Protein AF-0000000077640244 (afdb_homodimer)

Nearest PDB structures (foldseek):
  1uru-assembly1_A-2  TM=8.467E-01  e=2.565E-04  Drosophila melanogaster
  8abq-assembly1_A  TM=7.820E-01  e=6.659E-04  Homo sapiens
  8afz-assembly1_A  TM=7.944E-01  e=1.902E-03  Homo sapiens
  1i49-assembly1_B  TM=5.307E-01  e=1.670E-04  Homo sapiens
  8a1g-assembly2_B  TM=7.265E-01  e=3.535E-03  Homo sapiens

Radius of gyration: 39.39 Å; Cα contacts (8 Å, |Δi|>4): 454; chains: 2; bounding box: 60×135×85 Å

Sequence (500 aa):
MSRIFKLSTPKRNTTLRNEERLFEKEAKKIEELEETCRKLYKDAKKCSDSAAALCKCERRITQDLLASSLCQSEEQLLRHVEEWDSSIVKLDLHLQEMNSNIQKTMIEPVKKFNMIFPSLHTAKKKREQSLEEYEKWEAKVKKYQERDRTGNNIVKLHQSRKSLQPAKEEFYEQHYILMEDMPKLYDCRIDYFQPCLEALIKSQVTYNSEAYKIYSELAGQLIQENLTAENYAGLIQQKLQDIKGLSIVDMSRIFKLSTPKRNTTLRNEERLFEKEAKKIEELEETCRKLYKDAKKCSDSAAALCKCERRITQDLLASSLCQSEEQLLRHVEEWDSSIVKLDLHLQEMNSNIQKTMIEPVKKFNMIFPSLHTAKKKREQSLEEYEKWEAKVKKYQERDRTGNNIVKLHQSRKSLQPAKEEFYEQHYILMEDMPKLYDCRIDYFQPCLEALIKSQVTYNSEAYKIYSELAGQLIQENLTAENYAGLIQQKLQDIKGLSIVD

Secondary structure (DSSP, 8-state):
---------------HHHHHHHHHHHHHHHHHHHHHHHHHHHHHHHHHHHHHHHHHHHHHHHHHHHHSHHHHT-HHHHHHHHHHHHHHHHHHHHHHHHHHHHIIIIIHHHHHHHTTHHHHHHHHHHHHHHHHHHHHHHHHHHHHHHS---HHHHHHHHHHHHHHHHHHHHHHHHHHHHHHHHHHHHHHHHHHHHHHHHHHHHHHHHHHHHHHHHHHHHHHHH--S---HHHHHHHHHHHHHHHHTSTT--/---------------HHHHHHHHHHHHHHHHHHHHHHHHHHHHHHHHHHHHHHHHHHHHHHHHHHHTSHHHHT-HHHHHHHHHHHHHHHHHHHHHHHHHHHHIIIIIHHHHHHHTTHHHHHHHHHHHHHHHHHHHHHHHHHHHHHHS---HHHHHHHHHHHHHHHHHHHHHHHHHHHHHHHHHHHHHHHHHHHHHHHHHHHHHHHHHHHHHHHHHHHHHHHH--S---HHHHHHHHHHHHHHHHTSTT--

pLDDT: mean 88.7, std 13.23, range [25.5, 97.75]

Solvent-accessible surface area (backbone atoms only — not comparable to full-atom values): 25814 Å² total; per-residue (Å²): 136,84,78,74,78,75,72,76,70,77,80,70,83,62,50,72,65,55,52,49,53,53,48,50,53,53,50,48,53,50,52,51,44,51,52,49,46,52,50,48,39,54,42,53,52,50,33,53,52,34,53,53,50,33,53,52,38,52,49,49,48,34,52,51,43,65,72,27,69,77,18,66,77,31,68,70,57,33,50,51,41,50,52,51,42,51,44,48,54,54,44,48,53,44,50,51,49,36,48,52,48,37,39,58,36,37,47,48,49,41,50,58,57,57,64,40,51,62,33,40,50,53,52,52,51,52,30,51,52,29,44,51,50,22,51,50,27,48,49,46,31,53,53,35,67,74,43,72,91,41,74,68,38,49,52,49,29,53,51,27,51,64,51,25,56,59,29,44,52,51,20,50,51,45,47,49,51,48,67,54,41,50,60,49,54,59,60,46,46,54,73,40,45,50,50,23,52,46,45,45,44,47,39,50,26,55,40,28,45,52,48,23,52,48,34,44,54,50,36,65,74,67,46,85,67,93,66,50,68,68,51,40,33,50,52,39,52,52,45,47,53,57,54,54,65,34,84,55,34,114,135,82,79,75,78,74,73,74,72,75,82,68,84,62,50,73,65,53,52,50,52,53,47,50,52,54,51,46,54,50,52,52,43,50,51,49,45,54,49,48,40,53,41,53,51,50,33,53,51,35,52,54,50,33,55,50,38,51,48,49,48,35,51,52,43,64,72,27,69,77,19,66,76,31,68,67,56,33,51,49,41,50,51,49,42,52,45,49,54,54,46,48,54,44,48,50,49,34,48,51,47,37,40,58,35,36,46,48,49,41,50,58,57,56,64,40,51,61,34,39,52,51,53,50,50,53,30,51,51,29,44,51,50,24,51,50,28,50,50,48,30,53,54,35,67,72,44,72,90,42,76,67,39,49,51,51,28,55,53,27,51,65,50,26,55,58,29,44,52,52,20,50,52,46,47,49,52,49,66,54,39,50,60,50,54,59,59,44,46,54,73,40,46,50,50,23,52,46,45,47,43,48,37,49,26,53,39,29,46,51,47,23,52,48,35,44,53,50,36,66,74,66,45,87,68,94,68,52,68,67,51,39,35,50,54,40,51,52,44,47,52,56,54,53,66,34,79,54,34,108

Foldseek 3Di:
DPPPPPPPPPPPVPPPVNLVVLLVVLVVLVVVVLVVLVVQLVVLVVVLVVLLVVLVVQLVVLVVCLPDPVQVVPPLSNVLSVLVNVLSVVLNVLSVVLSVLLCVQPNVLSVVLSVVVVVVVVLVVQLVVLVVQLVVLVVQLVVLVPDDPDPVSVVSNVVSVVSNVVSVVSNVVSSVVCSVVSVVSSVCVCVRCVRSVVSNVVSVVVSVVSSVVSVVVSCVVNPPDDDDPVRVVVVVVVVVVVVCPDPVND/DPPPPPPPPPPPVPPPVNLVVLLVVLVVLVVVVLVVLVVQLVVLVVVLVVLLVVLVVQLVVLVVCLPDPVQVVPPLSNVLSVLVNVLSVVLNVLSVVLSVLLCVQPNVLSVVLSVVVVVVVVLVVQLVVLVVQLVVLVVQLVVLVPDDPDPVSVVSNVVSVVSNVVSVVSNVVSSVVCSVVSVVSSVCVCVRCVRSVVSNVVSVVVSVVSSVVSVVVSCVVNPDDDDDPVRVVVVVVVVVVVVCPDPVND

Structure (mmCIF, N/CA/C/O backbone):
data_AF-0000000077640244-model_v1
#
loop_
_entity.id
_entity.type
_entity.pdbx_description
1 polymer BIN3
#
loop_
_atom_site.group_PDB
_atom_site.id
_atom_site.type_symbol
_atom_site.label_atom_id
_atom_site.label_alt_id
_atom_site.label_comp_id
_atom_site.label_asym_id
_atom_site.label_entity_id
_atom_site.label_seq_id
_atom_site.pdbx_PDB_ins_code
_atom_site.Cartn_x
_atom_site.Cartn_y
_atom_site.Cartn_z
_atom_site.occupancy
_atom_site.B_iso_or_equiv
_atom_site.auth_seq_id
_atom_site.auth_comp_id
_atom_site.auth_asym_id
_atom_site.auth_atom_id
_atom_site.pdbx_PDB_model_num
ATOM 1 N N . MET A 1 1 ? 7.621 40.344 42.781 1 25.55 1 MET A N 1
ATOM 2 C CA . MET A 1 1 ? 7.254 41.688 42.406 1 25.55 1 MET A CA 1
ATOM 3 C C . MET A 1 1 ? 6.949 41.781 40.906 1 25.55 1 MET A C 1
ATOM 5 O O . MET A 1 1 ? 7.863 41.844 40.062 1 25.55 1 MET A O 1
ATOM 9 N N . SER A 1 2 ? 5.953 40.938 40.438 1 27.83 2 SER A N 1
ATOM 10 C CA . SER A 1 2 ? 5.422 40.406 39.156 1 27.83 2 SER A CA 1
ATOM 11 C C . SER A 1 2 ? 4.926 41.531 38.281 1 27.83 2 SER A C 1
ATOM 13 O O . SER A 1 2 ? 3.926 42.188 38.562 1 27.83 2 SER A O 1
ATOM 15 N N . ARG A 1 3 ? 5.941 42.406 37.75 1 32.84 3 ARG A N 1
ATOM 16 C CA . ARG A 1 3 ? 5.754 43.594 36.906 1 32.84 3 ARG A CA 1
ATOM 17 C C . ARG A 1 3 ? 4.758 43.312 35.781 1 32.84 3 ARG A C 1
ATOM 19 O O . ARG A 1 3 ? 4.988 42.438 34.969 1 32.84 3 ARG A O 1
ATOM 26 N N . ILE A 1 4 ? 3.453 43.469 35.938 1 33.25 4 ILE A N 1
ATOM 27 C CA . ILE A 1 4 ? 2.271 43.531 35.062 1 33.25 4 ILE A CA 1
ATOM 28 C C . ILE A 1 4 ? 2.553 44.406 33.844 1 33.25 4 ILE A C 1
ATOM 30 O O . ILE A 1 4 ? 2.83 45.594 34 1 33.25 4 ILE A O 1
ATOM 34 N N . PHE A 1 5 ? 3.199 43.875 32.812 1 34.84 5 PHE A N 1
ATOM 35 C CA . PHE A 1 5 ? 3.51 44.469 31.516 1 34.84 5 PHE A CA 1
ATOM 36 C C . PHE A 1 5 ? 2.342 45.312 31.016 1 34.84 5 PHE A C 1
ATOM 38 O O . PHE A 1 5 ? 1.251 44.781 30.781 1 34.84 5 PHE A O 1
ATOM 45 N N . LYS A 1 6 ? 2.189 46.5 31.578 1 39.22 6 LYS A N 1
ATOM 46 C CA . LYS A 1 6 ? 1.337 47.562 31.062 1 39.22 6 LYS A CA 1
ATOM 47 C C . LYS A 1 6 ? 1.472 47.688 29.547 1 39.22 6 LYS A C 1
ATOM 49 O O . LYS A 1 6 ? 2.486 48.188 29.047 1 39.22 6 LYS A O 1
ATOM 54 N N . LEU A 1 7 ? 1.023 46.688 28.688 1 38.5 7 LEU A N 1
ATOM 55 C CA . LEU A 1 7 ? 0.94 46.812 27.234 1 38.5 7 LEU A CA 1
ATOM 56 C C . LEU A 1 7 ? 0.387 48.156 26.844 1 38.5 7 LEU A C 1
ATOM 58 O O . LEU A 1 7 ? -0.719 48.531 27.25 1 38.5 7 LEU A O 1
ATOM 62 N N . SER A 1 8 ? 1.219 49.125 26.828 1 35.62 8 SER A N 1
ATOM 63 C CA . SER A 1 8 ? 0.886 50.406 26.188 1 35.62 8 SER A CA 1
ATOM 64 C C . SER A 1 8 ? 0.101 50.188 24.906 1 35.62 8 SER A C 1
ATOM 66 O O . SER A 1 8 ? 0.579 49.5 23.984 1 35.62 8 SER A O 1
ATOM 68 N N . THR A 1 9 ? -1.184 49.938 24.906 1 38.62 9 THR A N 1
ATOM 69 C CA . THR A 1 9 ? -2.119 49.812 23.797 1 38.62 9 THR A CA 1
ATOM 70 C C . THR A 1 9 ? -1.865 50.906 22.766 1 38.62 9 THR A C 1
ATOM 72 O O . THR A 1 9 ? -2.014 52.094 23.062 1 38.62 9 THR A O 1
ATOM 75 N N . PRO A 1 10 ? -0.823 50.906 21.922 1 40.84 10 PRO A N 1
ATOM 76 C CA . PRO A 1 10 ? -0.778 51.969 20.922 1 40.84 10 PRO A CA 1
ATOM 77 C C . PRO A 1 10 ? -2.158 52.312 20.375 1 40.84 10 PRO A C 1
ATOM 79 O O . PRO A 1 10 ? -2.973 51.406 20.125 1 40.84 10 PRO A O 1
ATOM 82 N N . LYS A 1 11 ? -2.73 53.406 20.656 1 44.88 11 LYS A N 1
ATOM 83 C CA . LYS A 1 11 ? -3.963 54.062 20.234 1 44.88 11 LYS A CA 1
ATOM 84 C C . LYS A 1 11 ? -4.098 54.062 18.703 1 44.88 11 LYS A C 1
ATOM 86 O O . LYS A 1 11 ? -3.605 54.938 18.031 1 44.88 11 LYS A O 1
ATOM 91 N N . ARG A 1 12 ? -3.742 53.031 17.875 1 44.59 12 ARG A N 1
ATOM 92 C CA . ARG A 1 12 ? -4.055 53.188 16.453 1 44.59 12 ARG A CA 1
ATOM 93 C C . ARG A 1 12 ? -5.543 53.469 16.25 1 44.59 12 ARG A C 1
ATOM 95 O O . ARG A 1 12 ? -6.391 52.75 16.766 1 44.59 12 ARG A O 1
ATOM 102 N N . ASN A 1 13 ? -5.914 54.531 16.031 1 45.75 13 ASN A N 1
ATOM 103 C CA . ASN A 1 13 ? -7.238 54.969 15.617 1 45.75 13 ASN A CA 1
ATOM 104 C C . ASN A 1 13 ? -7.781 54.125 14.469 1 45.75 13 ASN A C 1
ATOM 106 O O . ASN A 1 13 ? -7.859 54.594 13.328 1 45.75 13 ASN A O 1
ATOM 110 N N . THR A 1 14 ? -7.438 52.844 14.336 1 62.34 14 THR A N 1
ATOM 111 C CA . THR A 1 14 ? -8.031 52.094 13.25 1 62.34 14 THR A CA 1
ATOM 112 C C . THR A 1 14 ? -9.531 51.906 13.484 1 62.34 14 THR A C 1
ATOM 114 O O . THR A 1 14 ? -9.961 51.625 14.609 1 62.34 14 THR A O 1
ATOM 117 N N . THR A 1 15 ? -10.344 52.375 12.57 1 80.62 15 THR A N 1
ATOM 118 C CA . THR A 1 15 ? -11.789 52.188 12.594 1 80.62 15 THR A CA 1
ATOM 119 C C . THR A 1 15 ? -12.133 50.719 12.836 1 80.62 15 THR A C 1
ATOM 121 O O . THR A 1 15 ? -11.289 49.844 12.648 1 80.62 15 THR A O 1
ATOM 124 N N . LEU A 1 16 ? -13.164 50.531 13.703 1 88.44 16 LEU A N 1
ATOM 125 C CA . LEU A 1 16 ? -13.703 49.188 13.945 1 88.44 16 LEU A CA 1
ATOM 126 C C . LEU A 1 16 ? -13.742 48.375 12.648 1 88.44 16 LEU A C 1
ATOM 128 O O . LEU A 1 16 ? -13.469 47.188 12.656 1 88.44 16 LEU A O 1
ATOM 132 N N . ARG A 1 17 ? -13.875 49.094 11.57 1 88.88 17 ARG A N 1
ATOM 133 C CA . ARG A 1 17 ? -13.961 48.438 10.273 1 88.88 17 ARG A CA 1
ATOM 134 C C . ARG A 1 17 ? -12.609 47.844 9.875 1 88.88 17 ARG A C 1
ATOM 136 O O . ARG A 1 17 ? -12.539 46.719 9.383 1 88.88 17 ARG A O 1
ATOM 143 N N . ASN A 1 18 ? -11.594 48.594 10.016 1 91.06 18 ASN A N 1
ATOM 144 C CA . ASN A 1 18 ? -10.25 48.125 9.703 1 91.06 18 ASN A CA 1
ATOM 145 C C . ASN A 1 18 ? -9.828 46.969 10.617 1 91.06 18 ASN A C 1
ATOM 147 O O . ASN A 1 18 ? -9.195 46 10.172 1 91.06 18 ASN A O 1
ATOM 151 N N . GLU A 1 19 ? -10.18 47.094 11.875 1 92.31 19 GLU A N 1
ATOM 152 C CA . GLU A 1 19 ? -9.883 46.031 12.828 1 92.31 19 GLU A CA 1
ATOM 153 C C . GLU A 1 19 ? -10.562 44.719 12.43 1 92.31 19 GLU A C 1
ATOM 155 O O . GLU A 1 19 ? -9.961 43.656 12.523 1 92.31 19 GLU A O 1
ATOM 160 N N . GLU A 1 20 ? -11.758 44.875 11.984 1 94.38 20 GLU A N 1
ATOM 161 C CA . GLU A 1 20 ? -12.516 43.688 11.578 1 94.38 20 GLU A CA 1
ATOM 162 C C . GLU A 1 20 ? -11.922 43.062 10.328 1 94.38 20 GLU A C 1
ATOM 164 O O . GLU A 1 20 ? -11.875 41.812 10.219 1 94.38 20 GLU A O 1
ATOM 169 N N . ARG A 1 21 ? -11.453 43.844 9.438 1 94.75 21 ARG A N 1
ATOM 170 C CA . ARG A 1 21 ? -10.828 43.344 8.219 1 94.75 21 ARG A CA 1
ATOM 171 C C . ARG A 1 21 ? -9.562 42.562 8.547 1 94.75 21 ARG A C 1
ATOM 173 O O . ARG A 1 21 ? -9.352 41.469 8.016 1 94.75 21 ARG A O 1
ATOM 180 N N . LEU A 1 22 ? -8.734 43.125 9.414 1 95.38 22 LEU A N 1
ATOM 181 C CA . LEU A 1 22 ? -7.496 42.469 9.82 1 95.38 22 LEU A CA 1
ATOM 182 C C . LEU A 1 22 ? -7.785 41.156 10.562 1 95.38 22 LEU A C 1
ATOM 184 O O . LEU A 1 22 ? -7.105 40.156 10.352 1 95.38 22 LEU A O 1
ATOM 188 N N . PHE A 1 23 ? -8.781 41.25 11.414 1 96.69 23 PHE A N 1
ATOM 189 C CA . PHE A 1 23 ? -9.18 40.062 12.156 1 96.69 23 PHE A CA 1
ATOM 190 C C . PHE A 1 23 ? -9.609 38.938 11.211 1 96.69 23 PHE A C 1
ATOM 192 O O . PHE A 1 23 ? -9.203 37.781 11.375 1 96.69 23 PHE A O 1
ATOM 199 N N . GLU A 1 24 ? -10.398 39.281 10.258 1 95.88 24 GLU A N 1
ATOM 200 C CA . GLU A 1 24 ? -10.906 38.312 9.305 1 95.88 24 GLU A CA 1
ATOM 201 C C . GLU A 1 24 ? -9.766 37.688 8.516 1 95.88 24 GLU A C 1
ATOM 203 O O . GLU A 1 24 ? -9.805 36.469 8.211 1 95.88 24 GLU A O 1
ATOM 208 N N . LYS A 1 25 ? -8.82 38.469 8.172 1 95.31 25 LYS A N 1
ATOM 209 C CA . LYS A 1 25 ? -7.656 37.938 7.449 1 95.31 25 LYS A CA 1
ATOM 210 C C . LYS A 1 25 ? -6.906 36.906 8.281 1 95.31 25 LYS A C 1
ATOM 212 O O . LYS A 1 25 ? -6.57 35.844 7.789 1 95.31 25 LYS A O 1
ATOM 217 N N . GLU A 1 26 ? -6.652 37.25 9.562 1 94.94 26 GLU A N 1
ATOM 218 C CA . GLU A 1 26 ? -5.957 36.312 10.453 1 94.94 26 GLU A CA 1
ATOM 219 C C . GLU A 1 26 ? -6.785 35.062 10.703 1 94.94 26 GLU A C 1
ATOM 221 O O . GLU A 1 26 ? -6.246 33.969 10.727 1 94.94 26 GLU A O 1
ATOM 226 N N . ALA A 1 27 ? -8.039 35.312 10.852 1 94.62 27 ALA A N 1
ATOM 227 C CA . ALA A 1 27 ? -8.938 34.188 11.086 1 94.62 27 ALA A CA 1
ATOM 228 C C . ALA A 1 27 ? -8.953 33.219 9.891 1 94.62 27 ALA A C 1
ATOM 230 O O . ALA A 1 27 ? -9 32 10.062 1 94.62 27 ALA A O 1
ATOM 231 N N . LYS A 1 28 ? -8.898 33.812 8.734 1 93.88 28 LYS A N 1
ATOM 232 C CA . LYS A 1 28 ? -8.906 33 7.523 1 93.88 28 LYS A CA 1
ATOM 233 C C . LYS A 1 28 ? -7.637 32.156 7.418 1 93.88 28 LYS A C 1
ATOM 235 O O . LYS A 1 28 ? -7.691 30.984 7.02 1 93.88 28 LYS A O 1
ATOM 240 N N . LYS A 1 29 ? -6.5 32.719 7.746 1 92.25 29 LYS A N 1
ATOM 241 C CA . LYS A 1 29 ? -5.242 31.969 7.762 1 92.25 29 LYS A CA 1
ATOM 242 C C . LYS A 1 29 ? -5.336 30.734 8.672 1 92.25 29 LYS A C 1
ATOM 244 O O . LYS A 1 29 ? -4.898 29.656 8.305 1 92.25 29 LYS A O 1
ATOM 249 N N . ILE A 1 30 ? -5.922 31 9.797 1 93.12 30 ILE A N 1
ATOM 250 C CA . ILE A 1 30 ? -6.043 29.938 10.789 1 93.12 30 ILE A CA 1
ATOM 251 C C . ILE A 1 30 ? -6.988 28.859 10.281 1 93.12 30 ILE A C 1
ATOM 253 O O . ILE A 1 30 ? -6.742 27.672 10.477 1 93.12 30 ILE A O 1
ATOM 257 N N . GLU A 1 31 ? -8.039 29.297 9.688 1 93.88 31 GLU A N 1
ATOM 258 C CA . GLU A 1 31 ? -8.984 28.328 9.125 1 93.88 31 GLU A CA 1
ATOM 259 C C . GLU A 1 31 ? -8.328 27.469 8.055 1 93.88 31 GLU A C 1
ATOM 261 O O . GLU A 1 31 ? -8.555 26.25 8.008 1 93.88 31 GLU A O 1
ATOM 266 N N . GLU A 1 32 ? -7.555 28.047 7.215 1 92.31 32 GLU A N 1
ATOM 267 C CA . GLU A 1 32 ? -6.832 27.297 6.18 1 92.31 32 GLU A CA 1
ATOM 268 C C . GLU A 1 32 ? -5.828 26.328 6.797 1 92.31 32 GLU A C 1
ATOM 270 O O . GLU A 1 32 ? -5.664 25.219 6.316 1 92.31 32 GLU A O 1
ATOM 275 N N . LEU A 1 33 ? -5.141 26.828 7.789 1 91.75 33 LEU A N 1
ATOM 276 C CA . LEU A 1 33 ? -4.199 25.969 8.508 1 91.75 33 LEU A CA 1
ATOM 277 C C . LEU A 1 33 ? -4.906 24.766 9.102 1 91.75 33 LEU A C 1
ATOM 279 O O . LEU A 1 33 ? -4.414 23.641 8.992 1 91.75 33 LEU A O 1
ATOM 283 N N . GLU A 1 34 ? -6.023 25.031 9.711 1 93.25 34 GLU A N 1
ATOM 284 C CA . GLU A 1 34 ? -6.801 23.938 10.305 1 93.25 34 GLU A CA 1
ATOM 285 C C . GLU A 1 34 ? -7.199 22.906 9.258 1 93.25 34 GLU A C 1
ATOM 287 O O . GLU A 1 34 ? -7.07 21.703 9.492 1 93.25 34 GLU A O 1
ATOM 292 N N . GLU A 1 35 ? -7.648 23.359 8.133 1 93 35 GLU A N 1
ATOM 293 C CA . GLU A 1 35 ? -8.055 22.453 7.059 1 93 35 GLU A CA 1
ATOM 294 C C . GLU A 1 35 ? -6.871 21.641 6.559 1 93 35 GLU A C 1
ATOM 296 O O . GLU A 1 35 ? -7 20.438 6.328 1 93 35 GLU A O 1
ATOM 301 N N . THR A 1 36 ? -5.793 22.281 6.398 1 91.25 36 THR A N 1
ATOM 302 C CA . THR A 1 36 ? -4.586 21.609 5.93 1 91.25 36 THR A CA 1
ATOM 303 C C . THR A 1 36 ? -4.148 20.531 6.926 1 91.25 36 THR A C 1
ATOM 305 O O . THR A 1 36 ? -3.783 19.438 6.531 1 91.25 36 THR A O 1
ATOM 308 N N . CYS A 1 37 ? -4.168 20.922 8.203 1 92.38 37 CYS A N 1
ATOM 309 C CA . CYS A 1 37 ? -3.764 19.984 9.242 1 92.38 37 CYS A CA 1
ATOM 310 C C . CYS A 1 37 ? -4.703 18.781 9.289 1 92.38 37 CYS A C 1
ATOM 312 O O . CYS A 1 37 ? -4.266 17.656 9.492 1 92.38 37 CYS A O 1
ATOM 314 N N . ARG A 1 38 ? -5.973 19.047 9.055 1 93.12 38 ARG A N 1
ATOM 315 C CA . ARG A 1 38 ? -6.945 17.953 9.031 1 93.12 38 ARG A CA 1
ATOM 316 C C . ARG A 1 38 ? -6.664 17 7.883 1 93.12 38 ARG A C 1
ATOM 318 O O . ARG A 1 38 ? -6.695 15.781 8.062 1 93.12 38 ARG A O 1
ATOM 325 N N . LYS A 1 39 ? -6.379 17.516 6.75 1 92.06 39 LYS A N 1
ATOM 326 C CA . LYS A 1 39 ? -6.074 16.719 5.574 1 92.06 39 LYS A CA 1
ATOM 327 C C . LYS A 1 39 ? -4.773 15.938 5.766 1 92.06 39 LYS A C 1
ATOM 329 O O . LYS A 1 39 ? -4.688 14.758 5.398 1 92.06 39 LYS A O 1
ATOM 334 N N . LEU A 1 40 ? -3.812 16.625 6.281 1 91.88 40 LEU A N 1
ATOM 335 C CA . LEU A 1 40 ? -2.521 15.992 6.527 1 91.88 40 LEU A CA 1
ATOM 336 C C . LEU A 1 40 ? -2.674 14.797 7.461 1 91.88 40 LEU A C 1
ATOM 338 O O . LEU A 1 40 ? -2.086 13.734 7.223 1 91.88 40 LEU A O 1
ATOM 342 N N . TYR A 1 41 ? -3.455 15 8.492 1 93.88 41 TYR A N 1
ATOM 343 C CA . TYR A 1 41 ? -3.707 13.914 9.438 1 93.88 41 TYR A CA 1
ATOM 344 C C . TYR A 1 41 ? -4.34 12.719 8.742 1 93.88 41 TYR A C 1
ATOM 346 O O . TYR A 1 41 ? -3.859 11.594 8.875 1 93.88 41 TYR A O 1
ATOM 354 N N . LYS A 1 42 ? -5.324 12.977 7.973 1 93 42 LYS A N 1
ATOM 355 C CA . LYS A 1 42 ? -6.051 11.922 7.266 1 93 42 LYS A CA 1
ATOM 356 C C . LYS A 1 42 ? -5.141 11.188 6.285 1 93 42 LYS A C 1
ATOM 358 O O . LYS A 1 42 ? -5.121 9.961 6.246 1 93 42 LYS A O 1
ATOM 363 N N . ASP A 1 43 ? -4.43 11.867 5.531 1 91 43 ASP A N 1
ATOM 364 C CA . ASP A 1 43 ? -3.576 11.289 4.5 1 91 43 ASP A CA 1
ATOM 365 C C . ASP A 1 43 ? -2.412 10.516 5.121 1 91 43 ASP A C 1
ATOM 367 O O . ASP A 1 43 ? -2.016 9.469 4.613 1 91 43 ASP A O 1
ATOM 371 N N . ALA A 1 44 ? -1.815 11.102 6.156 1 90.75 44 ALA A N 1
ATOM 372 C CA . ALA A 1 44 ? -0.72 10.414 6.836 1 90.75 44 ALA A CA 1
ATOM 373 C C . ALA A 1 44 ? -1.173 9.062 7.379 1 90.75 44 ALA A C 1
ATOM 375 O O . ALA A 1 44 ? -0.462 8.062 7.246 1 90.75 44 ALA A O 1
ATOM 376 N N . LYS A 1 45 ? -2.283 9.016 7.961 1 91.94 45 LYS A N 1
ATOM 377 C CA . LYS A 1 45 ? -2.846 7.77 8.469 1 91.94 45 LYS A CA 1
ATOM 378 C C . LYS A 1 45 ? -3.088 6.777 7.332 1 91.94 45 LYS A C 1
ATOM 380 O O . LYS A 1 45 ? -2.752 5.598 7.449 1 91.94 45 LYS A O 1
ATOM 385 N N . LYS A 1 46 ? -3.656 7.262 6.344 1 91.81 46 LYS A N 1
ATOM 386 C CA . LYS A 1 46 ? -3.928 6.414 5.188 1 91.81 46 LYS A CA 1
ATOM 387 C C . LYS A 1 46 ? -2.639 5.82 4.629 1 91.81 46 LYS A C 1
ATOM 389 O O . LYS A 1 46 ? -2.605 4.648 4.246 1 91.81 46 LYS A O 1
ATOM 394 N N . CYS A 1 47 ? -1.608 6.59 4.559 1 89.12 47 CYS A N 1
ATOM 395 C CA . CYS A 1 47 ? -0.33 6.117 4.039 1 89.12 47 CYS A CA 1
ATOM 396 C C . CYS A 1 47 ? 0.255 5.031 4.934 1 89.12 47 CYS A C 1
ATOM 398 O O . CYS A 1 47 ? 0.768 4.023 4.438 1 89.12 47 CYS A O 1
ATOM 400 N N . SER A 1 48 ? 0.185 5.262 6.203 1 89 48 SER A N 1
ATOM 401 C CA . SER A 1 48 ? 0.663 4.258 7.145 1 89 48 SER A CA 1
ATOM 402 C C . SER A 1 48 ? -0.102 2.945 6.988 1 89 48 SER A C 1
ATOM 404 O O . SER A 1 48 ? 0.497 1.869 6.984 1 89 48 SER A O 1
ATOM 406 N N . ASP A 1 49 ? -1.394 3.01 6.773 1 89.62 49 ASP A N 1
ATOM 407 C CA . ASP A 1 49 ? -2.234 1.83 6.59 1 89.62 49 ASP A CA 1
ATOM 408 C C . ASP A 1 49 ? -1.907 1.122 5.277 1 89.62 49 ASP A C 1
ATOM 410 O O . ASP A 1 49 ? -1.902 -0.109 5.211 1 89.62 49 ASP A O 1
ATOM 414 N N . SER A 1 50 ? -1.687 1.868 4.297 1 88.81 50 SER A N 1
ATOM 415 C CA . SER A 1 50 ? -1.379 1.308 2.986 1 88.81 50 SER A CA 1
ATOM 416 C C . SER A 1 50 ? -0.056 0.549 3.006 1 88.81 50 SER A C 1
ATOM 418 O O . SER A 1 50 ? 0.071 -0.506 2.381 1 88.81 50 SER A O 1
ATOM 420 N N . ALA A 1 51 ? 0.95 1.084 3.658 1 89.12 51 ALA A N 1
ATOM 421 C CA . ALA A 1 51 ? 2.244 0.419 3.785 1 89.12 51 ALA A CA 1
ATOM 422 C C . ALA A 1 51 ? 2.1 -0.935 4.477 1 89.12 51 ALA A C 1
ATOM 424 O O . ALA A 1 51 ? 2.678 -1.93 4.031 1 89.12 51 ALA A O 1
ATOM 425 N N . ALA A 1 52 ? 1.301 -0.979 5.527 1 88.88 52 ALA A N 1
ATOM 426 C CA . ALA A 1 52 ? 1.063 -2.223 6.254 1 88.88 52 ALA A CA 1
ATOM 427 C C . ALA A 1 52 ? 0.338 -3.24 5.379 1 88.88 52 ALA A C 1
ATOM 429 O O . ALA A 1 52 ? 0.644 -4.434 5.418 1 88.88 52 ALA A O 1
ATOM 430 N N . ALA A 1 53 ? -0.571 -2.758 4.629 1 88.81 53 ALA A N 1
ATOM 431 C CA . ALA A 1 53 ? -1.345 -3.637 3.756 1 88.81 53 ALA A CA 1
ATOM 432 C C . ALA A 1 53 ? -0.456 -4.277 2.695 1 88.81 53 ALA A C 1
ATOM 434 O O . ALA A 1 53 ? -0.634 -5.445 2.35 1 88.81 53 ALA A O 1
ATOM 435 N N . LEU A 1 54 ? 0.492 -3.523 2.135 1 87.44 54 LEU A N 1
ATOM 436 C CA . LEU A 1 54 ? 1.407 -4.043 1.124 1 87.44 54 LEU A CA 1
ATOM 437 C C . LEU A 1 54 ? 2.264 -5.172 1.693 1 87.44 54 LEU A C 1
ATOM 439 O O . LEU A 1 54 ? 2.422 -6.215 1.06 1 87.44 54 LEU A O 1
ATOM 443 N N . CYS A 1 55 ? 2.779 -5 2.85 1 89.75 55 CYS A N 1
ATOM 444 C CA . CYS A 1 55 ? 3.594 -6.02 3.498 1 89.75 55 CYS A CA 1
ATOM 445 C C . CYS A 1 55 ? 2.781 -7.285 3.75 1 89.75 55 CYS A C 1
ATOM 447 O O . CYS A 1 55 ? 3.264 -8.398 3.518 1 89.75 55 CYS A O 1
ATOM 449 N N . LYS A 1 56 ? 1.568 -7.141 4.172 1 90.44 56 LYS A N 1
ATOM 450 C CA . LYS A 1 56 ? 0.688 -8.273 4.426 1 90.44 56 LYS A CA 1
ATOM 451 C C . LYS A 1 56 ? 0.4 -9.047 3.143 1 90.44 56 LYS A C 1
ATOM 453 O O . LYS A 1 56 ? 0.339 -10.281 3.152 1 90.44 56 LYS A O 1
ATOM 458 N N . CYS A 1 57 ? 0.213 -8.32 2.133 1 90.5 57 CYS A N 1
ATOM 459 C CA . CYS A 1 57 ? -0.062 -8.938 0.842 1 90.5 57 CYS A CA 1
ATOM 460 C C . CYS A 1 57 ? 1.114 -9.797 0.387 1 90.5 57 CYS A C 1
ATOM 462 O O . CYS A 1 57 ? 0.926 -10.922 -0.073 1 90.5 57 CYS A O 1
ATOM 464 N N . GLU A 1 58 ? 2.291 -9.328 0.515 1 90.94 58 GLU A N 1
ATOM 465 C CA . GLU A 1 58 ? 3.482 -10.078 0.131 1 90.94 58 GLU A CA 1
ATOM 466 C C . GLU A 1 58 ? 3.658 -11.32 0.999 1 90.94 58 GLU A C 1
ATOM 468 O O . GLU A 1 58 ? 4.016 -12.383 0.499 1 90.94 58 GLU A O 1
ATOM 473 N N . ARG A 1 59 ? 3.41 -11.188 2.227 1 92.69 59 ARG A N 1
ATOM 474 C CA . ARG A 1 59 ? 3.539 -12.328 3.133 1 92.69 59 ARG A CA 1
ATOM 475 C C . ARG A 1 59 ? 2.523 -13.414 2.797 1 92.69 59 ARG A C 1
ATOM 477 O O . ARG A 1 59 ? 2.822 -14.602 2.906 1 92.69 59 ARG A O 1
ATOM 484 N N . ARG A 1 60 ? 1.366 -13 2.387 1 92.62 60 ARG A N 1
ATOM 485 C CA . ARG A 1 60 ? 0.348 -13.969 1.987 1 92.62 60 ARG A CA 1
ATOM 486 C C . ARG A 1 60 ? 0.827 -14.812 0.812 1 92.62 60 ARG A C 1
ATOM 488 O O . ARG A 1 60 ? 0.582 -16.016 0.769 1 92.62 60 ARG A O 1
ATOM 495 N N . ILE A 1 61 ? 1.505 -14.203 -0.086 1 92.31 61 ILE A N 1
ATOM 496 C CA . ILE A 1 61 ? 2.031 -14.914 -1.245 1 92.31 61 ILE A CA 1
ATOM 497 C C . ILE A 1 61 ? 3.023 -15.977 -0.788 1 92.31 61 ILE A C 1
ATOM 499 O O . ILE A 1 61 ? 2.91 -17.141 -1.173 1 92.31 61 ILE A O 1
ATOM 503 N N . THR A 1 62 ? 3.953 -15.594 0.053 1 94.06 62 THR A N 1
ATOM 504 C CA . THR A 1 62 ? 4.977 -16.547 0.485 1 94.06 62 THR A CA 1
ATOM 505 C C . THR A 1 62 ? 4.363 -17.656 1.325 1 94.06 62 THR A C 1
ATOM 507 O O . THR A 1 62 ? 4.719 -18.828 1.168 1 94.06 62 THR A O 1
ATOM 510 N N . GLN A 1 63 ? 3.418 -17.281 2.178 1 94 63 GLN A N 1
ATOM 511 C CA . GLN A 1 63 ? 2.775 -18.281 3.025 1 94 63 GLN A CA 1
ATOM 512 C C . GLN A 1 63 ? 1.954 -19.266 2.191 1 94 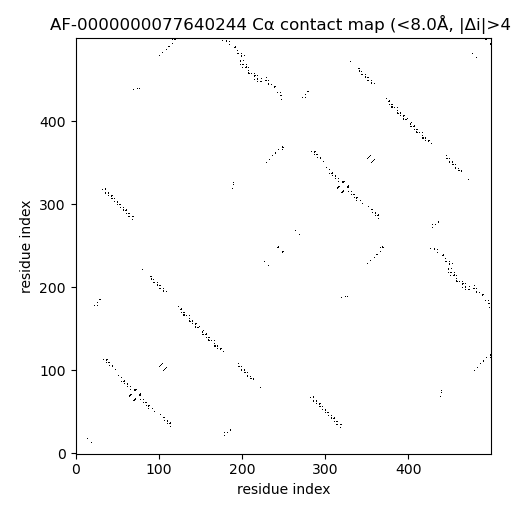63 GLN A C 1
ATOM 514 O O . GLN A 1 63 ? 1.972 -20.469 2.447 1 94 63 GLN A O 1
ATOM 519 N N . ASP A 1 64 ? 1.271 -18.75 1.234 1 89.94 64 ASP A N 1
ATOM 520 C CA . ASP A 1 64 ? 0.492 -19.609 0.349 1 89.94 64 ASP A CA 1
ATOM 521 C C . ASP A 1 64 ? 1.4 -20.547 -0.444 1 89.94 64 ASP A C 1
ATOM 523 O O . ASP A 1 64 ? 1.075 -21.719 -0.635 1 89.94 64 ASP A O 1
ATOM 527 N N . LEU A 1 65 ? 2.498 -20.047 -0.907 1 90.62 65 LEU A N 1
ATOM 528 C CA . LEU A 1 65 ? 3.451 -20.875 -1.64 1 90.62 65 LEU A CA 1
ATOM 529 C C . LEU A 1 65 ? 4.047 -21.953 -0.736 1 90.62 65 LEU A C 1
ATOM 531 O O . LEU A 1 65 ? 4.168 -23.109 -1.14 1 90.62 65 LEU A O 1
ATOM 535 N N . LEU A 1 66 ? 4.367 -21.594 0.484 1 92.31 66 LEU A N 1
ATOM 536 C CA . LEU A 1 66 ? 4.961 -22.531 1.431 1 92.31 66 LEU A CA 1
ATOM 537 C C . LEU A 1 66 ? 3.982 -23.656 1.767 1 92.31 66 LEU A C 1
ATOM 539 O O . LEU A 1 66 ? 4.398 -24.781 2.033 1 92.31 66 LEU A O 1
ATOM 543 N N . ALA A 1 67 ? 2.736 -23.328 1.705 1 88.19 67 ALA A N 1
ATOM 544 C CA . ALA A 1 67 ? 1.706 -24.297 2.061 1 88.19 67 ALA A CA 1
ATOM 545 C C . ALA A 1 67 ? 1.298 -25.141 0.848 1 88.19 67 ALA A C 1
ATOM 547 O O . ALA A 1 67 ? 0.554 -26.109 0.979 1 88.19 67 ALA A O 1
ATOM 548 N N . SER A 1 68 ? 1.809 -24.75 -0.234 1 85.56 68 SER A N 1
ATOM 549 C CA . SER A 1 68 ? 1.334 -25.375 -1.465 1 85.56 68 SER A CA 1
ATOM 550 C C . SER A 1 68 ? 2.238 -26.531 -1.886 1 85.56 68 SER A C 1
ATOM 552 O O . SER A 1 68 ? 3.424 -26.547 -1.546 1 85.56 68 SER A O 1
ATOM 554 N N . SER A 1 69 ? 1.696 -27.484 -2.633 1 79.19 69 SER A N 1
ATOM 555 C CA . SER A 1 69 ? 2.455 -28.609 -3.178 1 79.19 69 SER A CA 1
ATOM 556 C C . SER A 1 69 ? 3.438 -28.141 -4.246 1 79.19 69 SER A C 1
ATOM 558 O O . SER A 1 69 ? 4.398 -28.844 -4.566 1 79.19 69 SER A O 1
ATOM 560 N N . LEU A 1 70 ? 3.172 -26.922 -4.746 1 77.12 70 LEU A N 1
ATOM 561 C CA . LEU A 1 70 ? 4.094 -26.328 -5.711 1 77.12 70 LEU A CA 1
ATOM 562 C C . LEU A 1 70 ? 5.512 -26.297 -5.152 1 77.12 70 LEU A C 1
ATOM 564 O O . LEU A 1 70 ? 6.465 -26.656 -5.84 1 77.12 70 LEU A O 1
ATOM 568 N N . CYS A 1 71 ? 5.625 -25.953 -3.891 1 81.56 71 CYS A N 1
ATOM 569 C CA . CYS A 1 71 ? 6.934 -25.734 -3.283 1 81.56 71 CYS A CA 1
ATOM 570 C C . CYS A 1 71 ? 7.332 -26.938 -2.42 1 81.56 71 CYS A C 1
ATOM 572 O O . CYS A 1 71 ? 8.5 -27.328 -2.4 1 81.56 71 CYS A O 1
ATOM 574 N N . GLN A 1 72 ? 6.383 -27.531 -1.772 1 82.06 72 GLN A N 1
ATOM 575 C CA . GLN A 1 72 ? 6.684 -28.562 -0.785 1 82.06 72 GLN A CA 1
ATOM 576 C C . GLN A 1 72 ? 7.316 -29.797 -1.44 1 82.06 72 GLN A C 1
ATOM 578 O O . GLN A 1 72 ? 8.094 -30.516 -0.808 1 82.06 72 GLN A O 1
ATOM 583 N N . SER A 1 73 ? 7.07 -29.969 -2.674 1 82.56 73 SER A N 1
ATOM 584 C CA . SER A 1 73 ? 7.578 -31.156 -3.34 1 82.56 73 SER A CA 1
ATOM 585 C C . SER A 1 73 ? 8.938 -30.906 -3.979 1 82.56 73 SER A C 1
ATOM 587 O O . SER A 1 73 ? 9.539 -31.812 -4.555 1 82.56 73 SER A O 1
ATOM 589 N N . GLU A 1 74 ? 9.383 -29.656 -3.9 1 84.88 74 GLU A N 1
ATOM 590 C CA . GLU A 1 74 ? 10.664 -29.25 -4.465 1 84.88 74 GLU A CA 1
ATOM 591 C C . GLU A 1 74 ? 11.523 -28.531 -3.432 1 84.88 74 GLU A C 1
ATOM 593 O O . GLU A 1 74 ? 11.281 -27.359 -3.127 1 84.88 74 GLU A O 1
ATOM 598 N N . GLU A 1 75 ? 12.531 -29.141 -3.037 1 86.19 75 GLU A N 1
ATOM 599 C CA . GLU A 1 75 ? 13.336 -28.672 -1.906 1 86.19 75 GLU A CA 1
ATOM 600 C C . GLU A 1 75 ? 13.969 -27.312 -2.193 1 86.19 75 GLU A C 1
ATOM 602 O O . GLU A 1 75 ? 13.992 -26.438 -1.327 1 86.19 75 GLU A O 1
ATOM 607 N N . GLN A 1 76 ? 14.484 -27.172 -3.369 1 84.12 76 GLN A N 1
ATOM 608 C CA . GLN A 1 76 ? 15.156 -25.922 -3.699 1 84.12 76 GLN A CA 1
ATOM 609 C C . GLN A 1 76 ? 14.172 -24.766 -3.715 1 84.12 76 GLN A C 1
ATOM 611 O O . GLN A 1 76 ? 14.461 -23.688 -3.166 1 84.12 76 GLN A O 1
ATOM 616 N N . LEU A 1 77 ? 13.062 -24.969 -4.363 1 85.19 77 LEU A N 1
ATOM 617 C CA . LEU A 1 77 ? 12.031 -23.938 -4.414 1 85.19 77 LEU A CA 1
ATOM 618 C C . LEU A 1 77 ? 11.508 -23.625 -3.016 1 85.19 77 LEU A C 1
ATOM 620 O O . LEU A 1 77 ? 11.281 -22.453 -2.678 1 85.19 77 LEU A O 1
ATOM 624 N N . LEU A 1 78 ? 11.359 -24.656 -2.25 1 90 78 LEU A N 1
ATOM 625 C CA . LEU A 1 78 ? 10.906 -24.484 -0.874 1 90 78 LEU A CA 1
ATOM 626 C C . LEU A 1 78 ? 11.883 -23.625 -0.084 1 90 78 LEU A C 1
ATOM 628 O O . LEU A 1 78 ? 11.469 -22.688 0.614 1 90 78 LEU A O 1
ATOM 632 N N . ARG A 1 79 ? 13.133 -23.875 -0.253 1 89.69 79 ARG A N 1
ATOM 633 C CA . ARG A 1 79 ?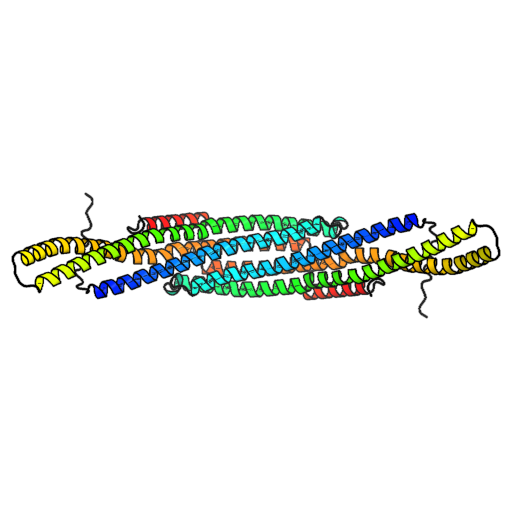 14.164 -23.109 0.44 1 89.69 79 ARG A CA 1
ATOM 634 C C . ARG A 1 79 ? 14.148 -21.641 0.008 1 89.69 79 ARG A C 1
ATOM 636 O O . ARG A 1 79 ? 14.281 -20.75 0.84 1 89.69 79 ARG A O 1
ATOM 643 N N . HIS A 1 80 ? 13.938 -21.422 -1.281 1 87.69 80 HIS A N 1
ATOM 644 C CA . HIS A 1 80 ? 13.883 -20.062 -1.809 1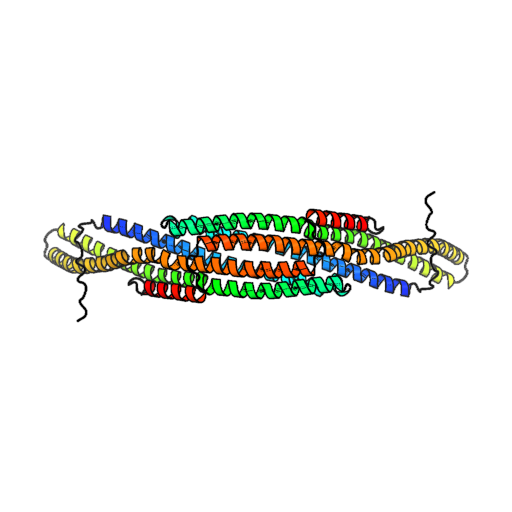 87.69 80 HIS A CA 1
ATOM 645 C C . HIS A 1 80 ? 12.711 -19.281 -1.224 1 87.69 80 HIS A C 1
ATOM 647 O O . HIS A 1 80 ? 12.859 -18.125 -0.807 1 87.69 80 HIS A O 1
ATOM 653 N N . VAL A 1 81 ? 11.602 -19.953 -1.127 1 92.25 81 VAL A N 1
ATOM 654 C CA . VAL A 1 81 ? 10.398 -19.297 -0.637 1 92.25 81 VAL A CA 1
ATOM 655 C C . VAL A 1 81 ? 10.508 -19.078 0.872 1 92.25 81 VAL A C 1
ATOM 657 O O . VAL A 1 81 ? 10.047 -18.062 1.395 1 92.25 81 VAL A O 1
ATOM 660 N N . GLU A 1 82 ? 11.117 -20.016 1.548 1 94.31 82 GLU A N 1
ATOM 661 C CA . GLU A 1 82 ? 11.344 -19.859 2.98 1 94.31 82 GLU A CA 1
ATOM 662 C C . GLU A 1 82 ? 12.234 -18.656 3.27 1 94.31 82 GLU A C 1
ATOM 664 O O . GLU A 1 82 ? 11.969 -17.875 4.195 1 94.31 82 GLU A O 1
ATOM 669 N N . GLU A 1 83 ? 13.273 -18.562 2.49 1 94 83 GLU A N 1
ATOM 670 C CA . GLU A 1 83 ? 14.164 -17.406 2.639 1 94 83 GLU A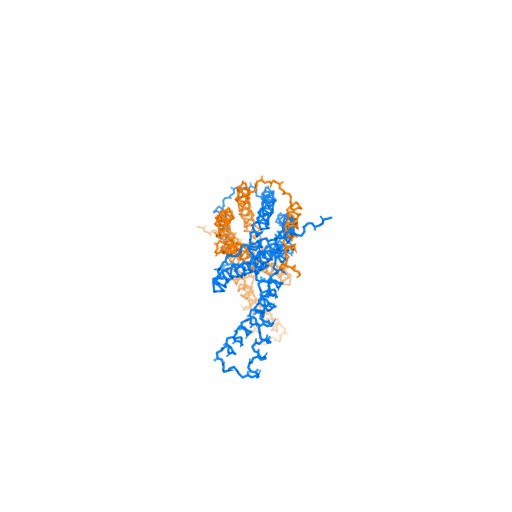 CA 1
ATOM 671 C C . GLU A 1 83 ? 13.438 -16.109 2.334 1 94 83 GLU A C 1
ATOM 673 O O . GLU A 1 83 ? 13.633 -15.102 3.023 1 94 83 GLU A O 1
ATOM 678 N N . TRP A 1 84 ? 12.703 -16.141 1.289 1 93.88 84 TRP A N 1
ATOM 679 C CA . TRP A 1 84 ? 11.891 -14.992 0.941 1 93.88 84 TRP A CA 1
ATOM 680 C C . TRP A 1 84 ? 10.945 -14.625 2.086 1 93.88 84 TRP A C 1
ATOM 682 O O . TRP A 1 84 ? 10.867 -13.461 2.48 1 93.88 84 TRP A O 1
ATOM 692 N N . ASP A 1 85 ? 10.242 -15.586 2.627 1 95.69 85 ASP A N 1
ATOM 693 C CA . ASP A 1 85 ? 9.32 -15.367 3.74 1 95.69 85 ASP A CA 1
ATOM 694 C C . ASP A 1 85 ? 10.047 -14.766 4.941 1 95.69 85 ASP A C 1
ATOM 696 O O . ASP A 1 85 ? 9.562 -13.82 5.566 1 95.69 85 ASP A O 1
ATOM 700 N N . SER A 1 86 ? 11.188 -15.305 5.234 1 96.31 86 SER A N 1
ATOM 701 C CA . SER A 1 86 ? 11.992 -14.797 6.34 1 96.31 86 SER A CA 1
ATOM 702 C C . SER A 1 86 ? 12.391 -13.344 6.113 1 96.31 86 SER A C 1
ATOM 704 O O . SER A 1 86 ? 12.398 -12.539 7.051 1 96.31 86 SER A O 1
ATOM 706 N N . SER A 1 87 ? 12.75 -13.07 4.93 1 95.5 87 SER A N 1
ATOM 707 C CA . SER A 1 87 ? 13.102 -11.695 4.57 1 95.5 87 SER A CA 1
ATOM 708 C C . SER A 1 87 ? 11.922 -10.758 4.762 1 95.5 87 SER A C 1
ATOM 710 O O . SER A 1 87 ? 12.086 -9.641 5.254 1 95.5 87 SER A O 1
ATOM 712 N N . ILE A 1 88 ? 10.758 -11.211 4.387 1 94.5 88 ILE A N 1
ATOM 713 C CA . ILE A 1 88 ? 9.562 -10.391 4.527 1 94.5 88 ILE A CA 1
ATOM 714 C C . ILE A 1 88 ? 9.266 -10.156 6.004 1 94.5 88 ILE A C 1
ATOM 716 O O . ILE A 1 88 ? 8.836 -9.062 6.391 1 94.5 88 ILE A O 1
ATOM 720 N N . VAL A 1 89 ? 9.469 -11.164 6.844 1 96.25 89 VAL A N 1
ATOM 721 C CA . VAL A 1 89 ? 9.266 -11.023 8.281 1 96.25 89 VAL A CA 1
ATOM 722 C C . VAL A 1 89 ? 10.203 -9.945 8.828 1 96.25 89 VAL A C 1
ATOM 724 O O . VAL A 1 89 ? 9.781 -9.094 9.617 1 96.25 89 VAL A O 1
ATOM 727 N N . LYS A 1 90 ? 11.445 -9.93 8.422 1 96.56 90 LYS A N 1
ATOM 728 C CA . LYS A 1 90 ? 12.406 -8.906 8.812 1 96.56 90 LYS A CA 1
ATOM 729 C C . LYS A 1 90 ? 11.961 -7.527 8.328 1 96.56 90 LYS A C 1
ATOM 731 O O . LYS A 1 90 ? 12.039 -6.543 9.07 1 96.56 90 LYS A O 1
ATOM 736 N N . LEU A 1 91 ? 11.555 -7.516 7.082 1 94.44 91 LEU A N 1
ATOM 737 C CA . LEU A 1 91 ? 11.078 -6.266 6.496 1 94.44 91 LEU A CA 1
ATOM 738 C C . LEU A 1 91 ? 9.898 -5.711 7.289 1 94.44 91 LEU A C 1
ATOM 740 O O . LEU A 1 91 ? 9.82 -4.504 7.531 1 94.44 91 LEU A O 1
ATOM 744 N N . ASP A 1 92 ? 9.047 -6.602 7.695 1 95.12 92 ASP A N 1
ATOM 745 C CA . ASP A 1 92 ? 7.859 -6.195 8.445 1 95.12 92 ASP A CA 1
ATOM 746 C C . ASP A 1 92 ? 8.242 -5.57 9.781 1 95.12 92 ASP A C 1
ATOM 748 O O . ASP A 1 92 ? 7.605 -4.613 10.234 1 95.12 92 ASP A O 1
ATOM 752 N N . LEU A 1 93 ? 9.203 -6.074 10.406 1 96.44 93 LEU A N 1
ATOM 753 C CA . LEU A 1 93 ? 9.672 -5.527 11.672 1 96.44 93 LEU A CA 1
ATOM 754 C C . LEU A 1 93 ? 10.156 -4.09 11.5 1 96.44 93 LEU A C 1
ATOM 756 O O . LEU A 1 93 ? 9.828 -3.217 12.305 1 96.44 93 LEU A O 1
ATOM 760 N N . HIS A 1 94 ? 10.898 -3.852 10.469 1 95.12 94 HIS A N 1
ATOM 761 C CA . HIS A 1 94 ? 11.383 -2.506 10.188 1 95.12 94 HIS A CA 1
ATOM 762 C C . HIS A 1 94 ? 10.242 -1.582 9.781 1 95.12 94 HIS A C 1
ATOM 764 O O . HIS A 1 94 ? 10.258 -0.393 10.109 1 95.12 94 HIS A O 1
ATOM 770 N N . LEU A 1 95 ? 9.312 -2.152 9.039 1 94.38 95 LEU A N 1
ATOM 771 C CA . LEU A 1 95 ? 8.148 -1.37 8.656 1 94.38 95 LEU A CA 1
ATOM 772 C C . LEU A 1 95 ? 7.355 -0.939 9.891 1 94.38 95 LEU A C 1
ATOM 774 O O . LEU A 1 95 ? 6.891 0.202 9.969 1 94.38 95 LEU A O 1
ATOM 778 N N . GLN A 1 96 ? 7.211 -1.817 10.852 1 94.69 96 GLN A N 1
ATOM 779 C CA . GLN A 1 96 ? 6.512 -1.505 12.094 1 94.69 96 GLN A CA 1
ATOM 780 C C . GLN A 1 96 ? 7.238 -0.414 12.875 1 94.69 96 GLN A C 1
ATOM 782 O O . GLN A 1 96 ? 6.605 0.469 13.453 1 94.69 96 GLN A O 1
ATOM 787 N N . GLU A 1 97 ? 8.477 -0.531 12.852 1 94.31 97 GLU A N 1
ATOM 788 C CA . GLU A 1 97 ? 9.273 0.507 13.5 1 94.31 97 GLU A CA 1
ATOM 789 C C . GLU A 1 97 ? 9.086 1.856 12.812 1 94.31 97 GLU A C 1
ATOM 791 O O . GLU A 1 97 ? 8.93 2.883 13.477 1 94.31 97 GLU A O 1
ATOM 796 N N . MET A 1 98 ? 9.172 1.886 11.547 1 93.06 98 MET A N 1
ATOM 797 C CA . MET A 1 98 ? 8.953 3.107 10.781 1 93.06 98 MET A CA 1
ATOM 798 C C . MET A 1 98 ? 7.574 3.691 11.07 1 93.06 98 MET A C 1
ATOM 800 O O . MET A 1 98 ? 7.445 4.891 11.32 1 93.06 98 MET A O 1
ATOM 804 N N . ASN A 1 99 ? 6.594 2.852 11.078 1 92 99 ASN A N 1
ATOM 805 C CA . ASN A 1 99 ? 5.23 3.305 11.328 1 92 99 ASN A CA 1
ATOM 806 C C . ASN A 1 99 ? 5.078 3.85 12.75 1 92 99 ASN A C 1
ATOM 808 O O . ASN A 1 99 ? 4.352 4.82 12.969 1 92 99 ASN A O 1
ATOM 812 N N . SER A 1 100 ? 5.715 3.162 13.633 1 93.69 100 SER A N 1
ATOM 813 C CA . SER A 1 100 ? 5.695 3.641 15.016 1 93.69 100 SER A CA 1
ATOM 814 C C . SER A 1 100 ? 6.32 5.027 15.125 1 93.69 100 SER A C 1
ATOM 816 O O . SER A 1 100 ? 5.809 5.891 15.844 1 93.69 100 SER A O 1
ATOM 818 N N . ASN A 1 101 ? 7.387 5.25 14.438 1 91.69 101 ASN A N 1
ATOM 819 C CA . ASN A 1 101 ? 8.031 6.555 14.406 1 91.69 101 ASN A CA 1
ATOM 820 C C . ASN A 1 101 ? 7.133 7.613 13.773 1 91.69 101 ASN A C 1
ATOM 822 O O . ASN A 1 101 ? 7.035 8.734 14.273 1 91.69 101 ASN A O 1
ATOM 826 N N . ILE A 1 102 ? 6.52 7.273 12.703 1 90.81 102 ILE A N 1
ATOM 827 C CA . ILE A 1 102 ? 5.621 8.188 12.008 1 90.81 102 ILE A CA 1
ATOM 828 C C . ILE A 1 102 ? 4.441 8.547 12.914 1 90.81 102 ILE A C 1
ATOM 830 O O . ILE A 1 102 ? 4.008 9.695 12.953 1 90.81 102 ILE A O 1
ATOM 834 N N . GLN A 1 103 ? 3.998 7.574 13.656 1 93.31 103 GLN A N 1
ATOM 835 C CA . GLN A 1 103 ? 2.916 7.801 14.609 1 93.31 103 GLN A CA 1
ATOM 836 C C . GLN A 1 103 ? 3.324 8.82 15.672 1 93.31 103 GLN A C 1
ATOM 838 O O . GLN A 1 103 ? 2.582 9.758 15.961 1 93.31 103 GLN A O 1
ATOM 843 N N . LYS A 1 104 ? 4.453 8.719 16.156 1 92.62 104 LYS A N 1
ATOM 844 C CA . LYS A 1 104 ? 4.914 9.523 17.281 1 92.62 104 LYS A CA 1
ATOM 845 C C . LYS A 1 104 ? 5.355 10.906 16.812 1 92.62 104 LYS A C 1
ATOM 847 O O . LYS A 1 104 ? 5.258 11.883 17.562 1 92.62 104 LYS A O 1
ATOM 852 N N . THR A 1 105 ? 5.801 11 15.57 1 92.94 105 THR A N 1
ATOM 853 C CA . THR A 1 105 ? 6.453 12.242 15.172 1 92.94 105 THR A CA 1
ATOM 854 C C . THR A 1 105 ? 5.609 12.992 14.148 1 92.94 105 THR A C 1
ATOM 856 O O . THR A 1 105 ? 5.883 14.148 13.836 1 92.94 105 THR A O 1
ATOM 859 N N . MET A 1 106 ? 4.613 12.391 13.633 1 92.5 106 MET A N 1
ATOM 860 C CA . MET A 1 106 ? 3.807 13.062 12.625 1 92.5 106 MET A CA 1
ATOM 861 C C . MET A 1 106 ? 2.322 12.961 12.961 1 92.5 106 MET A C 1
ATOM 863 O O . MET A 1 106 ? 1.679 13.969 13.25 1 92.5 106 MET A O 1
ATOM 867 N N . ILE A 1 107 ? 1.792 11.789 13.109 1 94 107 ILE A N 1
ATOM 868 C CA . ILE A 1 107 ? 0.354 11.586 13.25 1 94 107 ILE A CA 1
ATOM 869 C C . ILE A 1 107 ? -0.121 12.156 14.578 1 94 107 ILE A C 1
ATOM 871 O O . ILE A 1 107 ? -1.036 12.984 14.617 1 94 107 ILE A O 1
ATOM 875 N N . GLU A 1 108 ? 0.514 11.766 15.656 1 94.56 108 GLU A N 1
ATOM 876 C CA . GLU A 1 108 ? 0.106 12.25 16.969 1 94.56 108 GLU A CA 1
ATOM 877 C C . GLU A 1 108 ? 0.307 13.758 17.094 1 94.56 108 GLU A C 1
ATOM 879 O O . GLU A 1 108 ? -0.576 14.469 17.578 1 94.56 108 GLU A O 1
ATOM 884 N N . PRO A 1 109 ? 1.428 14.258 16.656 1 94.5 109 PRO A N 1
ATOM 885 C CA . PRO A 1 109 ? 1.624 15.711 16.719 1 94.5 109 PRO A CA 1
ATOM 886 C C . PRO A 1 109 ? 0.575 16.484 15.93 1 94.5 109 PRO A C 1
ATOM 888 O O . PRO A 1 109 ? 0.065 17.5 16.391 1 94.5 109 PRO A O 1
ATOM 891 N N . VAL A 1 110 ? 0.277 16.016 14.734 1 93.56 110 VAL A N 1
ATOM 892 C CA . VAL A 1 110 ? -0.732 16.688 13.93 1 93.56 110 VAL A CA 1
ATOM 893 C C . VAL A 1 110 ? -2.086 16.625 14.633 1 93.56 110 VAL A C 1
ATOM 895 O O . VAL A 1 110 ? -2.83 17.609 14.656 1 93.56 110 VAL A O 1
ATOM 898 N N . LYS A 1 111 ? -2.381 15.523 15.242 1 94.12 111 LYS A N 1
ATOM 899 C CA . LYS A 1 111 ? -3.615 15.359 16.016 1 94.12 111 LYS A CA 1
ATOM 900 C C . LYS A 1 111 ? -3.676 16.344 17.172 1 94.12 111 LYS A C 1
ATOM 902 O O . LYS A 1 111 ? -4.691 17.016 17.359 1 94.12 111 LYS A O 1
ATOM 907 N N . LYS A 1 112 ? -2.629 16.438 17.891 1 92.94 112 LYS A N 1
ATOM 908 C CA . LYS A 1 112 ? -2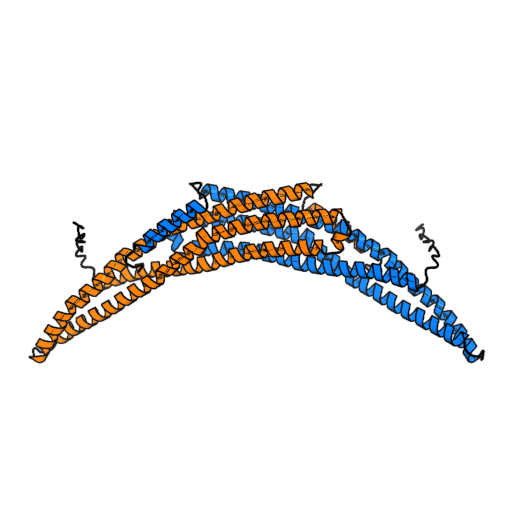.566 17.344 19.047 1 92.94 112 LYS A CA 1
ATOM 909 C C . LYS A 1 112 ? -2.676 18.797 18.609 1 92.94 112 LYS A C 1
ATOM 911 O O . LYS A 1 112 ? -3.297 19.625 19.297 1 92.94 112 LYS A O 1
ATOM 916 N N . PHE A 1 113 ? -1.996 19.078 17.469 1 93.19 113 PHE A N 1
ATOM 917 C CA . PHE A 1 113 ? -2.129 20.422 16.922 1 93.19 113 PHE A CA 1
ATOM 918 C C . PHE A 1 113 ? -3.582 20.734 16.562 1 93.19 113 PHE A C 1
ATOM 920 O O . PHE A 1 113 ? -4.086 21.812 16.859 1 93.19 113 PHE A O 1
ATOM 927 N N . ASN A 1 114 ? -4.27 19.766 16.016 1 91.19 114 ASN A N 1
ATOM 928 C CA . ASN A 1 114 ? -5.672 19.906 15.633 1 91.19 114 ASN A CA 1
ATOM 929 C C . ASN A 1 114 ? -6.566 20.141 16.844 1 91.19 114 ASN A C 1
ATOM 931 O O . ASN A 1 114 ? -7.613 20.781 16.734 1 91.19 114 ASN A O 1
ATOM 935 N N . MET A 1 115 ? -6.188 19.766 17.953 1 91.12 115 MET A N 1
ATOM 936 C CA . MET A 1 115 ? -7.004 19.859 19.156 1 91.12 115 MET A CA 1
ATOM 937 C C . MET A 1 115 ? -6.977 21.281 19.719 1 91.12 115 MET A C 1
ATOM 939 O O . MET A 1 115 ? -7.73 21.609 20.641 1 91.12 115 MET A O 1
ATOM 943 N N . ILE A 1 116 ? -6.23 22.094 19.125 1 91.06 116 ILE A N 1
ATOM 944 C CA . ILE A 1 116 ? -6.109 23.469 19.562 1 91.06 116 ILE A CA 1
ATOM 945 C C . ILE A 1 116 ? -7.215 24.312 18.938 1 91.06 116 ILE A C 1
ATOM 947 O O . ILE A 1 116 ? -7.656 25.312 19.516 1 91.06 116 ILE A O 1
ATOM 951 N N . PHE A 1 117 ? -7.691 23.906 17.797 1 93.25 117 PHE A N 1
ATOM 952 C CA . PHE A 1 117 ? -8.562 24.734 16.984 1 93.25 117 PHE A CA 1
ATOM 953 C C . PHE A 1 117 ? -9.93 24.906 17.625 1 93.25 117 PHE A C 1
ATOM 955 O O . PHE A 1 117 ? -10.516 25.984 17.594 1 93.25 117 PHE A O 1
ATOM 962 N N . PRO A 1 118 ? -10.469 23.859 18.328 1 93 118 PRO A N 1
ATOM 963 C CA . PRO A 1 118 ? -11.758 24.062 19 1 93 118 PRO A CA 1
ATOM 964 C C . PRO A 1 118 ? -11.719 25.188 20.031 1 93 118 PRO A C 1
ATOM 966 O O . PRO A 1 118 ? -12.672 25.969 20.141 1 93 118 PRO A O 1
ATOM 969 N N . SER A 1 119 ? -10.656 25.328 20.797 1 91.75 119 SER A N 1
ATOM 970 C CA . SER A 1 119 ? -10.508 26.422 21.766 1 91.75 119 SER A CA 1
ATOM 971 C C . SER A 1 119 ? -10.469 27.766 21.062 1 91.75 119 SER A C 1
ATOM 973 O O . SER A 1 119 ? -11.047 28.75 21.562 1 91.75 119 SER A O 1
ATOM 975 N N . LEU A 1 120 ? -9.805 27.781 19.984 1 93.31 120 LEU A N 1
ATOM 976 C CA . LEU A 1 120 ? -9.75 29.016 19.203 1 93.31 120 LEU A CA 1
ATOM 977 C C . LEU A 1 120 ? -11.133 29.391 18.688 1 93.31 120 LEU A C 1
ATOM 979 O O . LEU A 1 120 ? -11.5 30.578 18.688 1 93.31 120 LEU A O 1
ATOM 983 N N . HIS A 1 121 ? -11.906 28.375 18.266 1 94.5 121 HIS A N 1
ATOM 984 C CA . HIS A 1 121 ? -13.266 28.625 17.812 1 94.5 121 HIS A CA 1
ATOM 985 C C . HIS A 1 121 ? -14.141 29.188 18.922 1 94.5 121 HIS A C 1
ATOM 987 O O . HIS A 1 121 ? -14.938 30.094 18.688 1 94.5 121 HIS A O 1
ATOM 993 N N . THR A 1 122 ? -13.953 28.672 20.109 1 95.12 122 THR A N 1
ATOM 994 C CA . THR A 1 122 ? -14.703 29.172 21.266 1 95.12 122 THR A CA 1
ATOM 995 C C . THR A 1 122 ? -14.344 30.625 21.562 1 95.12 122 THR A C 1
ATOM 997 O O . THR A 1 122 ? -15.227 31.438 21.812 1 95.12 122 THR A O 1
ATOM 1000 N N . ALA A 1 123 ? -13.031 30.906 21.484 1 95.06 123 ALA A N 1
ATOM 1001 C CA . ALA A 1 123 ? -12.578 32.281 21.719 1 95.06 123 ALA A CA 1
ATOM 1002 C C . ALA A 1 123 ? -13.125 33.219 20.656 1 95.06 123 ALA A C 1
ATOM 1004 O O . ALA A 1 123 ? -13.539 34.344 20.984 1 95.06 123 ALA A O 1
ATOM 1005 N N . LYS A 1 124 ? -13.156 32.812 19.406 1 95.88 124 LYS A N 1
ATOM 1006 C CA . LYS A 1 124 ? -13.695 33.625 18.328 1 95.88 124 LYS A CA 1
ATOM 1007 C C . LYS A 1 124 ? -15.18 33.906 18.516 1 95.88 124 LYS A C 1
ATOM 1009 O O . LYS A 1 124 ? -15.656 35 18.281 1 95.88 124 LYS A O 1
ATOM 1014 N N . LYS A 1 125 ? -15.875 32.844 18.922 1 96.38 125 LYS A N 1
ATOM 1015 C CA . LYS A 1 125 ? -17.312 33 19.156 1 96.38 125 LYS A CA 1
ATOM 1016 C C . LYS A 1 125 ? -17.594 34 20.281 1 96.38 125 LYS A C 1
ATOM 1018 O O . LYS A 1 125 ? -18.5 34.812 20.156 1 96.38 125 LYS A O 1
ATOM 1023 N N . LYS A 1 126 ? -16.844 33.906 21.344 1 96.88 126 LYS A N 1
ATOM 1024 C CA . LYS A 1 126 ? -16.984 34.844 22.469 1 96.88 126 LYS A CA 1
ATOM 1025 C C . LYS A 1 126 ? -16.719 36.281 22.016 1 96.88 126 LYS A C 1
ATOM 1027 O O . LYS A 1 126 ? -17.438 37.188 22.422 1 96.88 126 LYS A O 1
ATOM 1032 N N . ARG A 1 127 ? -15.695 36.406 21.188 1 97.44 127 ARG A N 1
ATOM 1033 C CA . ARG A 1 127 ? -15.391 37.719 20.641 1 97.44 127 ARG A CA 1
ATOM 1034 C C . ARG A 1 127 ? -16.547 38.25 19.812 1 97.44 127 ARG A C 1
ATOM 1036 O O . ARG A 1 127 ? -16.906 39.406 19.922 1 97.44 127 ARG A O 1
ATOM 1043 N N . GLU A 1 128 ? -17.141 37.375 19.016 1 97 128 GLU A N 1
ATOM 1044 C CA . GLU A 1 128 ? -18.266 37.781 18.172 1 97 128 GLU A CA 1
ATOM 1045 C C . GLU A 1 128 ? -19.469 38.188 19.016 1 97 128 GLU A C 1
ATOM 1047 O O . GLU A 1 128 ? -20.156 39.156 18.688 1 97 128 GLU A O 1
ATOM 1052 N N . GLN A 1 129 ? -19.688 37.531 20.062 1 97.56 129 GLN A N 1
ATOM 1053 C CA . GLN A 1 129 ? -20.781 37.844 20.969 1 97.56 129 GLN A CA 1
ATOM 1054 C C . GLN A 1 129 ? -20.562 39.188 21.656 1 97.56 129 GLN A C 1
ATOM 1056 O O . GLN A 1 129 ? -21.484 40 21.797 1 97.56 129 GLN A O 1
ATOM 1061 N N . SER A 1 130 ? -19.328 39.375 22.031 1 97.75 130 SER A N 1
ATOM 1062 C CA . SER A 1 130 ? -19 40.656 22.656 1 97.75 130 SER A CA 1
ATOM 1063 C C . SER A 1 130 ? -19.125 41.812 21.672 1 97.75 130 SER A C 1
ATOM 1065 O O . SER A 1 130 ? -19.5 42.906 22.047 1 97.75 130 SER A O 1
ATOM 1067 N N . LEU A 1 131 ? -18.766 41.531 20.422 1 97 131 LEU A N 1
ATOM 1068 C CA . LEU A 1 131 ? -18.906 42.531 19.375 1 97 131 LEU A CA 1
ATOM 1069 C C . LEU A 1 131 ? -20.375 42.875 19.172 1 97 131 LEU A C 1
ATOM 1071 O O . LEU A 1 131 ? -20.734 44.062 19.047 1 97 131 LEU A O 1
ATOM 1075 N N . GLU A 1 132 ? -21.219 41.906 19.172 1 97.06 132 GLU A N 1
ATOM 1076 C CA . GLU A 1 132 ? -22.656 42.125 19.031 1 97.06 132 GLU A CA 1
ATOM 1077 C C . GLU A 1 132 ? -23.203 43 20.156 1 97.06 132 GLU A C 1
ATOM 1079 O O . GLU A 1 132 ? -24.016 43.906 19.938 1 97.06 132 GLU A O 1
ATOM 1084 N N . GLU A 1 133 ? -22.766 42.719 21.375 1 97.62 133 GLU A N 1
ATOM 1085 C CA . GLU A 1 133 ? -23.203 43.469 22.531 1 97.62 133 GLU A CA 1
ATOM 1086 C C . GLU A 1 133 ? -22.719 44.938 22.438 1 97.62 133 GLU A C 1
ATOM 1088 O O . GLU A 1 133 ? -23.469 45.844 22.75 1 97.62 133 GLU A O 1
ATOM 1093 N N . TYR A 1 134 ? -21.484 45.031 22.062 1 96.94 134 TYR A N 1
ATOM 1094 C CA . TYR A 1 134 ? -20.906 46.375 21.875 1 96.94 134 TYR A CA 1
ATOM 1095 C C . TYR A 1 134 ? -21.703 47.156 20.844 1 96.94 134 TYR A C 1
ATOM 1097 O O . TYR A 1 134 ? -22.078 48.312 21.094 1 96.94 134 TYR A O 1
ATOM 1105 N N . GLU A 1 135 ? -21.984 46.531 19.719 1 96.12 135 GLU A N 1
ATOM 1106 C CA . GLU A 1 135 ? -22.719 47.188 18.641 1 96.12 135 GLU A CA 1
ATOM 1107 C C . GLU A 1 135 ? -24.141 47.531 19.078 1 96.12 135 GLU A C 1
ATOM 1109 O O . GLU A 1 135 ? -24.688 48.562 18.688 1 96.12 135 GLU A O 1
ATOM 1114 N N . LYS A 1 136 ? -24.719 46.625 19.828 1 96.75 136 LYS A N 1
ATOM 1115 C CA . LYS A 1 136 ? -26.062 46.844 20.344 1 96.75 136 LYS A CA 1
ATOM 1116 C C . LYS A 1 136 ? -26.141 48.094 21.203 1 96.75 136 LYS A C 1
ATOM 1118 O O . LYS A 1 136 ? -27.031 48.938 21.031 1 96.75 136 LYS A O 1
ATOM 1123 N N . TRP A 1 137 ? -25.203 48.281 22.094 1 96.88 137 TRP A N 1
ATOM 1124 C CA . TRP A 1 137 ? -25.188 49.438 22.984 1 96.88 137 TRP A CA 1
ATOM 1125 C C . TRP A 1 137 ? -24.844 50.719 22.234 1 96.88 137 TRP A C 1
ATOM 1127 O O . TRP A 1 137 ? -25.359 51.781 22.547 1 96.88 137 TRP A O 1
ATOM 1137 N N . GLU A 1 138 ? -23.969 50.531 21.266 1 94.88 138 GLU A N 1
ATOM 1138 C CA . GLU A 1 138 ? -23.656 51.656 20.391 1 94.88 138 GLU A CA 1
ATOM 1139 C C . GLU A 1 138 ? -24.906 52.156 19.672 1 94.88 138 GLU A C 1
ATOM 1141 O O . GLU A 1 138 ? -25.141 53.375 19.578 1 94.88 138 GLU A O 1
ATOM 1146 N N . ALA A 1 139 ? -25.641 51.25 19.188 1 95.75 139 ALA A N 1
ATOM 1147 C CA . ALA A 1 139 ? -26.875 51.594 18.484 1 95.75 139 ALA A CA 1
ATOM 1148 C C . ALA A 1 139 ? -27.891 52.25 19.422 1 95.75 139 ALA A C 1
ATOM 1150 O O . ALA A 1 139 ? -28.594 53.156 19.047 1 95.75 139 ALA A O 1
ATOM 1151 N N . LYS A 1 140 ? -27.969 51.781 20.656 1 96.31 140 LYS A N 1
ATOM 1152 C CA . LYS A 1 140 ? -28.891 52.344 21.641 1 96.31 140 LYS A CA 1
ATOM 1153 C C . LYS A 1 140 ? -28.5 53.75 22.016 1 96.31 140 LYS A C 1
ATOM 1155 O O . LYS A 1 140 ? -29.359 54.625 22.156 1 96.31 140 LYS A O 1
ATOM 1160 N N . VAL A 1 141 ? -27.219 53.938 22.203 1 96.12 141 VAL A N 1
ATOM 1161 C CA . VAL A 1 141 ? -26.734 55.281 22.516 1 96.12 141 VAL A CA 1
ATOM 1162 C C . VAL A 1 141 ? -27.078 56.25 21.375 1 96.12 141 VAL A C 1
ATOM 1164 O O . VAL A 1 141 ? -27.578 57.344 21.609 1 96.12 141 VAL A O 1
ATOM 1167 N N . LYS A 1 142 ? -26.812 55.781 20.156 1 94.94 142 LYS A N 1
ATOM 1168 C CA . LYS A 1 142 ? -27.125 56.594 19 1 94.94 142 LYS A CA 1
ATOM 1169 C C . LYS A 1 142 ? -28.625 56.875 18.922 1 94.94 142 LYS A C 1
ATOM 1171 O O . LYS A 1 142 ? -29.031 58 18.625 1 94.94 142 LYS A O 1
ATOM 1176 N N . LYS A 1 143 ? -29.422 55.906 19.172 1 95.5 143 LYS A N 1
ATOM 1177 C CA . LYS A 1 143 ? -30.875 56.031 19.109 1 95.5 143 LYS A CA 1
ATOM 1178 C C . LYS A 1 143 ? -31.391 57.062 20.078 1 95.5 143 LYS A C 1
ATOM 1180 O O . LYS A 1 143 ? -32.156 57.969 19.688 1 95.5 143 LYS A O 1
ATOM 1185 N N . TYR A 1 144 ? -30.891 57.125 21.297 1 95.06 144 TYR A N 1
ATOM 1186 C CA . TYR A 1 144 ? -31.422 58 22.344 1 95.06 144 TYR A CA 1
ATOM 1187 C C . TYR A 1 144 ? -30.766 59.375 22.281 1 95.06 144 TYR A C 1
ATOM 1189 O O . TYR A 1 144 ? -31.297 60.344 22.828 1 95.06 144 TYR A O 1
ATOM 1197 N N . GLN A 1 145 ? -29.641 59.406 21.641 1 93.31 145 GLN A N 1
ATOM 1198 C CA . GLN A 1 145 ? -29.016 60.719 21.391 1 93.31 145 GLN A CA 1
ATOM 1199 C C . GLN A 1 145 ? -29.828 61.531 20.375 1 93.31 145 GLN A C 1
ATOM 1201 O O . GLN A 1 145 ? -29.812 62.75 20.391 1 93.31 145 GLN A O 1
ATOM 1206 N N . GLU A 1 146 ? -30.484 60.812 19.469 1 92.06 146 GLU A N 1
ATOM 1207 C CA . GLU A 1 146 ? -31.203 61.5 18.391 1 92.06 146 GLU A CA 1
ATOM 1208 C C . GLU A 1 146 ? -32.656 61.75 18.781 1 92.06 146 GLU A C 1
ATOM 1210 O O . GLU A 1 146 ? -33.344 62.531 18.125 1 92.06 146 GLU A O 1
ATOM 1215 N N . ARG A 1 147 ? -33.062 61.25 19.922 1 89.69 147 ARG A N 1
ATOM 1216 C CA . ARG A 1 147 ? -34.469 61.406 20.359 1 89.69 147 ARG A CA 1
ATOM 1217 C C . ARG A 1 147 ? -34.656 62.688 21.172 1 89.69 147 ARG A C 1
ATOM 1219 O O . ARG A 1 147 ? -33.688 63.25 21.656 1 89.69 147 ARG A O 1
ATOM 1226 N N . ASP A 1 148 ? -35.906 63.125 21.344 1 90.12 148 ASP A N 1
ATOM 1227 C CA . ASP A 1 148 ? -36.25 64.312 22.156 1 90.12 148 ASP A CA 1
ATOM 1228 C C . ASP A 1 148 ? -35.781 64.125 23.594 1 90.12 148 ASP A C 1
ATOM 1230 O O . ASP A 1 148 ? -35.812 63 24.125 1 90.12 148 ASP A O 1
ATOM 1234 N N . ARG A 1 149 ? -35.344 65.25 24.219 1 91.19 149 ARG A N 1
ATOM 1235 C CA . ARG A 1 149 ? -34.781 65.188 25.562 1 91.19 149 ARG A CA 1
ATOM 1236 C C . ARG A 1 149 ? -35.875 65.188 26.625 1 91.19 149 ARG A C 1
ATOM 1238 O O . ARG A 1 149 ? -36.031 66.125 27.391 1 91.19 149 ARG A O 1
ATOM 1245 N N . THR A 1 150 ? -36.625 64.062 26.578 1 92 150 THR A N 1
ATOM 1246 C CA . THR A 1 150 ? -37.594 63.812 27.625 1 92 150 THR A CA 1
ATOM 1247 C C . THR A 1 150 ? -36.938 63.156 28.828 1 92 150 THR A C 1
ATOM 1249 O O . THR A 1 150 ? -35.844 62.594 28.703 1 92 150 THR A O 1
ATOM 1252 N N . GLY A 1 151 ? -37.469 63.219 30.062 1 90.19 151 GLY A N 1
ATOM 1253 C CA . GLY A 1 151 ? -36.938 62.594 31.25 1 90.19 151 GLY A CA 1
ATOM 1254 C C . GLY A 1 151 ? -36.594 61.125 31.062 1 90.19 151 GLY A C 1
ATOM 1255 O O . GLY A 1 151 ? -35.531 60.656 31.469 1 90.19 151 GLY A O 1
ATOM 1256 N N . ASN A 1 152 ? -37.531 60.5 30.359 1 93.44 152 ASN A N 1
ATOM 1257 C CA . ASN A 1 152 ? -37.344 59.062 30.094 1 93.44 152 ASN A CA 1
ATOM 1258 C C . ASN A 1 152 ? -36.188 58.812 29.125 1 93.44 152 ASN A C 1
ATOM 1260 O O . ASN A 1 152 ? -35.406 57.906 29.328 1 93.44 152 ASN A O 1
ATOM 1264 N N . ASN A 1 153 ? -36.062 59.562 28.078 1 94.56 153 ASN A N 1
ATOM 1265 C CA . ASN A 1 153 ? -35 59.406 27.094 1 94.56 153 ASN A CA 1
ATOM 1266 C C . ASN A 1 153 ? -33.625 59.75 27.688 1 94.56 153 ASN A C 1
ATOM 1268 O O . ASN A 1 153 ? -32.625 59.125 27.344 1 94.56 153 ASN A O 1
ATOM 1272 N N . ILE A 1 154 ? -33.625 60.656 28.641 1 94.12 154 ILE A N 1
ATOM 1273 C CA . ILE A 1 154 ? -32.375 61.062 29.281 1 94.12 154 ILE A CA 1
ATOM 1274 C C . ILE A 1 154 ? -31.859 59.906 30.156 1 94.12 154 ILE A C 1
ATOM 1276 O O . ILE A 1 154 ? -30.656 59.625 30.172 1 94.12 154 ILE A O 1
ATOM 1280 N N . VAL A 1 155 ? -32.719 59.281 30.828 1 94.81 155 VAL A N 1
ATOM 1281 C CA . VAL A 1 155 ? -32.375 58.156 31.703 1 94.81 155 VAL A CA 1
ATOM 1282 C C . VAL A 1 155 ? -31.875 57 30.859 1 94.81 155 VAL A C 1
ATOM 1284 O O . VAL A 1 155 ? -30.859 56.375 31.188 1 94.81 155 VAL A O 1
ATOM 1287 N N . LYS A 1 156 ? -32.5 56.719 29.766 1 95.06 156 LYS A N 1
ATOM 1288 C CA . LYS A 1 156 ? -32.125 55.625 28.891 1 95.06 156 LYS A CA 1
ATOM 1289 C C . LYS A 1 156 ? -30.781 55.875 28.234 1 95.06 156 LYS A C 1
ATOM 1291 O O . LYS A 1 156 ? -29.984 54.969 28.062 1 95.06 156 LYS A O 1
ATOM 1296 N N . LEU A 1 157 ? -30.547 57.031 27.781 1 95.69 157 LEU A N 1
ATOM 1297 C CA . LEU A 1 157 ? -29.266 57.438 27.203 1 95.69 157 LEU A CA 1
ATOM 1298 C C . LEU A 1 157 ? -28.125 57.25 28.219 1 95.69 157 LEU A C 1
ATOM 1300 O O . LEU A 1 157 ? -27.078 56.688 27.875 1 95.69 157 LEU A O 1
ATOM 1304 N N . HIS A 1 158 ? -28.406 57.719 29.469 1 95.31 158 HIS A N 1
ATOM 1305 C CA . HIS A 1 158 ? -27.406 57.594 30.516 1 95.31 158 HIS A CA 1
ATOM 1306 C C . HIS A 1 158 ? -27.109 56.125 30.797 1 95.31 158 HIS A C 1
ATOM 1308 O O . HIS A 1 158 ? -25.938 55.75 30.922 1 95.31 158 HIS A O 1
ATOM 1314 N N . GLN A 1 159 ? -28.125 55.312 30.812 1 95.69 159 GLN A N 1
ATOM 1315 C CA . GLN A 1 159 ? -27.969 53.875 31.047 1 95.69 159 GLN A CA 1
ATOM 1316 C C . GLN A 1 159 ? -27.234 53.219 29.891 1 95.69 159 GLN A C 1
ATOM 1318 O O . GLN A 1 159 ? -26.375 52.344 30.125 1 95.69 159 GLN A O 1
ATOM 1323 N N . SER A 1 160 ? -27.516 53.562 28.734 1 96.06 160 SER A N 1
ATOM 1324 C CA . SER A 1 160 ? -26.875 53 27.547 1 96.06 160 SER A CA 1
ATOM 1325 C C . SER A 1 160 ? -25.391 53.375 27.5 1 96.06 160 SER A C 1
ATOM 1327 O O . SER A 1 160 ? -24.547 52.531 27.141 1 96.06 160 SER A O 1
ATOM 1329 N N . ARG A 1 161 ? -25.078 54.562 27.859 1 95.25 161 ARG A N 1
ATOM 1330 C CA . ARG A 1 161 ? -23.703 55 27.891 1 95.25 161 ARG A CA 1
ATOM 1331 C C . ARG A 1 161 ? -22.891 54.25 28.953 1 95.25 161 ARG A C 1
ATOM 1333 O O . ARG A 1 161 ? -21.734 53.938 28.734 1 95.25 161 ARG A O 1
ATOM 1340 N N . LYS A 1 162 ? -23.562 54.031 30.078 1 96.12 162 LYS A N 1
ATOM 1341 C CA . LYS A 1 162 ? -22.922 53.312 31.172 1 96.12 162 LYS A CA 1
ATOM 1342 C C . LYS A 1 162 ? -22.609 51.875 30.781 1 96.12 162 LYS A C 1
ATOM 1344 O O . LYS A 1 162 ? -21.594 51.312 31.203 1 96.12 162 LYS A O 1
ATOM 1349 N N . SER A 1 163 ? -23.406 51.312 29.906 1 96.31 163 SER A N 1
ATOM 1350 C CA . SER A 1 163 ? -23.234 49.906 29.5 1 96.31 163 SER A CA 1
ATOM 1351 C C . SER A 1 163 ? -22.328 49.781 28.297 1 96.31 163 SER A C 1
ATOM 1353 O O . SER A 1 163 ? -21.797 48.719 28.016 1 96.31 163 SER A O 1
ATOM 1355 N N . LEU A 1 164 ? -22.188 50.844 27.562 1 96.38 164 LEU A N 1
ATOM 1356 C CA . LEU A 1 164 ? -21.406 50.844 26.328 1 96.38 164 LEU A CA 1
ATOM 1357 C C . LEU A 1 164 ? -19.922 50.656 26.641 1 96.38 164 LEU A C 1
ATOM 1359 O O . LEU A 1 164 ? -19.25 49.875 25.984 1 96.38 164 LEU A O 1
ATOM 1363 N N . GLN A 1 165 ? -19.438 51.406 27.609 1 95.12 165 GLN A N 1
ATOM 1364 C CA . GLN A 1 165 ? -18.016 51.375 27.922 1 95.12 165 GLN A CA 1
ATOM 1365 C C . GLN A 1 165 ? -17.547 49.969 28.312 1 95.12 165 GLN A C 1
ATOM 1367 O O . GLN A 1 165 ? -16.578 49.469 27.734 1 95.12 165 GLN A O 1
ATOM 1372 N N . PRO A 1 166 ? -18.281 49.281 29.25 1 97 166 PRO A N 1
ATOM 1373 C CA . PRO A 1 166 ? -17.875 47.906 29.578 1 97 166 PRO A CA 1
ATOM 1374 C C . PRO A 1 166 ? -17.984 46.938 28.391 1 97 166 PRO A C 1
ATOM 1376 O O . PRO A 1 166 ? -17.172 46.031 28.25 1 97 166 PRO A O 1
ATOM 1379 N N . ALA A 1 167 ? -18.906 47.062 27.578 1 96.81 167 ALA A N 1
ATOM 1380 C CA . ALA A 1 167 ? -19.078 46.219 26.406 1 96.81 167 ALA A CA 1
ATOM 1381 C C . ALA A 1 167 ? -17.922 46.438 25.422 1 96.81 167 ALA A C 1
ATOM 1383 O O . ALA A 1 167 ? -17.422 45.469 24.844 1 96.81 167 ALA A O 1
ATOM 1384 N N . LYS A 1 168 ? -17.562 47.656 25.203 1 95.75 168 LYS A N 1
ATOM 1385 C CA . LYS A 1 168 ? -16.438 47.969 24.344 1 95.75 168 LYS A CA 1
ATOM 1386 C C . LYS A 1 168 ? -15.133 47.375 24.875 1 95.75 168 LYS A C 1
ATOM 1388 O O . LYS A 1 168 ? -14.367 46.781 24.109 1 95.75 168 LYS A O 1
ATOM 1393 N N . GLU A 1 169 ? -14.953 47.531 26.172 1 96.5 169 GLU A N 1
ATOM 1394 C CA . GLU A 1 169 ? -13.734 47 26.797 1 96.5 169 GLU A CA 1
ATOM 1395 C C . GLU A 1 169 ? -13.664 45.5 26.688 1 96.5 169 GLU A C 1
ATOM 1397 O O . GLU A 1 169 ? -12.602 44.938 26.406 1 96.5 169 GLU A O 1
ATOM 1402 N N . GLU A 1 170 ? -14.766 44.875 26.875 1 96.62 170 GLU A N 1
ATOM 1403 C CA . GLU A 1 170 ? -14.805 43.406 26.781 1 96.62 170 GLU A CA 1
ATOM 1404 C C . GLU A 1 170 ? -14.484 42.938 25.359 1 96.62 170 GLU A C 1
ATOM 1406 O O . GLU A 1 170 ? -13.711 42 25.172 1 96.62 170 GLU A O 1
ATOM 1411 N N . PHE A 1 171 ? -15.062 43.562 24.422 1 96.81 171 PHE A N 1
ATOM 1412 C CA . PHE A 1 171 ? -14.812 43.219 23.016 1 96.81 171 PHE A CA 1
ATOM 1413 C C . PHE A 1 171 ? -13.336 43.375 22.672 1 96.81 171 PHE A C 1
ATOM 1415 O O . PHE A 1 171 ? -12.711 42.438 22.156 1 96.81 171 PHE A O 1
ATOM 1422 N N . TYR A 1 172 ? -12.82 44.531 22.969 1 95.62 172 TYR A N 1
ATOM 1423 C CA . TYR A 1 172 ? -11.461 44.812 22.531 1 95.62 172 TYR A CA 1
ATOM 1424 C C . TYR A 1 172 ? -10.445 43.969 23.297 1 95.62 172 TYR A C 1
ATOM 1426 O O . TYR A 1 172 ? -9.398 43.625 22.75 1 95.62 172 TYR A O 1
ATOM 1434 N N . GLU A 1 173 ? -10.812 43.625 24.516 1 95.5 173 GLU A N 1
ATOM 1435 C CA . GLU A 1 173 ? -9.961 42.688 25.25 1 95.5 173 GLU A CA 1
ATOM 1436 C C . GLU A 1 173 ? -9.852 41.375 24.516 1 95.5 173 GLU A C 1
ATOM 1438 O O . GLU A 1 173 ? -8.75 40.875 24.297 1 95.5 173 GLU A O 1
ATOM 1443 N N . GLN A 1 174 ? -10.977 40.812 24.141 1 95.62 174 GLN A N 1
ATOM 1444 C CA . GLN A 1 174 ? -11.008 39.531 23.406 1 95.62 174 GLN A CA 1
ATOM 1445 C C . GLN A 1 174 ? -10.367 39.688 22.031 1 95.62 174 GLN A C 1
ATOM 1447 O O . GLN A 1 174 ? -9.617 38.812 21.594 1 95.62 174 GLN A O 1
ATOM 1452 N N . HIS A 1 175 ? -10.688 40.781 21.406 1 95.69 175 HIS A N 1
ATOM 1453 C CA . HIS A 1 175 ? -10.156 41.062 20.078 1 95.69 175 HIS A CA 1
ATOM 1454 C C . HIS A 1 175 ? -8.633 41.125 20.094 1 95.69 175 HIS A C 1
ATOM 1456 O O . HIS A 1 175 ? -7.98 40.5 19.25 1 95.69 175 HIS A O 1
ATOM 1462 N N . TYR A 1 176 ? -8.094 41.781 21.062 1 95.06 176 TYR A N 1
ATOM 1463 C CA . TYR A 1 176 ? -6.648 41.969 21.094 1 95.06 176 TYR A CA 1
ATOM 1464 C C . TYR A 1 176 ? -5.938 40.688 21.469 1 95.06 176 TYR A C 1
ATOM 1466 O O . TYR A 1 176 ? -4.848 40.406 20.969 1 95.06 176 TYR A O 1
ATOM 1474 N N . ILE A 1 177 ? -6.562 39.906 22.328 1 94.75 177 ILE A N 1
ATOM 1475 C CA . ILE A 1 177 ? -6 38.594 22.672 1 94.75 177 ILE A CA 1
ATOM 1476 C C . ILE A 1 177 ? -5.895 37.719 21.422 1 94.75 177 ILE A C 1
ATOM 1478 O O . ILE A 1 177 ? -4.848 37.125 21.141 1 94.75 177 ILE A O 1
ATOM 1482 N N . LEU A 1 178 ? -6.945 37.688 20.625 1 96.19 178 LEU A N 1
ATOM 1483 C CA . LEU A 1 178 ? -6.98 36.906 19.406 1 96.19 178 LEU A CA 1
ATOM 1484 C C . LEU A 1 178 ? -5.988 37.438 18.375 1 96.19 178 LEU A C 1
ATOM 1486 O O . LEU A 1 178 ? -5.285 36.688 17.719 1 96.19 178 LEU A O 1
ATOM 1490 N N . MET A 1 179 ? -5.906 38.75 18.297 1 95.75 179 MET A N 1
ATOM 1491 C CA . MET A 1 179 ? -5.051 39.406 17.312 1 95.75 179 MET A CA 1
ATOM 1492 C C . MET A 1 179 ? -3.578 39.219 17.672 1 95.75 179 MET A C 1
ATOM 1494 O O . MET A 1 179 ? -2.703 39.344 16.812 1 95.75 179 MET A O 1
ATOM 1498 N N . GLU A 1 180 ? -3.33 38.906 18.906 1 94.06 180 GLU A N 1
ATOM 1499 C CA . GLU A 1 180 ? -1.966 38.625 19.359 1 94.06 180 GLU A CA 1
ATOM 1500 C C . GLU A 1 180 ? -1.61 37.156 19.172 1 94.06 180 GLU A C 1
ATOM 1502 O O . GLU A 1 180 ? -0.538 36.844 18.656 1 94.06 180 GLU A O 1
ATOM 1507 N N . ASP A 1 181 ? -2.537 36.344 19.453 1 93.69 181 ASP A N 1
ATOM 1508 C CA . ASP A 1 181 ? -2.223 34.906 19.578 1 93.69 181 ASP A CA 1
ATOM 1509 C C . ASP A 1 181 ? -2.402 34.188 18.234 1 93.69 181 ASP A C 1
ATOM 1511 O O . ASP A 1 181 ? -1.721 33.219 17.953 1 93.69 181 ASP A O 1
ATOM 1515 N N . MET A 1 182 ? -3.297 34.594 17.406 1 93.94 182 MET A N 1
ATOM 1516 C CA . MET A 1 182 ? -3.535 33.906 16.141 1 93.94 182 MET A CA 1
ATOM 1517 C C . MET A 1 182 ? -2.289 33.938 15.258 1 93.94 182 MET A C 1
ATOM 1519 O O . MET A 1 182 ? -1.838 32.906 14.773 1 93.94 182 MET A O 1
ATOM 1523 N N . PRO A 1 183 ? -1.706 35.125 15.039 1 93.19 183 PRO A N 1
ATOM 1524 C CA . PRO A 1 183 ? -0.473 35.125 14.25 1 93.19 183 PRO A CA 1
ATOM 1525 C C . PRO A 1 183 ? 0.648 34.312 14.891 1 93.19 183 PRO A C 1
ATOM 1527 O O . PRO A 1 183 ? 1.438 33.688 14.18 1 93.19 183 PRO A O 1
ATOM 1530 N N . LYS A 1 184 ? 0.732 34.344 16.219 1 91.81 184 LYS A N 1
ATOM 1531 C CA . LYS A 1 184 ? 1.735 33.531 16.906 1 91.81 184 LYS A CA 1
ATOM 1532 C C . LYS A 1 184 ? 1.525 32.031 16.656 1 91.81 184 LYS A C 1
ATOM 1534 O O . LYS A 1 184 ? 2.48 31.312 16.359 1 91.81 184 LYS A O 1
ATOM 1539 N N . LEU A 1 185 ? 0.304 31.656 16.812 1 91.62 185 LEU A N 1
ATOM 1540 C CA . LEU A 1 185 ? -0.039 30.266 16.516 1 91.62 185 LEU A CA 1
ATOM 1541 C C . LEU A 1 185 ? 0.332 29.891 15.086 1 91.62 185 LEU A C 1
ATOM 1543 O O . LEU A 1 185 ? 0.924 28.844 14.852 1 91.62 185 LEU A O 1
ATOM 1547 N N . TYR A 1 186 ? -0.016 30.75 14.195 1 91.12 186 TYR A N 1
ATOM 1548 C CA . TYR A 1 186 ? 0.29 30.516 12.789 1 91.12 186 TYR A CA 1
ATOM 1549 C C . TYR A 1 186 ? 1.793 30.391 12.57 1 91.12 186 TYR A C 1
ATOM 1551 O O . TYR A 1 186 ? 2.252 29.5 11.852 1 91.12 186 TYR A O 1
ATOM 1559 N N . ASP A 1 187 ? 2.58 31.188 13.18 1 89.25 187 ASP A N 1
ATOM 1560 C CA . ASP A 1 187 ? 4.027 31.203 13 1 89.25 187 ASP A CA 1
ATOM 1561 C C . ASP A 1 187 ? 4.668 29.969 13.648 1 89.25 187 ASP A C 1
ATOM 1563 O O . ASP A 1 187 ? 5.699 29.484 13.18 1 89.25 187 ASP A O 1
ATOM 1567 N N . CYS A 1 188 ? 4.059 29.5 14.727 1 87.88 188 CYS A N 1
ATOM 1568 C CA . CYS A 1 188 ? 4.582 28.344 15.438 1 87.88 188 CYS A CA 1
ATOM 1569 C C . CYS A 1 188 ? 4.461 27.078 14.578 1 87.88 188 CYS A C 1
ATOM 1571 O O . CYS A 1 188 ? 5.145 26.094 14.836 1 87.88 188 CYS A O 1
ATOM 1573 N N . ARG A 1 189 ? 3.639 27.156 13.547 1 88.94 189 ARG A N 1
ATOM 1574 C CA . ARG A 1 189 ? 3.416 25.969 12.719 1 88.94 189 ARG A CA 1
ATOM 1575 C C . ARG A 1 189 ? 4.719 25.484 12.086 1 88.94 189 ARG A C 1
ATOM 1577 O O . ARG A 1 189 ? 4.93 24.281 11.93 1 88.94 189 ARG A O 1
ATOM 1584 N N . ILE A 1 190 ? 5.586 26.391 11.727 1 85.5 190 ILE A N 1
ATOM 1585 C CA . ILE A 1 190 ? 6.832 26.062 11.047 1 85.5 190 ILE A CA 1
ATOM 1586 C C . ILE A 1 190 ? 7.727 25.25 11.984 1 85.5 190 ILE A C 1
ATOM 1588 O O . ILE A 1 190 ? 8.188 24.156 11.625 1 85.5 190 ILE A O 1
ATOM 1592 N N . ASP A 1 191 ? 7.855 25.828 13.172 1 87.62 191 ASP A N 1
ATOM 1593 C CA . ASP A 1 191 ? 8.711 25.172 14.156 1 87.62 191 ASP A CA 1
ATOM 1594 C C . ASP A 1 191 ? 8.125 23.844 14.602 1 87.62 191 ASP A C 1
ATOM 1596 O O . ASP A 1 191 ? 8.859 22.938 15.008 1 87.62 191 ASP A O 1
ATOM 1600 N N . TYR A 1 192 ? 6.875 23.719 14.477 1 90.88 192 TYR A N 1
ATOM 1601 C CA . TYR A 1 192 ? 6.195 22.5 14.922 1 90.88 192 TYR A CA 1
ATOM 1602 C C . TYR A 1 192 ? 6.242 21.422 13.836 1 90.88 192 TYR A C 1
ATOM 1604 O O . TYR A 1 192 ? 6.531 20.266 14.125 1 90.88 192 TYR A O 1
ATOM 1612 N N . PHE A 1 193 ? 6.094 21.812 12.578 1 89.81 193 PHE A N 1
ATOM 1613 C CA . PHE A 1 193 ? 5.887 20.812 11.531 1 89.81 193 PHE A CA 1
ATOM 1614 C C . PHE A 1 193 ? 7.195 20.469 10.836 1 89.81 193 PHE A C 1
ATOM 1616 O O . PHE A 1 193 ? 7.344 19.391 10.266 1 89.81 193 PHE A O 1
ATOM 1623 N N . GLN A 1 194 ? 8.172 21.375 10.875 1 88.31 194 GLN A N 1
ATOM 1624 C CA . GLN A 1 194 ? 9.453 21.109 10.219 1 88.31 194 GLN A CA 1
ATOM 1625 C C . GLN A 1 194 ? 10.117 19.859 10.797 1 88.31 194 GLN A C 1
ATOM 1627 O O . GLN A 1 194 ? 10.508 18.953 10.055 1 88.31 194 GLN A O 1
ATOM 1632 N N . PRO A 1 195 ? 10.195 19.766 12.109 1 90.38 195 PRO A N 1
ATOM 1633 C CA . PRO A 1 195 ? 10.789 18.531 12.641 1 90.38 195 PRO A CA 1
ATOM 1634 C C . PRO A 1 195 ? 9.945 17.297 12.344 1 90.38 195 PRO A C 1
ATOM 1636 O O . PRO A 1 195 ? 10.484 16.188 12.219 1 90.38 195 PRO A O 1
ATOM 1639 N N . CYS A 1 196 ? 8.641 17.422 12.258 1 90.62 196 CYS A N 1
ATOM 1640 C CA . CYS A 1 196 ? 7.781 16.312 11.883 1 90.62 196 CYS A CA 1
ATOM 1641 C C . CYS A 1 196 ? 8.148 15.773 10.5 1 90.62 196 CYS A C 1
ATOM 1643 O O . CYS A 1 196 ? 8.312 14.57 10.328 1 90.62 196 CYS A O 1
ATOM 1645 N N . LEU A 1 197 ? 8.328 16.641 9.594 1 89.62 197 LEU A N 1
ATOM 1646 C CA . LEU A 1 197 ? 8.688 16.281 8.234 1 89.62 197 LEU A CA 1
ATOM 1647 C C . LEU A 1 197 ? 10.078 15.641 8.195 1 89.62 197 LEU A C 1
ATOM 1649 O O . LEU A 1 197 ? 10.281 14.633 7.512 1 89.62 197 LEU A O 1
ATOM 1653 N N . GLU A 1 198 ? 10.984 16.234 8.891 1 90.5 198 GLU A N 1
ATOM 1654 C CA . GLU A 1 198 ? 12.344 15.703 8.938 1 90.5 198 GLU A CA 1
ATOM 1655 C C . GLU A 1 198 ? 12.359 14.281 9.492 1 90.5 198 GLU A C 1
ATOM 1657 O O . GLU A 1 198 ? 13.039 13.406 8.953 1 90.5 198 GLU A O 1
ATOM 1662 N N . ALA A 1 199 ? 11.641 14.117 10.586 1 91.62 199 ALA A N 1
ATOM 1663 C CA . ALA A 1 199 ? 11.562 12.797 11.203 1 91.62 199 ALA A CA 1
ATOM 1664 C C . ALA A 1 199 ? 10.961 11.781 10.234 1 91.62 199 ALA A C 1
ATOM 1666 O O . ALA A 1 199 ? 11.406 10.625 10.188 1 91.62 199 ALA A O 1
ATOM 1667 N N . LEU A 1 200 ? 9.938 12.188 9.531 1 91.06 200 LEU A N 1
ATOM 1668 C CA . LEU A 1 200 ? 9.305 11.32 8.547 1 91.06 200 LEU A CA 1
ATOM 1669 C C . LEU A 1 200 ? 10.305 10.875 7.484 1 91.06 200 LEU A C 1
ATOM 1671 O O . LEU A 1 200 ? 10.422 9.688 7.195 1 91.06 200 LEU A O 1
ATOM 1675 N N . ILE A 1 201 ? 11.016 11.789 6.977 1 90.69 201 ILE A N 1
ATOM 1676 C CA . ILE A 1 201 ? 11.984 11.508 5.922 1 90.69 201 ILE A CA 1
ATOM 1677 C C . ILE A 1 201 ? 13.094 10.609 6.465 1 90.69 201 ILE A C 1
ATOM 1679 O O . ILE A 1 201 ? 13.5 9.648 5.805 1 90.69 201 ILE A O 1
ATOM 1683 N N . LYS A 1 202 ? 13.531 10.914 7.609 1 91.56 202 LYS A N 1
ATOM 1684 C CA . LYS A 1 202 ? 14.57 10.102 8.227 1 91.56 202 LYS A CA 1
ATOM 1685 C C . LYS A 1 202 ? 14.102 8.664 8.43 1 91.56 202 LYS A C 1
ATOM 1687 O O . LYS A 1 202 ? 14.867 7.719 8.219 1 91.56 202 LYS A O 1
ATOM 1692 N N . SER A 1 203 ? 12.914 8.508 8.883 1 92.5 203 SER A N 1
ATOM 1693 C CA . SER A 1 203 ? 12.344 7.18 9.078 1 92.5 203 SER A CA 1
ATOM 1694 C C . SER A 1 203 ? 12.281 6.41 7.758 1 92.5 203 SER A C 1
ATOM 1696 O O . SER A 1 203 ? 12.547 5.207 7.723 1 92.5 203 SER A O 1
ATOM 1698 N N . GLN A 1 204 ? 11.969 7.113 6.68 1 91.38 204 GLN A N 1
ATOM 1699 C CA . GLN A 1 204 ? 11.938 6.504 5.355 1 91.38 204 GLN A CA 1
ATOM 1700 C C . GLN A 1 204 ? 13.336 6.062 4.922 1 91.38 204 GLN A C 1
ATOM 1702 O O . GLN A 1 204 ? 13.5 4.98 4.363 1 91.38 204 GLN A O 1
ATOM 1707 N N . VAL A 1 205 ? 14.328 6.895 5.184 1 91.44 205 VAL A N 1
ATOM 1708 C CA . VAL A 1 205 ? 15.703 6.555 4.844 1 91.44 205 VAL A CA 1
ATOM 1709 C C . VAL A 1 205 ? 16.109 5.27 5.562 1 91.44 205 VAL A C 1
ATOM 1711 O O . VAL A 1 205 ? 16.656 4.355 4.949 1 91.44 205 VAL A O 1
ATOM 1714 N N . THR A 1 206 ? 15.812 5.227 6.836 1 93 206 THR A N 1
ATOM 1715 C CA . THR A 1 206 ? 16.188 4.066 7.637 1 93 206 THR A CA 1
ATOM 1716 C C . THR A 1 206 ? 15.508 2.807 7.109 1 93 206 THR A C 1
ATOM 1718 O O . THR A 1 206 ? 16.156 1.773 6.926 1 93 206 THR A O 1
ATOM 1721 N N . TYR A 1 207 ? 14.258 2.879 6.855 1 95.19 207 TYR A N 1
ATOM 1722 C CA . TYR A 1 207 ? 13.523 1.718 6.367 1 95.19 207 TYR A CA 1
ATOM 1723 C C . TYR A 1 207 ? 14.062 1.253 5.023 1 95.19 207 TYR A C 1
ATOM 1725 O O . TYR A 1 207 ? 14.312 0.061 4.824 1 95.19 207 TYR A O 1
ATOM 1733 N N . ASN A 1 208 ? 14.211 2.135 4.102 1 93.44 208 ASN A N 1
ATOM 1734 C CA . ASN A 1 208 ? 14.641 1.765 2.76 1 93.44 208 ASN A CA 1
ATOM 1735 C C . ASN A 1 208 ? 16.078 1.241 2.756 1 93.44 208 ASN A C 1
ATOM 1737 O O . ASN A 1 208 ? 16.422 0.389 1.939 1 93.44 208 ASN A O 1
ATOM 1741 N N . SER A 1 209 ? 16.859 1.789 3.678 1 94.81 209 SER A N 1
ATOM 1742 C CA . SER A 1 209 ? 18.203 1.234 3.836 1 94.81 209 SER A CA 1
ATOM 1743 C C . SER A 1 209 ? 18.156 -0.238 4.227 1 94.81 209 SER A C 1
ATOM 1745 O O . SER A 1 209 ? 18.828 -1.071 3.629 1 94.81 209 SER A O 1
ATOM 1747 N N . GLU A 1 210 ? 17.359 -0.531 5.211 1 96.31 210 GLU A N 1
ATOM 1748 C CA . GLU A 1 210 ? 17.219 -1.909 5.676 1 96.31 210 GLU A CA 1
ATOM 1749 C C . GLU A 1 210 ? 16.578 -2.789 4.609 1 96.31 210 GLU A C 1
ATOM 1751 O O . GLU A 1 210 ? 16.984 -3.938 4.418 1 96.31 210 GLU A O 1
ATOM 1756 N N . ALA A 1 211 ? 15.523 -2.258 3.959 1 94.81 211 ALA A N 1
ATOM 1757 C CA . ALA A 1 211 ? 14.867 -3.008 2.891 1 94.81 211 ALA A CA 1
ATOM 1758 C C . ALA A 1 211 ? 15.859 -3.369 1.786 1 94.81 211 ALA A C 1
ATOM 1760 O O . ALA A 1 211 ? 15.875 -4.508 1.313 1 94.81 211 ALA A O 1
ATOM 1761 N N . TYR A 1 212 ? 16.703 -2.432 1.426 1 95.62 212 TYR A N 1
ATOM 1762 C CA . TYR A 1 212 ? 17.719 -2.676 0.406 1 95.62 212 TYR A CA 1
ATOM 1763 C C . TYR A 1 212 ? 18.672 -3.779 0.84 1 95.62 212 TYR A C 1
ATOM 1765 O O . TYR A 1 212 ? 18.984 -4.676 0.057 1 95.62 212 TYR A O 1
ATOM 1773 N N . LYS A 1 213 ? 19.109 -3.729 2.008 1 96.38 213 LYS A N 1
ATOM 1774 C CA . LYS A 1 213 ? 20.031 -4.738 2.533 1 96.38 213 LYS A CA 1
ATOM 1775 C C . LYS A 1 213 ? 19.375 -6.121 2.525 1 96.38 213 LYS A C 1
ATOM 1777 O O . LYS A 1 213 ? 20 -7.094 2.086 1 96.38 213 LYS A O 1
ATOM 1782 N N . ILE A 1 214 ? 18.188 -6.188 2.967 1 96.62 214 ILE A N 1
ATOM 1783 C CA . ILE A 1 214 ? 17.469 -7.453 3.102 1 96.62 214 ILE A CA 1
ATOM 1784 C C . ILE A 1 214 ? 17.266 -8.07 1.721 1 96.62 214 ILE A C 1
ATOM 1786 O O . ILE A 1 214 ? 17.562 -9.25 1.509 1 96.62 214 ILE A O 1
ATOM 1790 N N . TYR A 1 215 ? 16.797 -7.316 0.759 1 94.5 215 TYR A N 1
ATOM 1791 C CA . TYR A 1 215 ? 16.547 -7.844 -0.576 1 94.5 215 TYR A CA 1
ATOM 1792 C C . TYR A 1 215 ? 17.844 -8.18 -1.288 1 94.5 215 TYR A C 1
ATOM 1794 O O . TYR A 1 215 ? 17.906 -9.133 -2.072 1 94.5 215 TYR A O 1
ATOM 1802 N N . SER A 1 216 ? 18.875 -7.367 -1.004 1 94.19 216 SER A N 1
ATOM 1803 C CA . SER A 1 216 ? 20.188 -7.676 -1.585 1 94.19 216 SER A CA 1
ATOM 1804 C C . SER A 1 216 ? 20.703 -9.016 -1.078 1 94.19 216 SER A C 1
ATOM 1806 O O . SER A 1 216 ? 21.219 -9.82 -1.857 1 94.19 216 SER A O 1
ATOM 1808 N N . GLU A 1 217 ? 20.562 -9.156 0.192 1 95 217 GLU A N 1
ATOM 1809 C CA . GLU A 1 217 ? 20.969 -10.43 0.777 1 95 217 GLU A CA 1
ATOM 1810 C C . GLU A 1 217 ? 20.156 -11.586 0.197 1 95 217 GLU A C 1
ATOM 1812 O O . GLU A 1 217 ? 20.703 -12.641 -0.137 1 95 217 GLU A O 1
ATOM 1817 N N . LEU A 1 218 ? 18.875 -11.422 0.076 1 93.5 218 LEU A N 1
ATOM 1818 C CA . LEU A 1 218 ? 18 -12.438 -0.494 1 93.5 218 LEU A CA 1
ATOM 1819 C C . LEU A 1 218 ? 18.406 -12.758 -1.93 1 93.5 218 LEU A C 1
ATOM 1821 O O . LEU A 1 218 ? 18.516 -13.93 -2.301 1 93.5 218 LEU A O 1
ATOM 1825 N N . ALA A 1 219 ? 18.609 -11.766 -2.727 1 92.38 219 ALA A N 1
ATOM 1826 C CA . ALA A 1 219 ? 19.031 -11.945 -4.113 1 92.38 219 ALA A CA 1
ATOM 1827 C C . ALA A 1 219 ? 20.359 -12.695 -4.195 1 92.38 219 ALA A C 1
ATOM 1829 O O . ALA A 1 219 ? 20.531 -13.555 -5.066 1 92.38 219 ALA A O 1
ATOM 1830 N N . GLY A 1 220 ? 21.25 -12.344 -3.293 1 91.12 220 GLY A N 1
ATOM 1831 C CA . GLY A 1 220 ? 22.531 -13.023 -3.262 1 91.12 220 GLY A CA 1
ATOM 1832 C C . GLY A 1 220 ? 22.422 -14.5 -2.965 1 91.12 220 GLY A C 1
ATOM 1833 O O . GLY A 1 220 ? 23.234 -15.297 -3.439 1 91.12 220 GLY A O 1
ATOM 1834 N N . GLN A 1 221 ? 21.391 -14.898 -2.289 1 88.25 221 GLN A N 1
ATOM 1835 C CA . GLN A 1 221 ? 21.172 -16.281 -1.902 1 88.25 221 GLN A CA 1
ATOM 1836 C C . GLN A 1 221 ? 20.469 -17.062 -3.008 1 88.25 221 GLN A C 1
ATOM 1838 O O . GLN A 1 221 ? 20.688 -18.266 -3.164 1 88.25 221 GLN A O 1
ATOM 1843 N N . LEU A 1 222 ? 19.641 -16.328 -3.721 1 85.75 222 LEU A N 1
ATOM 1844 C CA . LEU A 1 222 ? 18.719 -17.031 -4.598 1 85.75 222 LEU A CA 1
ATOM 1845 C C . LEU A 1 222 ? 19.141 -16.906 -6.055 1 85.75 222 LEU A C 1
ATOM 1847 O O . LEU A 1 222 ? 18.859 -17.781 -6.871 1 85.75 222 LEU A O 1
ATOM 1851 N N . ILE A 1 223 ? 19.734 -15.812 -6.402 1 80.94 223 ILE A N 1
ATOM 1852 C CA . ILE A 1 223 ? 20.016 -15.516 -7.805 1 80.94 223 ILE A CA 1
ATOM 1853 C C . ILE A 1 223 ? 21.453 -15.859 -8.133 1 80.94 223 ILE A C 1
ATOM 1855 O O . ILE A 1 223 ? 22.391 -15.297 -7.551 1 80.94 223 ILE A O 1
ATOM 1859 N N . GLN A 1 224 ? 21.594 -16.875 -8.914 1 76.62 224 GLN A N 1
ATOM 1860 C CA . GLN A 1 224 ? 22.922 -17.328 -9.273 1 76.62 224 GLN A CA 1
ATOM 1861 C C . GLN A 1 224 ? 23.453 -16.594 -10.5 1 76.62 224 GLN A C 1
ATOM 1863 O O . GLN A 1 224 ? 24.656 -16.312 -10.594 1 76.62 224 GLN A O 1
ATOM 1868 N N . GLU A 1 225 ? 22.531 -16.328 -11.422 1 76.75 225 GLU A N 1
ATOM 1869 C CA . GLU A 1 225 ? 22.922 -15.641 -12.648 1 76.75 225 GLU A CA 1
ATOM 1870 C C . GLU A 1 225 ? 22.344 -14.227 -12.703 1 76.75 225 GLU A C 1
ATOM 1872 O O . GLU A 1 225 ? 21.188 -14.008 -12.312 1 76.75 225 GLU A O 1
ATOM 1877 N N . ASN A 1 226 ? 23.203 -13.445 -13.039 1 75.5 226 ASN A N 1
ATOM 1878 C CA . ASN A 1 226 ? 22.766 -12.062 -13.141 1 75.5 226 ASN A CA 1
ATOM 1879 C C . ASN A 1 226 ? 22.062 -11.797 -14.469 1 75.5 226 ASN A C 1
ATOM 1881 O O . ASN A 1 226 ? 22.672 -11.281 -15.414 1 75.5 226 ASN A O 1
ATOM 1885 N N . LEU A 1 227 ? 20.781 -12.07 -14.469 1 81.88 227 LEU A N 1
ATOM 1886 C CA . LEU A 1 227 ? 19.984 -11.867 -15.672 1 81.88 227 LEU A CA 1
ATOM 1887 C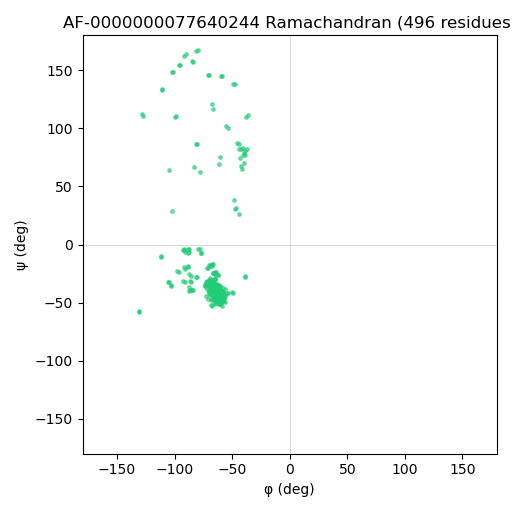 C . LEU A 1 227 ? 19.156 -10.594 -15.578 1 81.88 227 LEU A C 1
ATOM 1889 O O . LEU A 1 227 ? 18.812 -10.148 -14.477 1 81.88 227 LEU A O 1
ATOM 1893 N N . THR A 1 228 ? 18.969 -10.039 -16.75 1 81.25 228 THR A N 1
ATOM 1894 C CA . THR A 1 228 ? 18.062 -8.898 -16.812 1 81.25 228 THR A CA 1
ATOM 1895 C C . THR A 1 228 ? 16.609 -9.367 -16.859 1 81.25 228 THR A C 1
ATOM 1897 O O . THR A 1 228 ? 16.344 -10.555 -17.047 1 81.25 228 THR A O 1
ATOM 1900 N N . ALA A 1 229 ? 15.719 -8.469 -16.641 1 79.75 229 ALA A N 1
ATOM 1901 C CA . ALA A 1 229 ? 14.289 -8.781 -16.734 1 79.75 229 ALA A CA 1
ATOM 1902 C C . ALA A 1 229 ? 13.938 -9.359 -18.094 1 79.75 229 ALA A C 1
ATOM 1904 O O . ALA A 1 229 ? 13.117 -10.273 -18.188 1 79.75 229 ALA A O 1
ATOM 1905 N N . GLU A 1 230 ? 14.578 -8.805 -19.094 1 83.12 230 GLU A N 1
ATOM 1906 C CA . GLU A 1 230 ? 14.32 -9.273 -20.453 1 83.12 230 GLU A CA 1
ATOM 1907 C C . GLU A 1 230 ? 14.805 -10.703 -20.641 1 83.12 230 GLU A C 1
ATOM 1909 O O . GLU A 1 230 ? 14.156 -11.5 -21.328 1 83.12 230 GLU A O 1
ATOM 1914 N N . ASN A 1 231 ? 15.891 -10.992 -19.984 1 88.19 231 ASN A N 1
ATOM 1915 C CA . ASN A 1 231 ? 16.406 -12.352 -20.031 1 88.19 231 ASN A CA 1
ATOM 1916 C C . ASN A 1 231 ? 15.461 -13.336 -19.344 1 88.19 231 ASN A C 1
ATOM 1918 O O . ASN A 1 231 ? 15.18 -14.406 -19.875 1 88.19 231 ASN A O 1
ATOM 1922 N N . TYR A 1 232 ? 15 -12.883 -18.25 1 88.62 232 TYR A N 1
ATOM 1923 C CA . TYR A 1 232 ? 14.055 -13.727 -17.531 1 88.62 232 TYR A CA 1
ATOM 1924 C C . TYR A 1 232 ? 12.789 -13.953 -18.344 1 88.62 232 TYR A C 1
ATOM 1926 O O . TYR A 1 232 ? 12.297 -15.078 -18.438 1 88.62 232 TYR A O 1
ATOM 1934 N N . ALA A 1 233 ? 12.289 -12.906 -18.969 1 87.75 233 ALA A N 1
ATOM 1935 C CA . ALA A 1 233 ? 11.078 -13.016 -19.781 1 87.75 233 ALA A CA 1
ATOM 1936 C C . ALA A 1 233 ? 11.281 -14 -20.938 1 87.75 233 ALA A C 1
ATOM 1938 O O . ALA A 1 233 ? 10.383 -14.789 -21.25 1 87.75 233 ALA A O 1
ATOM 1939 N N . GLY A 1 234 ? 12.461 -13.898 -21.484 1 89.19 234 GLY A N 1
ATOM 1940 C CA . GLY A 1 234 ? 12.781 -14.82 -22.562 1 89.19 234 GLY A CA 1
ATOM 1941 C C . GLY A 1 234 ? 12.836 -16.266 -22.125 1 89.19 234 GLY A C 1
ATOM 1942 O O . GLY A 1 234 ? 12.32 -17.156 -22.797 1 89.19 234 GLY A O 1
ATOM 1943 N N . LEU A 1 235 ? 13.477 -16.469 -20.969 1 88.88 235 LEU A N 1
ATOM 1944 C CA . LEU A 1 235 ? 13.57 -17.797 -20.406 1 88.88 235 LEU A CA 1
ATOM 1945 C C . LEU A 1 235 ? 12.188 -18.359 -20.094 1 88.88 235 LEU A C 1
ATOM 1947 O O . LEU A 1 235 ? 11.875 -19.5 -20.422 1 88.88 235 LEU A O 1
ATOM 1951 N N . ILE A 1 236 ? 11.336 -17.578 -19.562 1 91.06 236 ILE A N 1
ATOM 1952 C CA . ILE A 1 236 ? 9.992 -17.969 -19.172 1 91.06 236 ILE A CA 1
ATOM 1953 C C . ILE A 1 236 ? 9.164 -18.297 -20.422 1 91.06 236 ILE A C 1
ATOM 1955 O O . ILE A 1 236 ? 8.438 -19.297 -20.438 1 91.06 236 ILE A O 1
ATOM 1959 N N . GLN A 1 237 ? 9.352 -17.438 -21.422 1 90.06 237 GLN A N 1
ATOM 1960 C CA . GLN A 1 237 ? 8.625 -17.672 -22.656 1 90.06 237 GLN A CA 1
ATOM 1961 C C . GLN A 1 237 ? 9.047 -18.984 -23.297 1 90.06 237 GLN A C 1
ATOM 1963 O O . GLN A 1 237 ? 8.211 -19.719 -23.828 1 90.06 237 GLN A O 1
ATOM 1968 N N . GLN A 1 238 ? 10.289 -19.266 -23.266 1 92.25 238 GLN A N 1
ATOM 1969 C CA . GLN A 1 238 ? 10.781 -20.531 -23.797 1 92.25 238 GLN A CA 1
ATOM 1970 C C . GLN A 1 238 ? 10.203 -21.719 -23.031 1 92.25 238 GLN A C 1
ATOM 1972 O O . GLN A 1 238 ? 9.82 -22.734 -23.641 1 92.25 238 GLN A O 1
ATOM 1977 N N . LYS A 1 239 ? 10.195 -21.609 -21.766 1 90.75 239 LYS A N 1
ATOM 1978 C CA . LYS A 1 239 ? 9.633 -22.688 -20.938 1 90.75 239 LYS A CA 1
ATOM 1979 C C . LYS A 1 239 ? 8.141 -22.859 -21.219 1 90.75 239 LYS A C 1
ATOM 1981 O O . LYS A 1 239 ? 7.633 -23.984 -21.203 1 90.75 239 LYS A O 1
ATOM 1986 N N . LEU A 1 240 ? 7.484 -21.766 -21.5 1 90.44 240 LEU A N 1
ATOM 1987 C CA . LEU A 1 240 ? 6.066 -21.828 -21.828 1 90.44 240 LEU A CA 1
ATOM 1988 C C . LEU A 1 240 ? 5.852 -22.594 -23.141 1 90.44 240 LEU A C 1
ATOM 1990 O O . LEU A 1 240 ? 4.91 -23.375 -23.25 1 90.44 240 LEU A O 1
ATOM 1994 N N . GLN A 1 241 ? 6.723 -22.344 -24.062 1 89.81 241 GLN A N 1
ATOM 1995 C CA . GLN A 1 241 ? 6.617 -23.031 -25.328 1 89.81 241 GLN A CA 1
ATOM 1996 C C . GLN A 1 241 ? 6.812 -24.531 -25.156 1 89.81 241 GLN A C 1
ATOM 1998 O O . GLN A 1 241 ? 6.145 -25.328 -25.828 1 89.81 241 GLN A O 1
ATOM 2003 N N . ASP A 1 242 ? 7.68 -24.875 -24.234 1 88.81 242 ASP A N 1
ATOM 2004 C CA . ASP A 1 242 ? 7.883 -26.281 -23.922 1 88.81 242 ASP A CA 1
ATOM 2005 C C . ASP A 1 242 ? 6.613 -26.906 -23.344 1 88.81 242 ASP A C 1
ATOM 2007 O O . ASP A 1 242 ? 6.258 -28.031 -23.688 1 88.81 242 ASP A O 1
ATOM 2011 N N . ILE A 1 243 ? 5.957 -26.172 -22.562 1 89.12 243 ILE A N 1
ATOM 2012 C CA . ILE A 1 243 ? 4.746 -26.656 -21.906 1 89.12 243 ILE A CA 1
ATOM 2013 C C . ILE A 1 243 ? 3.619 -26.781 -22.922 1 89.12 243 ILE A C 1
ATOM 2015 O O . ILE A 1 243 ? 2.871 -27.766 -22.906 1 89.12 243 ILE A O 1
ATOM 2019 N N . LYS A 1 244 ? 3.57 -25.828 -23.828 1 87.12 244 LYS A N 1
ATOM 2020 C CA . LYS A 1 244 ? 2.523 -25.828 -24.844 1 87.12 244 LYS A CA 1
ATOM 2021 C C . LYS A 1 244 ? 2.73 -26.969 -25.844 1 87.12 244 LYS A C 1
ATOM 2023 O O . LYS A 1 244 ? 1.803 -27.344 -26.562 1 87.12 244 LYS A O 1
ATOM 2028 N N . GLY A 1 245 ? 3.928 -27.5 -25.875 1 86.12 245 GLY A N 1
ATOM 2029 C CA . GLY A 1 245 ? 4.23 -28.609 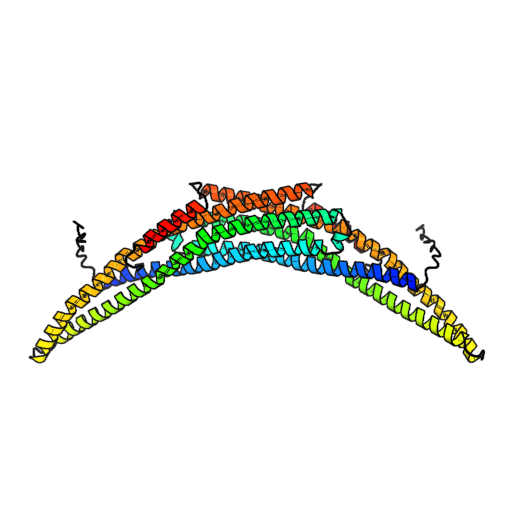-26.75 1 86.12 245 GLY A CA 1
ATOM 2030 C C . GLY A 1 245 ? 3.709 -29.938 -26.25 1 86.12 245 GLY A C 1
ATOM 2031 O O . GLY A 1 245 ? 3.734 -30.938 -26.969 1 86.12 245 GLY A O 1
ATOM 2032 N N . LEU A 1 246 ? 3.207 -29.844 -25.031 1 84 246 LEU A N 1
ATOM 2033 C CA . LEU A 1 246 ? 2.637 -31.078 -24.469 1 84 246 LEU A CA 1
ATOM 2034 C C . LEU A 1 246 ? 1.335 -31.438 -25.188 1 84 246 LEU A C 1
ATOM 2036 O O . LEU A 1 246 ? 0.584 -30.547 -25.594 1 84 246 LEU A O 1
ATOM 2040 N N . SER A 1 247 ? 1.058 -32.688 -25.344 1 80.56 247 SER A N 1
ATOM 2041 C CA . SER A 1 247 ? -0.083 -33.188 -26.094 1 80.56 247 SER A CA 1
ATOM 2042 C C . SER A 1 247 ? -1.401 -32.781 -25.438 1 80.56 247 SER A C 1
ATOM 2044 O O . SER A 1 247 ? -2.434 -32.688 -26.109 1 80.56 247 SER A O 1
ATOM 2046 N N . ILE A 1 248 ? -1.298 -32.562 -24.172 1 80.81 248 ILE A N 1
ATOM 2047 C CA . ILE A 1 248 ? -2.533 -32.312 -23.438 1 80.81 248 ILE A CA 1
ATOM 2048 C C . ILE A 1 248 ? -2.859 -30.828 -23.469 1 80.81 248 ILE A C 1
ATOM 2050 O O . ILE A 1 248 ? -3.879 -30.406 -22.922 1 80.81 248 ILE A O 1
ATOM 2054 N N . VAL A 1 249 ? -1.958 -30.094 -24.047 1 72.62 249 VAL A N 1
ATOM 2055 C CA . VAL A 1 249 ? -2.156 -28.641 -24.078 1 72.62 249 VAL A CA 1
ATOM 2056 C C . VAL A 1 249 ? -2.592 -28.203 -25.484 1 72.62 249 VAL A C 1
ATOM 2058 O O . VAL A 1 249 ? -1.904 -28.484 -26.469 1 72.62 249 VAL A O 1
ATOM 2061 N N . ASP A 1 250 ? -3.691 -28.516 -26.141 1 61.47 250 ASP A N 1
ATOM 2062 C CA . ASP A 1 250 ? -4.137 -28.031 -27.438 1 61.47 250 ASP A CA 1
ATOM 2063 C C . ASP A 1 250 ? -4.547 -26.562 -27.375 1 61.47 250 ASP A C 1
ATOM 2065 O O . ASP A 1 250 ? -5.043 -26.094 -26.344 1 61.47 250 ASP A O 1
ATOM 2069 N N . MET B 1 1 ? 12.039 -40 -42.875 1 25.5 1 MET B N 1
ATOM 2070 C CA . MET B 1 1 ? 11.805 -41.406 -42.469 1 25.5 1 MET B CA 1
ATOM 2071 C C . MET B 1 1 ? 11.516 -41.469 -40.969 1 25.5 1 MET B C 1
ATOM 2073 O O . MET B 1 1 ? 12.438 -41.469 -40.156 1 25.5 1 MET B O 1
ATOM 2077 N N . SER B 1 2 ? 10.5 -40.688 -40.469 1 28.22 2 SER B N 1
ATOM 2078 C CA . SER B 1 2 ? 10.031 -40.188 -39.188 1 28.22 2 SER B CA 1
ATOM 2079 C C . SER B 1 2 ? 9.672 -41.344 -38.25 1 28.22 2 SER B C 1
ATOM 2081 O O . SER B 1 2 ? 8.758 -42.125 -38.531 1 28.22 2 SER B O 1
ATOM 2083 N N . ARG B 1 3 ? 10.758 -42.062 -37.656 1 33.66 3 ARG B N 1
ATOM 2084 C CA . ARG B 1 3 ? 10.734 -43.25 -36.812 1 33.66 3 ARG B CA 1
ATOM 2085 C C . ARG B 1 3 ? 9.633 -43.156 -35.75 1 33.66 3 ARG B C 1
ATOM 2087 O O . ARG B 1 3 ? 9.648 -42.25 -34.938 1 33.66 3 ARG B O 1
ATOM 2094 N N . ILE B 1 4 ? 8.375 -43.531 -35.969 1 33.81 4 ILE B N 1
ATOM 2095 C CA . ILE B 1 4 ? 7.199 -43.844 -35.156 1 33.81 4 ILE B CA 1
ATOM 2096 C C . ILE B 1 4 ? 7.609 -44.656 -33.938 1 33.81 4 ILE B C 1
ATOM 2098 O O . ILE B 1 4 ? 8.102 -45.781 -34.062 1 33.81 4 ILE B O 1
ATOM 2102 N N . PHE B 1 5 ? 8.188 -44.031 -32.906 1 34.38 5 PHE B N 1
ATOM 2103 C CA . PHE B 1 5 ? 8.57 -44.594 -31.609 1 34.38 5 PHE B CA 1
ATOM 2104 C C . PHE B 1 5 ? 7.52 -45.562 -31.109 1 34.38 5 PHE B C 1
ATOM 2106 O O . PHE B 1 5 ? 6.367 -45.188 -30.891 1 34.38 5 PHE B O 1
ATOM 2113 N N . LYS B 1 6 ? 7.531 -46.781 -31.656 1 38.59 6 LYS B N 1
ATOM 2114 C CA . LYS B 1 6 ? 6.832 -47.969 -31.172 1 38.59 6 LYS B CA 1
ATOM 2115 C C . LYS B 1 6 ? 6.941 -48.062 -29.656 1 38.59 6 LYS B C 1
ATOM 2117 O O . LYS B 1 6 ? 8.008 -48.375 -29.125 1 38.59 6 LYS B O 1
ATOM 2122 N N . LEU B 1 7 ? 6.355 -47.094 -28.812 1 38.25 7 LEU B N 1
ATOM 2123 C CA . LEU B 1 7 ? 6.262 -47.25 -27.375 1 38.25 7 LEU B CA 1
ATOM 2124 C C . LEU B 1 7 ? 5.895 -48.688 -27 1 38.25 7 LEU B C 1
ATOM 2126 O O . LEU B 1 7 ? 4.871 -49.219 -27.453 1 38.25 7 LEU B O 1
ATOM 2130 N N . SER B 1 8 ? 6.848 -49.531 -26.953 1 35.69 8 SER B N 1
ATOM 2131 C CA . SER B 1 8 ? 6.68 -50.844 -26.312 1 35.69 8 SER B CA 1
ATOM 2132 C C . SER B 1 8 ? 5.801 -50.75 -25.062 1 35.69 8 SER B C 1
ATOM 2134 O O . SER B 1 8 ? 6.094 -49.969 -24.156 1 35.69 8 SER B O 1
ATOM 2136 N N . THR B 1 9 ? 4.504 -50.75 -25.125 1 38.34 9 THR B N 1
ATOM 2137 C CA . THR B 1 9 ? 3.508 -50.812 -24.062 1 38.34 9 THR B CA 1
ATOM 2138 C C . THR B 1 9 ? 3.936 -51.781 -22.969 1 38.34 9 THR B C 1
ATOM 2140 O O . THR B 1 9 ? 4.039 -53 -23.219 1 38.34 9 THR B O 1
ATOM 2143 N N . PRO B 1 10 ? 4.957 -51.531 -22.141 1 40.59 10 PRO B N 1
ATOM 2144 C CA . PRO B 1 10 ? 5.148 -52.531 -21.094 1 40.59 10 PRO B CA 1
ATOM 2145 C C . PRO B 1 10 ? 3.826 -53.094 -20.578 1 40.59 10 PRO B C 1
ATOM 2147 O O . PRO B 1 10 ? 2.85 -52.375 -20.438 1 40.59 10 PRO B O 1
ATOM 2150 N N . LYS B 1 11 ? 3.484 -54.312 -20.812 1 44.66 11 LYS B N 1
ATOM 2151 C CA . LYS B 1 11 ? 2.379 -55.156 -20.359 1 44.66 11 LYS B CA 1
ATOM 2152 C C . LYS B 1 11 ? 2.176 -55.062 -18.859 1 44.66 11 LYS B C 1
ATOM 2154 O O . LYS B 1 11 ? 2.775 -55.812 -18.078 1 44.66 11 LYS B O 1
ATOM 2159 N N . ARG B 1 12 ? 2.414 -53.969 -18.062 1 44.44 12 ARG B N 1
ATOM 2160 C CA . ARG B 1 12 ? 2.094 -54.062 -16.641 1 44.44 12 ARG B CA 1
ATOM 2161 C C . ARG B 1 12 ? 0.645 -54.5 -16.438 1 44.44 12 ARG B C 1
ATOM 2163 O O . ARG B 1 12 ? -0.271 -53.906 -17.016 1 44.44 12 ARG B O 1
ATOM 2170 N N . ASN B 1 13 ? 0.385 -55.562 -16.188 1 45.53 13 ASN B N 1
ATOM 2171 C CA . ASN B 1 13 ? -0.879 -56.156 -15.734 1 45.53 13 ASN B CA 1
ATOM 2172 C C . ASN B 1 13 ? -1.519 -55.281 -14.648 1 45.53 13 ASN B C 1
ATOM 2174 O O . ASN B 1 13 ? -1.767 -55.781 -13.539 1 45.53 13 ASN B O 1
ATOM 2178 N N . THR B 1 14 ? -1.272 -53.969 -14.578 1 61.62 14 THR B N 1
ATOM 2179 C CA . THR B 1 14 ? -1.945 -53.219 -13.531 1 61.62 14 THR B CA 1
ATOM 2180 C C . THR B 1 14 ? -3.451 -53.188 -13.773 1 61.62 14 THR B C 1
ATOM 2182 O O . THR B 1 14 ? -3.898 -52.969 -14.906 1 61.62 14 THR B O 1
ATOM 2185 N N . THR B 1 15 ? -4.238 -53.75 -12.891 1 80.38 15 THR B N 1
ATOM 2186 C CA . THR B 1 15 ? -5.695 -53.719 -12.922 1 80.38 15 THR B CA 1
ATOM 2187 C C . THR B 1 15 ? -6.203 -52.312 -13.164 1 80.38 15 THR B C 1
ATOM 2189 O O . THR B 1 15 ? -5.465 -51.344 -12.977 1 80.38 15 THR B O 1
ATOM 2192 N N . LEU B 1 16 ? -7.246 -52.25 -14.039 1 88.38 16 LEU B N 1
ATOM 2193 C CA . LEU B 1 16 ? -7.93 -50.969 -14.281 1 88.38 16 LEU B CA 1
ATOM 2194 C C . LEU B 1 16 ? -8.07 -50.188 -12.984 1 88.38 16 LEU B C 1
ATOM 2196 O O . LEU B 1 16 ? -7.938 -48.969 -12.992 1 88.38 16 LEU B O 1
ATOM 2200 N N . ARG B 1 17 ? -8.109 -50.906 -11.906 1 88.88 17 ARG B N 1
ATOM 2201 C CA . ARG B 1 17 ? -8.266 -50.25 -10.609 1 88.88 17 ARG B CA 1
ATOM 2202 C C . ARG B 1 17 ? -6.996 -49.531 -10.203 1 88.88 17 ARG B C 1
ATOM 2204 O O . ARG B 1 17 ? -7.055 -48.406 -9.711 1 88.88 17 ARG B O 1
ATOM 2211 N N . ASN B 1 18 ? -5.902 -50.125 -10.359 1 91.06 18 ASN B N 1
ATOM 2212 C CA . ASN B 1 18 ? -4.625 -49.5 -10.039 1 91.06 18 ASN B CA 1
ATOM 2213 C C . ASN B 1 18 ? -4.328 -48.312 -10.953 1 91.06 18 ASN B C 1
ATOM 2215 O O . ASN B 1 18 ? -3.812 -47.312 -10.508 1 91.06 18 ASN B O 1
ATOM 2219 N N . GLU B 1 19 ? -4.664 -48.469 -12.211 1 92.31 19 GLU B N 1
ATOM 2220 C CA . GLU B 1 19 ? -4.492 -47.375 -13.164 1 92.31 19 GLU B CA 1
ATOM 2221 C C . GLU B 1 19 ? -5.316 -46.156 -12.766 1 92.31 19 GLU B C 1
ATOM 2223 O O . GLU B 1 19 ? -4.84 -45.031 -12.859 1 92.31 19 GLU B O 1
ATOM 2228 N N . GLU B 1 20 ? -6.484 -46.438 -12.312 1 94.5 20 GLU B N 1
ATOM 2229 C CA . GLU B 1 20 ? -7.379 -45.375 -11.914 1 94.5 20 GLU B CA 1
ATOM 2230 C C . GLU B 1 20 ? -6.859 -44.656 -10.664 1 94.5 20 GLU B C 1
ATOM 2232 O O . GLU B 1 20 ? -6.953 -43.438 -10.555 1 94.5 20 GLU B O 1
ATOM 2237 N N . ARG B 1 21 ? -6.289 -45.406 -9.781 1 94.75 21 ARG B N 1
ATOM 2238 C CA . ARG B 1 21 ? -5.73 -44.844 -8.562 1 94.75 21 ARG B CA 1
ATOM 2239 C C . ARG B 1 21 ? -4.562 -43.906 -8.891 1 94.75 21 ARG B C 1
ATOM 2241 O O . ARG B 1 21 ? -4.48 -42.781 -8.359 1 94.75 21 ARG B O 1
ATOM 2248 N N . LEU B 1 22 ? -3.684 -44.375 -9.758 1 95.38 22 LEU B N 1
ATOM 2249 C CA . LEU B 1 22 ? -2.525 -43.562 -10.156 1 95.38 22 LEU B CA 1
ATOM 2250 C C . LEU B 1 22 ? -2.959 -42.312 -10.906 1 95.38 22 LEU B C 1
ATOM 2252 O O . LEU B 1 22 ? -2.398 -41.25 -10.695 1 95.38 22 LEU B O 1
ATOM 2256 N N . PHE B 1 23 ? -3.934 -42.5 -11.742 1 96.69 23 PHE B N 1
ATOM 2257 C CA . PHE B 1 23 ? -4.465 -41.375 -12.492 1 96.69 23 PHE B CA 1
ATOM 2258 C C . PHE B 1 23 ? -5.027 -40.312 -11.555 1 96.69 23 PHE B C 1
ATOM 2260 O O . PHE B 1 23 ? -4.746 -39.125 -11.711 1 96.69 23 PHE B O 1
ATOM 2267 N N . GLU B 1 24 ? -5.766 -40.75 -10.594 1 95.94 24 GLU B N 1
ATOM 2268 C CA . GLU B 1 24 ? -6.379 -39.844 -9.641 1 95.94 24 GLU B CA 1
ATOM 2269 C C . GLU B 1 24 ? -5.324 -39.062 -8.844 1 95.94 24 GLU B C 1
ATOM 2271 O O . GLU B 1 24 ? -5.5 -37.906 -8.539 1 95.94 24 GLU B O 1
ATOM 2276 N N . LYS B 1 25 ? -4.293 -39.719 -8.516 1 95.31 25 LYS B N 1
ATOM 2277 C CA . LYS B 1 25 ? -3.197 -39.094 -7.797 1 95.31 25 LYS B CA 1
ATOM 2278 C C . LYS B 1 25 ? -2.568 -37.969 -8.633 1 95.31 25 LYS B C 1
ATOM 2280 O O . LYS B 1 25 ? -2.357 -36.875 -8.141 1 95.31 25 LYS B O 1
ATOM 2285 N N . GLU B 1 26 ? -2.285 -38.281 -9.898 1 95 26 GLU B N 1
ATOM 2286 C CA . GLU B 1 26 ? -1.702 -37.281 -10.789 1 95 26 GLU B CA 1
ATOM 2287 C C . GLU B 1 26 ? -2.672 -36.125 -11.039 1 95 26 GLU B C 1
ATOM 2289 O O . GLU B 1 26 ? -2.266 -34.969 -11.07 1 95 26 GLU B O 1
ATOM 2294 N N . ALA B 1 27 ? -3.889 -36.5 -11.195 1 94.81 27 ALA B N 1
ATOM 2295 C CA . ALA B 1 27 ? -4.918 -35.5 -11.43 1 94.81 27 ALA B CA 1
ATOM 2296 C C . ALA B 1 27 ? -5.039 -34.562 -10.234 1 94.81 27 ALA B C 1
ATOM 2298 O O . ALA B 1 27 ? -5.223 -33.344 -10.406 1 94.81 27 ALA B O 1
ATOM 2299 N N . LYS B 1 28 ? -4.914 -35.125 -9.078 1 94 28 LYS B N 1
ATOM 2300 C CA . LYS B 1 28 ? -5.012 -34.312 -7.867 1 94 28 LYS B CA 1
ATOM 2301 C C . LYS B 1 28 ? -3.852 -33.312 -7.766 1 94 28 LYS B C 1
ATOM 2303 O O . LYS B 1 28 ? -4.039 -32.156 -7.367 1 94 28 LYS B O 1
ATOM 2308 N N . LYS B 1 29 ? -2.658 -33.75 -8.094 1 92.44 29 LYS B N 1
ATOM 2309 C CA . LYS B 1 29 ? -1.495 -32.844 -8.117 1 92.44 29 LYS B CA 1
ATOM 2310 C C . LYS B 1 29 ? -1.731 -31.656 -9.023 1 92.44 29 LYS B C 1
ATOM 2312 O O . LYS B 1 29 ? -1.425 -30.516 -8.656 1 92.44 29 LYS B O 1
ATOM 2317 N N . ILE B 1 30 ? -2.283 -31.984 -10.148 1 93.25 30 ILE B N 1
ATOM 2318 C CA . ILE B 1 30 ? -2.525 -30.953 -11.141 1 93.25 30 ILE B CA 1
ATOM 2319 C C . ILE B 1 30 ? -3.592 -29.984 -10.633 1 93.25 30 ILE B C 1
ATOM 2321 O O . ILE B 1 30 ? -3.482 -28.766 -10.828 1 93.25 30 ILE B O 1
ATOM 2325 N N . GLU B 1 31 ? -4.586 -30.531 -10.023 1 93.94 31 GLU B N 1
ATOM 2326 C CA . GLU B 1 31 ? -5.637 -29.688 -9.461 1 93.94 31 GLU B CA 1
ATOM 2327 C C . GLU B 1 31 ? -5.086 -28.75 -8.391 1 93.94 31 GLU B C 1
ATOM 2329 O O . GLU B 1 31 ? -5.445 -27.578 -8.344 1 93.94 31 GLU B O 1
ATOM 2334 N N . GLU B 1 32 ? -4.238 -29.25 -7.559 1 92.44 32 GLU B N 1
ATOM 2335 C CA . GLU B 1 32 ? -3.607 -28.422 -6.527 1 92.44 32 GLU B CA 1
ATOM 2336 C C . GLU B 1 32 ? -2.719 -27.344 -7.141 1 92.44 32 GLU B C 1
ATOM 2338 O O . GLU B 1 32 ? -2.688 -26.219 -6.66 1 92.44 32 GLU B O 1
ATOM 2343 N N . LEU B 1 33 ? -1.987 -27.75 -8.141 1 91.88 33 LEU B N 1
ATOM 2344 C CA . LEU B 1 33 ? -1.15 -26.797 -8.859 1 91.88 33 LEU B CA 1
ATOM 2345 C C . LEU B 1 33 ? -1.995 -25.672 -9.453 1 91.88 33 LEU B C 1
ATOM 2347 O O . LEU B 1 33 ? -1.641 -24.5 -9.336 1 91.88 33 LEU B O 1
ATOM 2351 N N . GLU B 1 34 ? -3.07 -26.062 -10.055 1 93.31 34 GLU B N 1
ATOM 2352 C CA . GLU B 1 34 ? -3.971 -25.078 -10.656 1 93.31 34 GLU B CA 1
ATOM 2353 C C . GLU B 1 34 ? -4.484 -24.094 -9.609 1 93.31 34 GLU B C 1
ATOM 2355 O O . GLU B 1 34 ? -4.492 -22.891 -9.836 1 93.31 34 GLU B O 1
ATOM 2360 N N . GLU B 1 35 ? -4.871 -24.609 -8.469 1 93.12 35 GLU B N 1
ATOM 2361 C CA . GLU B 1 35 ? -5.379 -23.75 -7.398 1 93.12 35 GLU B CA 1
ATOM 2362 C C . GLU B 1 35 ? -4.297 -22.797 -6.895 1 93.12 35 GLU B C 1
ATOM 2364 O O . GLU B 1 35 ? -4.562 -21.625 -6.664 1 93.12 35 GLU B O 1
ATOM 2369 N N . THR B 1 36 ? -3.148 -23.328 -6.75 1 91.38 36 THR B N 1
ATOM 2370 C CA . THR B 1 36 ? -2.029 -22.516 -6.281 1 91.38 36 THR B CA 1
ATOM 2371 C C . THR B 1 36 ? -1.717 -21.391 -7.273 1 91.38 36 THR B C 1
ATOM 2373 O O . THR B 1 36 ? -1.48 -20.25 -6.879 1 91.38 36 THR B O 1
ATOM 2376 N N . CYS B 1 37 ? -1.699 -21.781 -8.547 1 92.38 37 CYS B N 1
ATOM 2377 C CA . CYS B 1 37 ? -1.406 -20.797 -9.586 1 92.38 37 CYS B CA 1
ATOM 2378 C C . CYS B 1 37 ? -2.479 -19.719 -9.633 1 92.38 37 CYS B C 1
ATOM 2380 O O . CYS B 1 37 ? -2.172 -18.547 -9.836 1 92.38 37 CYS B O 1
ATOM 2382 N N . ARG B 1 38 ? -3.705 -20.125 -9.391 1 93.19 38 ARG B N 1
ATOM 2383 C CA . ARG B 1 38 ? -4.801 -19.156 -9.367 1 93.19 38 ARG B CA 1
ATOM 2384 C C . ARG B 1 38 ? -4.633 -18.172 -8.211 1 93.19 38 ARG B C 1
ATOM 2386 O O . ARG B 1 38 ? -4.797 -16.969 -8.398 1 93.19 38 ARG B O 1
ATOM 2393 N N . LYS B 1 39 ? -4.281 -18.656 -7.082 1 92.12 39 LYS B N 1
ATOM 2394 C CA . LYS B 1 39 ? -4.07 -17.812 -5.906 1 92.12 39 LYS B CA 1
ATOM 2395 C C . LYS B 1 39 ? -2.869 -16.891 -6.094 1 92.12 39 LYS B C 1
ATOM 2397 O O . LYS B 1 39 ? -2.918 -15.719 -5.73 1 92.12 39 LYS B O 1
ATOM 2402 N N . LEU B 1 40 ? -1.849 -17.469 -6.621 1 91.94 40 LEU B N 1
ATOM 2403 C CA . LEU B 1 40 ? -0.638 -16.703 -6.867 1 91.94 40 LEU B CA 1
ATOM 2404 C C . LEU B 1 40 ? -0.924 -15.523 -7.797 1 91.94 40 LEU B C 1
ATOM 2406 O O . LEU B 1 40 ? -0.461 -14.406 -7.559 1 91.94 40 LEU B O 1
ATOM 2410 N N . TYR B 1 41 ? -1.675 -15.805 -8.82 1 93.88 41 TYR B N 1
ATOM 2411 C CA . TYR B 1 41 ? -2.049 -14.758 -9.766 1 93.88 41 TYR B CA 1
ATOM 2412 C C . TYR B 1 41 ? -2.814 -13.641 -9.07 1 93.88 41 TYR B C 1
ATOM 2414 O O . TYR B 1 41 ? -2.465 -12.469 -9.203 1 93.88 41 TYR B O 1
ATOM 2422 N N . LYS B 1 42 ? -3.76 -14.008 -8.289 1 92.94 42 LYS B N 1
ATOM 2423 C CA . LYS B 1 42 ? -4.605 -13.047 -7.586 1 92.94 42 LYS B CA 1
ATOM 2424 C C . LYS B 1 42 ? -3.785 -12.219 -6.602 1 92.94 42 LYS B C 1
ATOM 2426 O O . LYS B 1 42 ? -3.91 -10.992 -6.562 1 92.94 42 LYS B O 1
ATOM 2431 N N . ASP B 1 43 ? -2.994 -12.812 -5.859 1 90.94 43 ASP B N 1
ATOM 2432 C CA . ASP B 1 43 ? -2.217 -12.141 -4.824 1 90.94 43 ASP B CA 1
ATOM 2433 C C . ASP B 1 43 ? -1.147 -11.242 -5.441 1 90.94 43 ASP B C 1
ATOM 2435 O O . ASP B 1 43 ? -0.875 -10.148 -4.934 1 90.94 43 ASP B O 1
ATOM 2439 N N . ALA B 1 44 ? -0.501 -11.75 -6.488 1 90.62 44 ALA B N 1
ATOM 2440 C CA . ALA B 1 44 ? 0.509 -10.945 -7.168 1 90.62 44 ALA B CA 1
ATOM 2441 C C . ALA B 1 44 ? -0.095 -9.648 -7.711 1 90.62 44 ALA B C 1
ATOM 2443 O O . ALA B 1 44 ? 0.498 -8.578 -7.582 1 90.62 44 ALA B O 1
ATOM 2444 N N . LYS B 1 45 ? -1.205 -9.734 -8.289 1 91.88 45 LYS B N 1
ATOM 2445 C CA . LYS B 1 45 ? -1.908 -8.555 -8.797 1 91.88 45 LYS B CA 1
ATOM 2446 C C . LYS B 1 45 ? -2.262 -7.598 -7.66 1 91.88 45 LYS B C 1
ATOM 2448 O O . LYS B 1 45 ? -2.059 -6.387 -7.777 1 91.88 45 LYS B O 1
ATOM 2453 N N . LYS B 1 46 ? -2.754 -8.141 -6.664 1 91.56 46 LYS B N 1
ATOM 2454 C CA . LYS B 1 46 ? -3.121 -7.332 -5.508 1 91.56 46 LYS B CA 1
ATOM 2455 C C . LYS B 1 46 ? -1.91 -6.594 -4.949 1 91.56 46 LYS B C 1
ATOM 2457 O O . LYS B 1 46 ? -2.012 -5.422 -4.57 1 91.56 46 LYS B O 1
ATOM 2462 N N . CYS B 1 47 ? -0.8 -7.234 -4.891 1 88.94 47 CYS B N 1
ATOM 2463 C CA . CYS B 1 47 ? 0.416 -6.621 -4.367 1 88.94 47 CYS B CA 1
ATOM 2464 C C . CYS B 1 47 ? 0.876 -5.477 -5.266 1 88.94 47 CYS B C 1
ATOM 2466 O O . CYS B 1 47 ? 1.271 -4.418 -4.773 1 88.94 47 CYS B O 1
ATOM 2468 N N . SER B 1 48 ? 0.822 -5.715 -6.527 1 88.75 48 SER B N 1
ATOM 2469 C CA . SER B 1 48 ? 1.184 -4.664 -7.473 1 88.75 48 SER B CA 1
ATOM 2470 C C . SER B 1 48 ? 0.275 -3.449 -7.324 1 88.75 48 SER B C 1
ATOM 2472 O O . SER B 1 48 ? 0.748 -2.311 -7.32 1 88.75 48 SER B O 1
ATOM 2474 N N . ASP B 1 49 ? -1.003 -3.652 -7.109 1 89.44 49 ASP B N 1
ATOM 2475 C CA . ASP B 1 49 ? -1.974 -2.578 -6.926 1 89.44 49 ASP B CA 1
ATOM 2476 C C . ASP B 1 49 ? -1.731 -1.835 -5.613 1 89.44 49 ASP B C 1
ATOM 2478 O O . ASP B 1 49 ? -1.869 -0.611 -5.555 1 89.44 49 ASP B O 1
ATOM 2482 N N . SER B 1 50 ? -1.417 -2.557 -4.633 1 88.75 50 SER B N 1
ATOM 2483 C CA . SER B 1 50 ? -1.177 -1.964 -3.32 1 88.75 50 SER B CA 1
ATOM 2484 C C . SER B 1 50 ? 0.053 -1.062 -3.34 1 88.75 50 SER B C 1
ATOM 2486 O O . SER B 1 50 ? 0.058 0.001 -2.713 1 88.75 50 SER B O 1
ATOM 2488 N N . ALA B 1 51 ? 1.105 -1.479 -3.994 1 89 51 ALA B N 1
ATOM 2489 C CA . ALA B 1 51 ? 2.318 -0.676 -4.121 1 89 51 ALA B CA 1
ATOM 2490 C C . ALA B 1 51 ? 2.027 0.652 -4.812 1 89 51 ALA B C 1
ATOM 2492 O O . ALA B 1 51 ? 2.488 1.706 -4.367 1 89 51 ALA B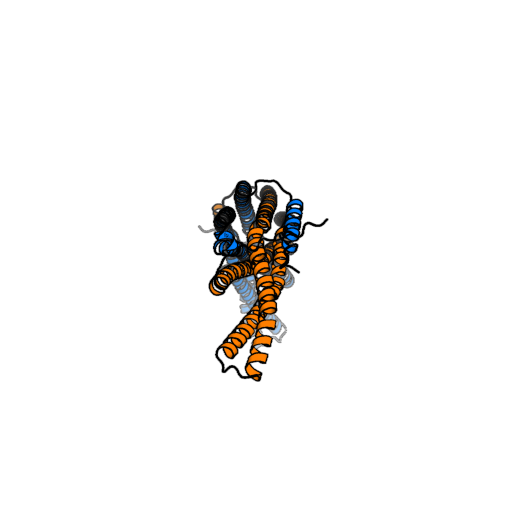 O 1
ATOM 2493 N N . ALA B 1 52 ? 1.231 0.611 -5.871 1 88.75 52 ALA B N 1
ATOM 2494 C CA . ALA B 1 52 ? 0.858 1.82 -6.602 1 88.75 52 ALA B CA 1
ATOM 2495 C C . ALA B 1 52 ? 0.021 2.752 -5.73 1 88.75 52 ALA B C 1
ATOM 2497 O O . ALA B 1 52 ? 0.192 3.973 -5.77 1 88.75 52 ALA B O 1
ATOM 2498 N N . ALA B 1 53 ? -0.829 2.168 -4.973 1 88.75 53 ALA B N 1
ATOM 2499 C CA . ALA B 1 53 ? -1.7 2.951 -4.102 1 88.75 53 ALA B CA 1
ATOM 2500 C C . ALA B 1 53 ? -0.893 3.688 -3.035 1 88.75 53 ALA B C 1
ATOM 2502 O O . ALA B 1 53 ? -1.205 4.828 -2.688 1 88.75 53 ALA B O 1
ATOM 2503 N N . LEU B 1 54 ? 0.139 3.053 -2.475 1 87.38 54 LEU B N 1
ATOM 2504 C CA . LEU B 1 54 ? 0.987 3.668 -1.459 1 87.38 54 LEU B CA 1
ATOM 2505 C C . LEU B 1 54 ? 1.711 4.887 -2.021 1 87.38 54 LEU B C 1
ATOM 2507 O O . LEU B 1 54 ? 1.745 5.941 -1.385 1 87.38 54 LEU B O 1
ATOM 2511 N N . CYS B 1 55 ? 2.24 4.777 -3.188 1 89.62 55 CYS B N 1
ATOM 2512 C CA . CYS B 1 55 ? 2.938 5.887 -3.828 1 89.62 55 CYS B CA 1
ATOM 2513 C C . CYS B 1 55 ? 1.99 7.051 -4.086 1 89.62 55 CYS B C 1
ATOM 2515 O O . CYS B 1 55 ? 2.342 8.211 -3.852 1 89.62 55 CYS B O 1
ATOM 2517 N N . LYS B 1 56 ? 0.797 6.773 -4.508 1 90.38 56 LYS B N 1
ATOM 2518 C CA . LYS B 1 56 ? -0.207 7.801 -4.77 1 90.38 56 LYS B CA 1
ATOM 2519 C C . LYS B 1 56 ? -0.59 8.539 -3.488 1 90.38 56 LYS B C 1
ATOM 2521 O O . LYS B 1 56 ? -0.797 9.75 -3.5 1 90.38 56 LYS B O 1
ATOM 2526 N N . CYS B 1 57 ? -0.681 7.777 -2.479 1 90.44 57 CYS B N 1
ATOM 2527 C CA . CYS B 1 57 ? -1.033 8.359 -1.188 1 90.44 57 CYS B CA 1
ATOM 2528 C C . CYS B 1 57 ? 0.036 9.344 -0.723 1 90.44 57 CYS B C 1
ATOM 2530 O O . CYS B 1 57 ? -0.282 10.445 -0.265 1 90.44 57 CYS B O 1
ATOM 2532 N N . GLU B 1 58 ? 1.252 9.008 -0.851 1 90.88 58 GLU B N 1
ATOM 2533 C CA . GLU B 1 58 ? 2.352 9.891 -0.459 1 90.88 58 GLU B CA 1
ATOM 2534 C C . GLU B 1 58 ? 2.389 11.148 -1.323 1 90.88 58 GLU B C 1
ATOM 2536 O O . GLU B 1 58 ? 2.621 12.242 -0.817 1 90.88 58 GLU B O 1
ATOM 2541 N N . ARG B 1 59 ? 2.148 11 -2.553 1 92.56 59 ARG B N 1
ATOM 2542 C CA . ARG B 1 59 ? 2.152 12.141 -3.457 1 92.56 59 ARG B CA 1
ATOM 2543 C C . ARG B 1 59 ? 1.017 13.109 -3.123 1 92.56 59 ARG B C 1
ATOM 2545 O O . ARG B 1 59 ? 1.177 14.32 -3.23 1 92.56 59 ARG B O 1
ATOM 2552 N N . ARG B 1 60 ? -0.083 12.555 -2.713 1 92.62 60 ARG B N 1
ATOM 2553 C CA . ARG B 1 60 ? -1.208 13.398 -2.314 1 92.62 60 ARG B CA 1
ATOM 2554 C C . ARG B 1 60 ? -0.835 14.289 -1.138 1 92.62 60 ARG B C 1
ATOM 2556 O O . ARG B 1 60 ? -1.218 15.461 -1.096 1 92.62 60 ARG B O 1
ATOM 2563 N N . ILE B 1 61 ? -0.092 13.766 -0.24 1 92.31 61 ILE B N 1
ATOM 2564 C CA . ILE B 1 61 ? 0.346 14.531 0.923 1 92.31 61 ILE B CA 1
ATOM 2565 C C . ILE B 1 61 ? 1.207 15.703 0.473 1 92.31 61 ILE B C 1
ATOM 2567 O O . ILE B 1 61 ? 0.959 16.844 0.862 1 92.31 61 ILE B O 1
ATOM 2571 N N . THR B 1 62 ? 2.174 15.445 -0.366 1 94 62 THR B N 1
ATOM 2572 C CA . THR B 1 62 ? 3.084 16.5 -0.793 1 94 62 THR B CA 1
ATOM 2573 C C . THR B 1 62 ? 2.348 17.547 -1.634 1 94 62 THR B C 1
ATOM 2575 O O . THR B 1 62 ? 2.566 18.75 -1.474 1 94 62 THR B O 1
ATOM 2578 N N . GLN B 1 63 ? 1.457 17.062 -2.494 1 93.94 63 GLN B N 1
ATOM 2579 C CA . GLN B 1 63 ? 0.705 17.984 -3.342 1 93.94 63 GLN B CA 1
ATOM 2580 C C . GLN B 1 63 ? -0.229 18.859 -2.512 1 93.94 63 GLN B C 1
ATOM 2582 O O . GLN B 1 63 ? -0.356 20.062 -2.768 1 93.94 63 GLN B O 1
ATOM 2587 N N . ASP B 1 64 ? -0.849 18.266 -1.561 1 89.81 64 ASP B N 1
ATOM 2588 C CA . ASP B 1 64 ? -1.727 19.031 -0.675 1 89.81 64 ASP B CA 1
ATOM 2589 C C . ASP B 1 64 ? -0.939 20.062 0.126 1 89.81 64 ASP B C 1
ATOM 2591 O O . ASP B 1 64 ? -1.401 21.188 0.321 1 89.81 64 ASP B O 1
ATOM 2595 N N . LEU B 1 65 ? 0.206 19.703 0.584 1 90.44 65 LEU B N 1
ATOM 2596 C CA . LEU B 1 65 ? 1.055 20.625 1.324 1 90.44 65 LEU B CA 1
ATOM 2597 C C . LEU B 1 65 ? 1.525 21.766 0.427 1 90.44 65 LEU B C 1
ATOM 2599 O O . LEU B 1 65 ? 1.507 22.922 0.834 1 90.44 65 LEU B O 1
ATOM 2603 N N . LEU B 1 66 ? 1.889 21.453 -0.786 1 92.12 66 LEU B N 1
ATOM 2604 C CA . LEU B 1 66 ? 2.375 22.453 -1.728 1 92.12 66 LEU B CA 1
ATOM 2605 C C . LEU B 1 66 ? 1.276 23.453 -2.066 1 92.12 66 LEU B C 1
ATOM 2607 O O . LEU B 1 66 ? 1.56 24.625 -2.328 1 92.12 66 LEU B O 1
ATOM 2611 N N . ALA B 1 67 ? 0.079 22.984 -2.018 1 88.12 67 ALA B N 1
ATOM 2612 C CA . ALA B 1 67 ? -1.055 23.828 -2.375 1 88.12 67 ALA B CA 1
ATOM 2613 C C . ALA B 1 67 ? -1.562 24.609 -1.166 1 88.12 67 ALA B C 1
ATOM 2615 O O . ALA B 1 67 ? -2.418 25.484 -1.299 1 88.12 67 ALA B O 1
ATOM 2616 N N . SER B 1 68 ? -1.005 24.281 -0.079 1 85.31 68 SER B N 1
ATOM 2617 C CA . SER B 1 68 ? -1.552 24.844 1.152 1 85.31 68 SER B CA 1
ATOM 2618 C C . SER B 1 68 ? -0.782 26.094 1.58 1 85.31 68 SER B C 1
ATOM 2620 O O . SER B 1 68 ? 0.391 26.25 1.237 1 85.31 68 SER B O 1
ATOM 2622 N N . SER B 1 69 ? -1.436 26.984 2.324 1 78.88 69 SER B N 1
ATOM 2623 C CA . SER B 1 69 ? -0.81 28.188 2.871 1 78.88 69 SER B CA 1
ATOM 2624 C C . SER B 1 69 ? 0.221 27.828 3.939 1 78.88 69 SER B C 1
ATOM 2626 O O . SER B 1 69 ? 1.093 28.641 4.262 1 78.88 69 SER B O 1
ATOM 2628 N N . LEU B 1 70 ? 0.096 26.578 4.445 1 77 70 LEU B N 1
ATOM 2629 C CA . LEU B 1 70 ? 1.084 26.094 5.402 1 77 70 LEU B CA 1
ATOM 2630 C C . LEU B 1 70 ? 2.496 26.234 4.84 1 77 70 LEU B C 1
ATOM 2632 O O . LEU B 1 70 ? 3.4 26.703 5.527 1 77 70 LEU B O 1
ATOM 2636 N N . CYS B 1 71 ? 2.646 25.906 3.572 1 81.69 71 CYS B N 1
ATOM 2637 C CA . CYS B 1 71 ? 3.971 25.844 2.963 1 81.69 71 CYS B CA 1
ATOM 2638 C C . CYS B 1 71 ? 4.23 27.078 2.105 1 81.69 71 CYS B C 1
ATOM 2640 O O . CYS B 1 71 ? 5.344 27.594 2.082 1 81.69 71 CYS B O 1
ATOM 2642 N N . GLN B 1 72 ? 3.213 27.578 1.469 1 81.94 72 GLN B N 1
ATOM 2643 C CA . GLN B 1 72 ? 3.391 28.641 0.485 1 81.94 72 GLN B CA 1
ATOM 2644 C C . GLN B 1 72 ? 3.881 29.922 1.145 1 81.94 72 GLN B C 1
ATOM 2646 O O . GLN B 1 72 ? 4.566 30.734 0.513 1 81.94 72 GLN B O 1
ATOM 2651 N N . SER B 1 73 ? 3.613 30.062 2.381 1 82.44 73 SER B N 1
ATOM 2652 C CA . SER B 1 73 ? 3.979 31.297 3.051 1 82.44 73 SER B CA 1
ATOM 2653 C C . SER B 1 73 ? 5.359 31.203 3.688 1 82.44 73 SER B C 1
ATOM 2655 O O . SER B 1 73 ? 5.855 32.156 4.262 1 82.44 73 SER B O 1
ATOM 2657 N N . GLU B 1 74 ? 5.949 30 3.605 1 84.62 74 GLU B N 1
ATOM 2658 C CA . GLU B 1 74 ? 7.273 29.766 4.168 1 84.62 74 GLU B CA 1
ATOM 2659 C C . GLU B 1 74 ? 8.211 29.141 3.135 1 84.62 74 GLU B C 1
ATOM 2661 O O . GLU B 1 74 ? 8.102 27.953 2.828 1 84.62 74 GLU B O 1
ATOM 2666 N N . GLU B 1 75 ? 9.156 29.859 2.754 1 86.06 75 GLU B N 1
ATOM 2667 C CA . GLU B 1 75 ? 10 29.484 1.625 1 86.06 75 GLU B CA 1
ATOM 2668 C C . GLU B 1 75 ? 10.781 28.203 1.914 1 86.06 75 GLU B C 1
ATOM 2670 O O . GLU B 1 75 ? 10.914 27.344 1.045 1 86.06 75 GLU B O 1
ATOM 2675 N N . GLN B 1 76 ? 11.297 28.109 3.088 1 83.94 76 GLN B N 1
ATOM 2676 C CA . GLN B 1 76 ? 12.109 26.953 3.418 1 83.94 76 GLN B CA 1
ATOM 2677 C C . GLN B 1 76 ? 11.266 25.672 3.428 1 83.94 76 GLN B C 1
ATOM 2679 O O . GLN B 1 76 ? 11.672 24.656 2.877 1 83.94 76 GLN B O 1
ATOM 2684 N N . LEU B 1 77 ? 10.141 25.766 4.074 1 85.19 77 LEU B N 1
ATOM 2685 C CA . LEU B 1 77 ? 9.234 24.625 4.117 1 85.19 77 LEU B CA 1
ATOM 2686 C C . LEU B 1 77 ? 8.758 24.25 2.717 1 85.19 77 LEU B C 1
ATOM 2688 O O . LEU B 1 77 ? 8.664 23.078 2.375 1 85.19 77 LEU B O 1
ATOM 2692 N N . LEU B 1 78 ? 8.492 25.281 1.957 1 89.94 78 LEU B N 1
ATOM 2693 C CA . LEU B 1 78 ? 8.07 25.062 0.578 1 89.94 78 LEU B CA 1
ATOM 2694 C C . LEU B 1 78 ? 9.141 24.312 -0.208 1 89.94 78 LEU B C 1
ATOM 2696 O O . LEU B 1 78 ? 8.844 23.344 -0.909 1 89.94 78 LEU B O 1
ATOM 2700 N N . ARG B 1 79 ? 10.359 24.688 -0.038 1 89.5 79 ARG B N 1
ATOM 2701 C CA . ARG B 1 79 ? 11.477 24.047 -0.727 1 89.5 79 ARG B CA 1
ATOM 2702 C C . ARG B 1 79 ? 11.617 22.594 -0.296 1 89.5 79 ARG B C 1
ATOM 2704 O O . ARG B 1 79 ? 11.852 21.719 -1.129 1 89.5 79 ARG B O 1
ATOM 2711 N N . HIS B 1 80 ? 11.438 22.344 0.988 1 87.69 80 HIS B N 1
ATOM 2712 C CA . HIS B 1 80 ? 11.539 20.984 1.514 1 87.69 80 HIS B CA 1
ATOM 2713 C C . HIS B 1 80 ? 10.461 20.094 0.925 1 87.69 80 HIS B C 1
ATOM 2715 O O . HIS B 1 80 ? 10.742 18.969 0.508 1 87.69 80 HIS B O 1
ATOM 2721 N N . VAL B 1 81 ? 9.281 20.641 0.835 1 92.19 81 VAL B N 1
ATOM 2722 C CA . VAL B 1 81 ? 8.164 19.844 0.342 1 92.19 81 VAL B CA 1
ATOM 2723 C C . VAL B 1 81 ? 8.297 19.641 -1.167 1 92.19 81 VAL B C 1
ATOM 2725 O O . VAL B 1 81 ? 7.957 18.578 -1.692 1 92.19 81 VAL B O 1
ATOM 2728 N N . GLU B 1 82 ? 8.797 20.641 -1.847 1 94.25 82 GLU B N 1
ATOM 2729 C CA . GLU B 1 82 ? 9.047 20.516 -3.279 1 94.25 82 GLU B CA 1
ATOM 2730 C C . GLU B 1 82 ? 10.07 19.422 -3.564 1 94.25 82 GLU B C 1
ATOM 2732 O O . GLU B 1 82 ? 9.898 18.625 -4.492 1 94.25 82 GLU B O 1
ATOM 2737 N N . GLU B 1 83 ? 11.117 19.438 -2.787 1 94 83 GLU B N 1
ATOM 2738 C CA . GLU B 1 83 ? 12.133 18.391 -2.936 1 94 83 GLU B CA 1
ATOM 2739 C C . GLU B 1 83 ? 11.555 17.016 -2.631 1 94 83 GLU B C 1
ATOM 2741 O O . GLU B 1 83 ? 11.867 16.047 -3.32 1 94 83 GLU B O 1
ATOM 2746 N N . TRP B 1 84 ? 10.828 16.984 -1.583 1 93.88 84 TRP B N 1
ATOM 2747 C CA . TRP B 1 84 ? 10.148 15.742 -1.238 1 93.88 84 TRP B CA 1
ATOM 2748 C C . TRP B 1 84 ? 9.258 15.266 -2.385 1 93.88 84 TRP B C 1
ATOM 2750 O O . TRP B 1 84 ? 9.312 14.102 -2.783 1 93.88 84 TRP B O 1
ATOM 2760 N N . ASP B 1 85 ? 8.438 16.141 -2.92 1 95.62 85 ASP B N 1
ATOM 2761 C CA . ASP B 1 85 ? 7.555 15.812 -4.035 1 95.62 85 ASP B CA 1
ATOM 2762 C C . ASP B 1 85 ? 8.352 15.305 -5.234 1 95.62 85 ASP B C 1
ATOM 2764 O O . ASP B 1 85 ? 7.973 14.312 -5.863 1 95.62 85 ASP B O 1
ATOM 2768 N N . SER B 1 86 ? 9.422 15.977 -5.531 1 96.25 86 SER B N 1
ATOM 2769 C CA . SER B 1 86 ? 10.281 15.562 -6.637 1 96.25 86 SER B CA 1
ATOM 2770 C C . SER B 1 86 ? 10.844 14.164 -6.406 1 96.25 86 SER B C 1
ATOM 2772 O O . SER B 1 86 ? 10.938 13.367 -7.344 1 96.25 86 SER B O 1
ATOM 2774 N N . SER B 1 87 ? 11.227 13.938 -5.227 1 95.5 87 SER B N 1
ATOM 2775 C CA . SER B 1 87 ? 11.734 12.617 -4.871 1 95.5 87 SER B CA 1
ATOM 2776 C C . SER B 1 87 ? 10.664 11.539 -5.066 1 95.5 87 SER B C 1
ATOM 2778 O O . SER B 1 87 ? 10.961 10.453 -5.559 1 95.5 87 SER B O 1
ATOM 2780 N N . ILE B 1 88 ? 9.461 11.859 -4.688 1 94.5 88 ILE B N 1
ATOM 2781 C CA . ILE B 1 88 ? 8.359 10.914 -4.832 1 94.5 88 ILE B CA 1
ATOM 2782 C C . ILE B 1 88 ? 8.102 10.641 -6.312 1 94.5 88 ILE B C 1
ATOM 2784 O O . ILE B 1 88 ? 7.797 9.508 -6.699 1 94.5 88 ILE B O 1
ATOM 2788 N N . VAL B 1 89 ? 8.195 11.672 -7.145 1 96.25 89 VAL B N 1
ATOM 2789 C CA . VAL B 1 89 ? 8.016 11.508 -8.586 1 96.25 89 VAL B CA 1
ATOM 2790 C C . VAL B 1 89 ? 9.07 10.539 -9.125 1 96.25 89 VAL B C 1
ATOM 2792 O O . VAL B 1 89 ? 8.75 9.641 -9.914 1 96.25 89 VAL B O 1
ATOM 2795 N N . LYS B 1 90 ? 10.305 10.672 -8.711 1 96.56 90 LYS B N 1
ATOM 2796 C CA . LYS B 1 90 ? 11.375 9.75 -9.109 1 96.56 90 LYS B CA 1
ATOM 2797 C C . LYS B 1 90 ? 11.086 8.336 -8.617 1 96.56 90 LYS B C 1
ATOM 2799 O O . LYS B 1 90 ? 11.281 7.367 -9.359 1 96.56 90 LYS B O 1
ATOM 2804 N N . LEU B 1 91 ? 10.688 8.281 -7.379 1 94.44 91 LEU B N 1
ATOM 2805 C CA . LEU B 1 91 ? 10.352 6.988 -6.797 1 94.44 91 LEU B CA 1
ATOM 2806 C C . LEU B 1 91 ? 9.242 6.305 -7.594 1 94.44 91 LEU B C 1
ATOM 2808 O O . LEU B 1 91 ? 9.305 5.098 -7.836 1 94.44 91 LEU B O 1
ATOM 2812 N N . ASP B 1 92 ? 8.289 7.09 -8 1 95.06 92 ASP B N 1
ATOM 2813 C CA . ASP B 1 92 ? 7.16 6.555 -8.75 1 95.06 92 ASP B CA 1
ATOM 2814 C C . ASP B 1 92 ? 7.617 5.977 -10.094 1 95.06 92 ASP B C 1
ATOM 2816 O O . ASP B 1 92 ? 7.102 4.953 -10.539 1 95.06 92 ASP B O 1
ATOM 2820 N N . LEU B 1 93 ? 8.516 6.594 -10.711 1 96.44 93 LEU B N 1
ATOM 2821 C CA . LEU B 1 93 ? 9.047 6.102 -11.977 1 96.44 93 LEU B CA 1
ATOM 2822 C C . LEU B 1 93 ? 9.688 4.73 -11.805 1 96.44 93 LEU B C 1
ATOM 2824 O O . LEU B 1 93 ? 9.461 3.824 -12.609 1 96.44 93 LEU B O 1
ATOM 2828 N N . HIS B 1 94 ? 10.461 4.57 -10.773 1 95.19 94 HIS B N 1
ATOM 2829 C CA . HIS B 1 94 ? 11.094 3.289 -10.492 1 95.19 94 HIS B CA 1
ATOM 2830 C C . HIS B 1 94 ? 10.062 2.24 -10.086 1 95.19 94 HIS B C 1
ATOM 2832 O O . HIS B 1 94 ? 10.211 1.06 -10.414 1 95.19 94 HIS B O 1
ATOM 2838 N N . LEU B 1 95 ? 9.078 2.697 -9.344 1 94.31 95 LEU B N 1
ATOM 2839 C CA . LEU B 1 95 ? 8.008 1.785 -8.969 1 94.31 95 LEU B CA 1
ATOM 2840 C C . LEU B 1 95 ? 7.277 1.267 -10.203 1 94.31 95 LEU B C 1
ATOM 2842 O O . LEU B 1 95 ? 6.953 0.08 -10.281 1 94.31 95 LEU B O 1
ATOM 2846 N N . GLN B 1 96 ? 7.035 2.133 -11.156 1 94.62 96 GLN B N 1
ATOM 2847 C CA . GLN B 1 96 ? 6.379 1.74 -12.398 1 94.62 96 GLN B CA 1
ATOM 2848 C C . GLN B 1 96 ? 7.23 0.738 -13.18 1 94.62 96 GLN B C 1
ATOM 2850 O O . GLN B 1 96 ? 6.703 -0.212 -13.758 1 94.62 96 GLN B O 1
ATOM 2855 N N . GLU B 1 97 ? 8.445 0.998 -13.156 1 94.31 97 GLU B N 1
ATOM 2856 C CA . GLU B 1 97 ? 9.359 0.056 -13.805 1 94.31 97 GLU B CA 1
ATOM 2857 C C . GLU B 1 97 ? 9.32 -1.306 -13.117 1 94.31 97 GLU B C 1
ATOM 2859 O O . GLU B 1 97 ? 9.281 -2.342 -13.781 1 94.31 97 GLU B O 1
ATOM 2864 N N . MET B 1 98 ? 9.406 -1.318 -11.844 1 93 98 MET B N 1
ATOM 2865 C CA . MET B 1 98 ? 9.32 -2.559 -11.078 1 93 98 MET B CA 1
ATOM 2866 C C . MET B 1 98 ? 8.016 -3.295 -11.375 1 93 98 MET B C 1
ATOM 2868 O O . MET B 1 98 ? 8.023 -4.5 -11.633 1 93 98 MET B O 1
ATOM 2872 N N . ASN B 1 99 ? 6.949 -2.574 -11.383 1 91.94 99 ASN B N 1
ATOM 2873 C CA . ASN B 1 99 ? 5.648 -3.18 -11.641 1 91.94 99 ASN B CA 1
ATOM 2874 C C . ASN B 1 99 ? 5.566 -3.74 -13.055 1 91.94 99 ASN B C 1
ATOM 2876 O O . ASN B 1 99 ? 4.957 -4.789 -13.281 1 91.94 99 ASN B O 1
ATOM 2880 N N . SER B 1 100 ? 6.121 -2.994 -13.945 1 93.56 100 SER B N 1
ATOM 2881 C CA . SER B 1 100 ? 6.164 -3.475 -15.32 1 93.56 100 SER B CA 1
ATOM 2882 C C . SER B 1 100 ? 6.945 -4.781 -15.422 1 93.56 100 SER B C 1
ATOM 2884 O O . SER B 1 100 ? 6.535 -5.699 -16.141 1 93.56 100 SER B O 1
ATOM 2886 N N . ASN B 1 101 ? 8.016 -4.867 -14.734 1 91.69 101 ASN B N 1
ATOM 2887 C CA . ASN B 1 101 ? 8.812 -6.094 -14.703 1 91.69 101 ASN B CA 1
ATOM 2888 C C . ASN B 1 101 ? 8.039 -7.246 -14.062 1 91.69 101 ASN B C 1
ATOM 2890 O O . ASN B 1 101 ? 8.062 -8.367 -14.562 1 91.69 101 ASN B O 1
ATOM 2894 N N . ILE B 1 102 ? 7.383 -6.984 -13.008 1 90.75 102 ILE B N 1
ATOM 2895 C CA . ILE B 1 102 ? 6.59 -7.996 -12.312 1 90.75 102 ILE B CA 1
ATOM 2896 C C . ILE B 1 102 ? 5.465 -8.484 -13.219 1 90.75 102 ILE B C 1
ATOM 2898 O O . ILE B 1 102 ? 5.164 -9.68 -13.258 1 90.75 102 ILE B O 1
ATOM 2902 N N . GLN B 1 103 ? 4.914 -7.574 -13.969 1 93.31 103 GLN B N 1
ATOM 2903 C CA . GLN B 1 103 ? 3.869 -7.93 -14.922 1 93.31 103 GLN B CA 1
ATOM 2904 C C . GLN B 1 103 ? 4.395 -8.891 -15.984 1 93.31 103 GLN B C 1
ATOM 2906 O O . GLN B 1 103 ? 3.768 -9.914 -16.266 1 93.31 103 GLN B O 1
ATOM 2911 N N . LYS B 1 104 ? 5.508 -8.664 -16.453 1 92.69 104 LYS B N 1
ATOM 2912 C CA . LYS B 1 104 ? 6.059 -9.414 -17.578 1 92.69 104 LYS B CA 1
ATOM 2913 C C . LYS B 1 104 ? 6.652 -10.742 -17.109 1 92.69 104 LYS B C 1
ATOM 2915 O O . LYS B 1 104 ? 6.668 -11.719 -17.859 1 92.69 104 LYS B O 1
ATOM 2920 N N . THR B 1 105 ? 7.094 -10.766 -15.867 1 93.06 105 THR B N 1
ATOM 2921 C CA . THR B 1 105 ? 7.883 -11.93 -15.461 1 93.06 105 THR B CA 1
ATOM 2922 C C . THR B 1 105 ? 7.121 -12.766 -14.438 1 93.06 105 THR B C 1
ATOM 2924 O O . THR B 1 105 ? 7.523 -13.891 -14.125 1 93.06 105 THR B O 1
ATOM 2927 N N . MET B 1 106 ? 6.074 -12.297 -13.938 1 92.5 106 MET B N 1
ATOM 2928 C CA . MET B 1 106 ? 5.344 -13.047 -12.922 1 92.5 106 MET B CA 1
ATOM 2929 C C . MET B 1 106 ? 3.859 -13.125 -13.266 1 92.5 106 MET B C 1
ATOM 2931 O O . MET B 1 106 ? 3.336 -14.203 -13.547 1 92.5 106 MET B O 1
ATOM 2935 N N . ILE B 1 107 ? 3.193 -12.016 -13.414 1 94 107 ILE B N 1
ATOM 2936 C CA . ILE B 1 107 ? 1.743 -11.977 -13.555 1 94 107 ILE B CA 1
ATOM 2937 C C . ILE B 1 107 ? 1.345 -12.609 -14.891 1 94 107 ILE B C 1
ATOM 2939 O O . ILE B 1 107 ? 0.531 -13.531 -14.93 1 94 107 ILE B O 1
ATOM 2943 N N . GLU B 1 108 ? 1.933 -12.141 -15.977 1 94.62 108 GLU B N 1
ATOM 2944 C CA . GLU B 1 108 ? 1.589 -12.672 -17.297 1 94.62 108 GLU B CA 1
ATOM 2945 C C . GLU B 1 108 ? 1.961 -14.148 -17.406 1 94.62 108 GLU B C 1
ATOM 2947 O O . GLU B 1 108 ? 1.165 -14.961 -17.891 1 94.62 108 GLU B O 1
ATOM 2952 N N . PRO B 1 109 ? 3.131 -14.508 -16.969 1 94.56 109 PRO B N 1
ATOM 2953 C CA . PRO B 1 109 ? 3.488 -15.93 -17.031 1 94.56 109 PRO B CA 1
ATOM 2954 C C . PRO B 1 109 ? 2.529 -16.812 -16.234 1 94.56 109 PRO B C 1
ATOM 2956 O O . PRO B 1 109 ? 2.141 -17.891 -16.703 1 94.56 109 PRO B O 1
ATOM 2959 N N . VAL B 1 110 ? 2.176 -16.391 -15.047 1 93.56 110 VAL B N 1
ATOM 2960 C CA . VAL B 1 110 ? 1.245 -17.172 -14.25 1 93.56 110 VAL B CA 1
ATOM 2961 C C . VAL B 1 110 ? -0.103 -17.266 -14.961 1 93.56 110 VAL B C 1
ATOM 2963 O O . VAL B 1 110 ? -0.727 -18.328 -14.992 1 93.56 110 VAL B O 1
ATOM 2966 N N . LYS B 1 111 ? -0.528 -16.203 -15.578 1 94.19 111 LYS B N 1
ATOM 2967 C CA . LYS B 1 111 ? -1.769 -16.188 -16.344 1 94.19 111 LYS B CA 1
ATOM 2968 C C . LYS B 1 111 ? -1.709 -17.188 -17.5 1 94.19 111 LYS B C 1
ATOM 2970 O O . LYS B 1 111 ? -2.641 -17.969 -17.703 1 94.19 111 LYS B O 1
ATOM 2975 N N . LYS B 1 112 ? -0.655 -17.156 -18.219 1 93 112 LYS B N 1
ATOM 2976 C CA . LYS B 1 112 ? -0.485 -18.047 -19.375 1 93 112 LYS B CA 1
ATOM 2977 C C . LYS B 1 112 ? -0.429 -19.5 -18.938 1 93 112 LYS B C 1
ATOM 2979 O O . LYS B 1 112 ? -0.952 -20.375 -19.609 1 93 112 LYS B O 1
ATOM 2984 N N . PHE B 1 113 ? 0.278 -19.703 -17.797 1 93.38 113 PHE B N 1
ATOM 2985 C CA . PHE B 1 113 ? 0.296 -21.047 -17.25 1 93.38 113 PHE B CA 1
ATOM 2986 C C . PHE B 1 113 ? -1.114 -21.516 -16.891 1 93.38 113 PHE B C 1
ATOM 2988 O O . PHE B 1 113 ? -1.49 -22.641 -17.188 1 93.38 113 PHE B O 1
ATOM 2995 N N . ASN B 1 114 ? -1.92 -20.625 -16.359 1 91.38 114 ASN B N 1
ATOM 2996 C CA . ASN B 1 114 ? -3.295 -20.938 -15.977 1 91.38 114 ASN B CA 1
ATOM 2997 C C . ASN B 1 114 ? -4.152 -21.281 -17.188 1 91.38 114 ASN B C 1
ATOM 2999 O O . ASN B 1 114 ? -5.117 -22.031 -17.078 1 91.38 114 ASN B O 1
ATOM 3003 N N . MET B 1 115 ? -3.816 -20.844 -18.297 1 91.31 115 MET B N 1
ATOM 3004 C CA . MET B 1 115 ? -4.605 -21.047 -19.516 1 91.31 115 MET B CA 1
ATOM 3005 C C . MET B 1 115 ? -4.41 -22.453 -20.062 1 91.31 115 MET B C 1
ATOM 3007 O O . MET B 1 115 ? -5.117 -22.875 -20.984 1 91.31 115 MET B O 1
ATOM 3011 N N . ILE B 1 116 ? -3.576 -23.172 -19.453 1 91.31 116 ILE B N 1
ATOM 3012 C CA . ILE B 1 116 ? -3.295 -24.531 -19.906 1 91.31 116 ILE B CA 1
ATOM 3013 C C . ILE B 1 116 ? -4.297 -25.5 -19.266 1 91.31 116 ILE B C 1
ATOM 3015 O O . ILE B 1 116 ? -4.621 -26.531 -19.859 1 91.31 116 ILE B O 1
ATOM 3019 N N . PHE B 1 117 ? -4.824 -25.141 -18.156 1 93.44 117 PHE B N 1
ATOM 3020 C CA . PHE B 1 117 ? -5.594 -26.078 -17.328 1 93.44 117 PHE B CA 1
ATOM 3021 C C . PHE B 1 117 ? -6.93 -26.391 -17.984 1 93.44 117 PHE B C 1
ATOM 3023 O O . PHE B 1 117 ? -7.395 -27.531 -17.953 1 93.44 117 PHE B O 1
ATOM 3030 N N . PRO B 1 118 ? -7.59 -25.422 -18.688 1 93.19 118 PRO B N 1
ATOM 3031 C CA . PRO B 1 118 ? -8.844 -25.766 -19.359 1 93.19 118 PRO B CA 1
ATOM 3032 C C . PRO B 1 118 ? -8.672 -26.875 -20.391 1 93.19 118 PRO B C 1
ATOM 3034 O O . PRO B 1 118 ? -9.523 -27.766 -20.5 1 93.19 118 PRO B O 1
ATOM 3037 N N . SER B 1 119 ? -7.594 -26.906 -21.172 1 91.88 119 SER B N 1
ATOM 3038 C CA . SER B 1 119 ? -7.32 -27.969 -22.125 1 91.88 119 SER B CA 1
ATOM 3039 C C . SER B 1 119 ? -7.137 -29.312 -21.422 1 91.88 119 SER B C 1
ATOM 3041 O O . SER B 1 119 ? -7.605 -30.344 -21.906 1 91.88 119 SER B O 1
ATOM 3043 N N . LEU B 1 120 ? -6.477 -29.25 -20.328 1 93.44 120 LEU B N 1
ATOM 3044 C CA . LEU B 1 120 ? -6.281 -30.469 -19.547 1 93.44 120 LEU B CA 1
ATOM 3045 C C . LEU B 1 120 ? -7.617 -31 -19.031 1 93.44 120 LEU B C 1
ATOM 3047 O O . LEU B 1 120 ? -7.852 -32.219 -19.047 1 93.44 120 LEU B O 1
ATOM 3051 N N . HIS B 1 121 ? -8.5 -30.078 -18.609 1 94.62 121 HIS B N 1
ATOM 3052 C CA . HIS B 1 121 ? -9.828 -30.469 -18.156 1 94.62 121 HIS B CA 1
ATOM 3053 C C . HIS B 1 121 ? -10.625 -31.125 -19.266 1 94.62 121 HIS B C 1
ATOM 3055 O O . HIS B 1 121 ? -11.312 -32.125 -19.047 1 94.62 121 HIS B O 1
ATOM 3061 N N . THR B 1 122 ? -10.492 -30.609 -20.469 1 95.12 122 THR B N 1
ATOM 3062 C CA . THR B 1 122 ? -11.172 -31.172 -21.625 1 95.12 122 THR B CA 1
ATOM 3063 C C . THR B 1 122 ? -10.656 -32.594 -21.906 1 95.12 122 THR B C 1
ATOM 3065 O O . THR B 1 122 ? -11.438 -33.5 -22.172 1 95.12 122 THR B O 1
ATOM 3068 N N . ALA B 1 123 ? -9.32 -32.719 -21.844 1 95.06 123 ALA B N 1
ATOM 3069 C CA . ALA B 1 123 ? -8.711 -34.031 -22.062 1 95.06 123 ALA B CA 1
ATOM 3070 C C . ALA B 1 123 ? -9.148 -35.031 -21.016 1 95.06 123 ALA B C 1
ATOM 3072 O O . ALA B 1 123 ? -9.438 -36.188 -21.328 1 95.06 123 ALA B O 1
ATOM 3073 N N . LYS B 1 124 ? -9.242 -34.625 -19.766 1 96 124 LYS B N 1
ATOM 3074 C CA . LYS B 1 124 ? -9.68 -35.5 -18.688 1 96 124 LYS B CA 1
ATOM 3075 C C . LYS B 1 124 ? -11.125 -35.938 -18.875 1 96 124 LYS B C 1
ATOM 3077 O O . LYS B 1 124 ? -11.477 -37.094 -18.641 1 96 124 LYS B O 1
ATOM 3082 N N . LYS B 1 125 ? -11.945 -34.969 -19.266 1 96.44 125 LYS B N 1
ATOM 3083 C CA . LYS B 1 125 ? -13.352 -35.281 -19.516 1 96.44 125 LYS B CA 1
ATOM 3084 C C . LYS B 1 125 ? -13.516 -36.312 -20.641 1 96.44 125 LYS B C 1
ATOM 3086 O O . LYS B 1 125 ? -14.312 -37.219 -20.516 1 96.44 125 LYS B O 1
ATOM 3091 N N . LYS B 1 126 ? -12.758 -36.125 -21.703 1 96.88 126 LYS B N 1
ATOM 3092 C CA . LYS B 1 126 ? -12.789 -37.094 -22.812 1 96.88 126 LYS B CA 1
ATOM 3093 C C . LYS B 1 126 ? -12.367 -38.469 -22.375 1 96.88 126 LYS B C 1
ATOM 3095 O O . LYS B 1 126 ? -12.984 -39.469 -22.766 1 96.88 126 LYS B O 1
ATOM 3100 N N . ARG B 1 127 ? -11.336 -38.5 -21.531 1 97.5 127 ARG B N 1
ATOM 3101 C CA . ARG B 1 127 ? -10.891 -39.781 -20.984 1 97.5 127 ARG B CA 1
ATOM 3102 C C . ARG B 1 127 ? -11.984 -40.438 -20.156 1 97.5 127 ARG B C 1
ATOM 3104 O O . ARG B 1 127 ? -12.211 -41.625 -20.266 1 97.5 127 ARG B O 1
ATOM 3111 N N . GLU B 1 128 ? -12.68 -39.625 -19.375 1 97.06 128 GLU B N 1
ATOM 3112 C CA . GLU B 1 128 ? -13.75 -40.156 -18.531 1 97.06 128 GLU B CA 1
ATOM 3113 C C . GLU B 1 128 ? -14.891 -40.688 -19.375 1 97.06 128 GLU B C 1
ATOM 3115 O O . GLU B 1 128 ? -15.461 -41.75 -19.062 1 97.06 128 GLU B O 1
ATOM 3120 N N . GLN B 1 129 ? -15.188 -40.062 -20.438 1 97.56 129 GLN B N 1
ATOM 3121 C CA . GLN B 1 129 ? -16.234 -40.531 -21.344 1 97.56 129 GLN B CA 1
ATOM 3122 C C . GLN B 1 129 ? -15.852 -41.844 -22.016 1 97.56 129 GLN B C 1
ATOM 3124 O O . GLN B 1 129 ? -16.688 -42.719 -22.156 1 97.56 129 GLN B O 1
ATOM 3129 N N . SER B 1 130 ? -14.609 -41.875 -22.391 1 97.75 130 SER B N 1
ATOM 3130 C CA . SER B 1 130 ? -14.133 -43.094 -23.016 1 97.75 130 SER B CA 1
ATOM 3131 C C . SER B 1 130 ? -14.117 -44.25 -22.031 1 97.75 130 SER B C 1
ATOM 3133 O O . SER B 1 130 ? -14.367 -45.406 -22.406 1 97.75 130 SER B O 1
ATOM 3135 N N . LEU B 1 131 ? -13.805 -43.938 -20.766 1 97 131 LEU B N 1
ATOM 3136 C CA . LEU B 1 131 ? -13.844 -44.969 -19.719 1 97 131 LEU B CA 1
ATOM 3137 C C . LEU B 1 131 ? -15.258 -45.469 -19.531 1 97 131 LEU B C 1
ATOM 3139 O O . LEU B 1 131 ? -15.469 -46.688 -19.406 1 97 131 LEU B O 1
ATOM 3143 N N . GLU B 1 132 ? -16.219 -44.625 -19.531 1 97.06 132 GLU B N 1
ATOM 3144 C CA . GLU B 1 132 ? -17.609 -45 -19.391 1 97.06 132 GLU B CA 1
ATOM 3145 C C . GLU B 1 132 ? -18.047 -45.938 -20.516 1 97.06 132 GLU B C 1
ATOM 3147 O O . GLU B 1 132 ? -18.75 -46.906 -20.297 1 97.06 132 GLU B O 1
ATOM 3152 N N . GLU B 1 133 ? -17.656 -45.594 -21.734 1 97.62 133 GLU B N 1
ATOM 3153 C CA . GLU B 1 133 ? -17.984 -46.406 -22.891 1 97.62 133 GLU B CA 1
ATOM 3154 C C . GLU B 1 133 ? -17.344 -47.781 -22.797 1 97.62 133 GLU B C 1
ATOM 3156 O O . GLU B 1 133 ? -17.984 -48.781 -23.094 1 97.62 133 GLU B O 1
ATOM 3161 N N . TYR B 1 134 ? -16.109 -47.781 -22.406 1 96.94 134 TYR B N 1
ATOM 3162 C CA . TYR B 1 134 ? -15.383 -49.031 -22.219 1 96.94 134 TYR B CA 1
ATOM 3163 C C . TYR B 1 134 ? -16.078 -49.906 -21.188 1 96.94 134 TYR B C 1
ATOM 3165 O O . TYR B 1 134 ? -16.328 -51.094 -21.453 1 96.94 134 TYR B O 1
ATOM 3173 N N . GLU B 1 135 ? -16.438 -49.312 -20.078 1 96.12 135 GLU B N 1
ATOM 3174 C CA . GLU B 1 135 ? -17.094 -50.031 -19 1 96.12 135 GLU B CA 1
ATOM 3175 C C . GLU B 1 135 ? -18.469 -50.531 -19.438 1 96.12 135 GLU B C 1
ATOM 3177 O O . GLU B 1 135 ? -18.891 -51.625 -19.047 1 96.12 135 GLU B O 1
ATOM 3182 N N . LYS B 1 136 ? -19.141 -49.719 -20.188 1 96.75 136 LYS B N 1
ATOM 3183 C CA . LYS B 1 136 ? -20.453 -50.094 -20.703 1 96.75 136 LYS B CA 1
ATOM 3184 C C . LYS B 1 136 ? -20.375 -51.344 -21.578 1 96.75 136 LYS B C 1
ATOM 3186 O O . LYS B 1 136 ? -21.172 -52.281 -21.406 1 96.75 136 LYS B O 1
ATOM 3191 N N . TRP B 1 137 ? -19.438 -51.406 -22.453 1 96.81 137 TRP B N 1
ATOM 3192 C CA . TRP B 1 137 ? -19.297 -52.562 -23.344 1 96.81 137 TRP B CA 1
ATOM 3193 C C . TRP B 1 137 ? -18.797 -53.781 -22.578 1 96.81 137 TRP B C 1
ATOM 3195 O O . TRP B 1 137 ? -19.188 -54.906 -22.891 1 96.81 137 TRP B O 1
ATOM 3205 N N . GLU B 1 138 ? -17.953 -53.5 -21.609 1 94.81 138 GLU B N 1
ATOM 3206 C CA . GLU B 1 138 ? -17.516 -54.594 -20.734 1 94.81 138 GLU B CA 1
ATOM 3207 C C . GLU B 1 138 ? -18.703 -55.25 -20.016 1 94.81 138 GLU B C 1
ATOM 3209 O O . GLU B 1 138 ? -18.797 -56.469 -19.922 1 94.81 138 GLU B O 1
ATOM 3214 N N . ALA B 1 139 ? -19.547 -54.406 -19.531 1 95.69 139 ALA B N 1
ATOM 3215 C CA . ALA B 1 139 ? -20.734 -54.906 -18.828 1 95.69 139 ALA B CA 1
ATOM 3216 C C . ALA B 1 139 ? -21.656 -55.656 -19.781 1 95.69 139 ALA B C 1
ATOM 3218 O O . ALA B 1 139 ? -22.234 -56.656 -19.391 1 95.69 139 ALA B O 1
ATOM 3219 N N . LYS B 1 140 ? -21.797 -55.219 -21 1 96.25 140 LYS B N 1
ATOM 3220 C CA . LYS B 1 140 ? -22.641 -55.875 -21.984 1 96.25 140 LYS B CA 1
ATOM 3221 C C . LYS B 1 140 ? -22.078 -57.25 -22.359 1 96.25 140 LYS B C 1
ATOM 3223 O O . LYS B 1 140 ? -22.828 -58.219 -22.484 1 96.25 140 LYS B O 1
ATOM 3228 N N . VAL B 1 141 ? -20.781 -57.281 -22.531 1 96.12 141 VAL B N 1
ATOM 3229 C CA . VAL B 1 141 ? -20.156 -58.562 -22.844 1 96.12 141 VAL B CA 1
ATOM 3230 C C . VAL B 1 141 ? -20.375 -59.531 -21.703 1 96.12 141 VAL B C 1
ATOM 3232 O O . VAL B 1 141 ? -20.75 -60.688 -21.938 1 96.12 141 VAL B O 1
ATOM 3235 N N . LYS B 1 142 ? -20.172 -59.031 -20.5 1 94.88 142 LYS B N 1
ATOM 3236 C CA . LYS B 1 142 ? -20.391 -59.906 -19.344 1 94.88 142 LYS B CA 1
ATOM 3237 C C . LYS B 1 142 ? -21.844 -60.344 -19.25 1 94.88 142 LYS B C 1
ATOM 3239 O O . LYS B 1 142 ? -22.125 -61.531 -18.969 1 94.88 142 LYS B O 1
ATOM 3244 N N . LYS B 1 143 ? -22.75 -59.469 -19.5 1 95.44 143 LYS B N 1
ATOM 3245 C CA . LYS B 1 143 ? -24.188 -59.75 -19.453 1 95.44 143 LYS B CA 1
ATOM 3246 C C . LYS B 1 143 ? -24.562 -60.875 -20.406 1 95.44 143 LYS B C 1
ATOM 3248 O O . LYS B 1 143 ? -25.219 -61.844 -20.031 1 95.44 143 LYS B O 1
ATOM 3253 N N . TYR B 1 144 ? -24.047 -60.875 -21.641 1 95.06 144 TYR B N 1
ATOM 3254 C CA . TYR B 1 144 ? -24.469 -61.812 -22.672 1 95.06 144 TYR B CA 1
ATOM 3255 C C . TYR B 1 144 ? -23.656 -63.094 -22.609 1 95.06 144 TYR B C 1
ATOM 3257 O O . TYR B 1 144 ? -24.062 -64.125 -23.141 1 95.06 144 TYR B O 1
ATOM 3265 N N . GLN B 1 145 ? -22.531 -63 -21.953 1 93.25 145 GLN B N 1
ATOM 3266 C CA . GLN B 1 145 ? -21.766 -64.188 -21.703 1 93.25 145 GLN B CA 1
ATOM 3267 C C . GLN B 1 145 ? -22.469 -65.125 -20.672 1 93.25 145 GLN B C 1
ATOM 3269 O O . GLN B 1 145 ? -22.328 -66.312 -20.719 1 93.25 145 GLN B O 1
ATOM 3274 N N . GLU B 1 146 ? -23.203 -64.5 -19.766 1 92.12 146 GLU B N 1
ATOM 3275 C CA . GLU B 1 146 ? -23.844 -65.25 -18.688 1 92.12 146 GLU B CA 1
ATOM 3276 C C . GLU B 1 146 ? -25.25 -65.688 -19.094 1 92.12 146 GLU B C 1
ATOM 3278 O O . GLU B 1 146 ? -25.859 -66.5 -18.422 1 92.12 146 GLU B O 1
ATOM 3283 N N . ARG B 1 147 ? -25.734 -65.25 -20.25 1 89.62 147 ARG B N 1
ATOM 3284 C CA . ARG B 1 147 ? -27.094 -65.562 -20.672 1 89.62 147 ARG B CA 1
ATOM 3285 C C . ARG B 1 147 ? -27.125 -66.812 -21.5 1 89.62 147 ARG B C 1
ATOM 3287 O O . ARG B 1 147 ? -26.078 -67.312 -21.969 1 89.62 147 ARG B O 1
ATOM 3294 N N . ASP B 1 148 ? -28.312 -67.438 -21.672 1 90.19 148 ASP B N 1
ATOM 3295 C CA . ASP B 1 148 ? -28.5 -68.625 -22.469 1 90.19 148 ASP B CA 1
ATOM 3296 C C . ASP B 1 148 ? -28.062 -68.375 -23.922 1 90.19 148 ASP B C 1
ATOM 3298 O O . ASP B 1 148 ? -28.219 -67.312 -24.453 1 90.19 148 ASP B O 1
ATOM 3302 N N . ARG B 1 149 ? -27.484 -69.438 -24.547 1 91.25 149 ARG B N 1
ATOM 3303 C CA . ARG B 1 149 ? -26.938 -69.375 -25.891 1 91.25 149 ARG B CA 1
ATOM 3304 C C . ARG B 1 149 ? -28.031 -69.438 -26.938 1 91.25 149 ARG B C 1
ATOM 3306 O O . ARG B 1 149 ? -28.062 -70.375 -27.719 1 91.25 149 ARG B O 1
ATOM 3313 N N . THR B 1 150 ? -28.906 -68.438 -26.906 1 92 150 THR B N 1
ATOM 3314 C CA . THR B 1 150 ? -29.906 -68.312 -27.969 1 92 150 THR B CA 1
ATOM 3315 C C . THR B 1 150 ? -29.328 -67.562 -29.156 1 92 150 THR B C 1
ATOM 3317 O O . THR B 1 150 ? -28.297 -66.875 -29.047 1 92 150 THR B O 1
ATOM 3320 N N . GLY B 1 151 ? -29.859 -67.688 -30.391 1 90.31 151 GLY B N 1
ATOM 3321 C CA . GLY B 1 151 ? -29.391 -67 -31.578 1 90.31 151 GLY B CA 1
ATOM 3322 C C . GLY B 1 151 ? -29.234 -65.5 -31.391 1 90.31 151 GLY B C 1
ATOM 3323 O O . GLY B 1 151 ? -28.234 -64.938 -31.797 1 90.31 151 GLY B O 1
ATOM 3324 N N . ASN B 1 152 ? -30.234 -65 -30.688 1 93.44 152 ASN B N 1
ATOM 3325 C CA . ASN B 1 152 ? -30.219 -63.562 -30.438 1 93.44 152 ASN B CA 1
ATOM 3326 C C . ASN B 1 152 ? -29.109 -63.156 -29.469 1 93.44 152 ASN B C 1
ATOM 3328 O O . ASN B 1 152 ? -28.422 -62.188 -29.688 1 93.44 152 ASN B O 1
ATOM 3332 N N . ASN B 1 153 ? -28.875 -63.906 -28.406 1 94.56 153 ASN B N 1
ATOM 3333 C CA . ASN B 1 153 ? -27.828 -63.625 -27.422 1 94.56 153 ASN B CA 1
ATOM 3334 C C . ASN B 1 153 ? -26.438 -63.781 -28.031 1 94.56 153 ASN B C 1
ATOM 3336 O O . ASN B 1 153 ? -25.516 -63.031 -27.688 1 94.56 153 ASN B O 1
ATOM 3340 N N . ILE B 1 154 ? -26.297 -64.688 -28.984 1 94.06 154 ILE B N 1
ATOM 3341 C CA . ILE B 1 154 ? -25.016 -64.938 -29.625 1 94.06 154 ILE B CA 1
ATOM 3342 C C . ILE B 1 154 ? -24.656 -63.75 -30.5 1 94.06 154 ILE B C 1
ATOM 3344 O O . ILE B 1 154 ? -23.5 -63.312 -30.516 1 94.06 154 ILE B O 1
ATOM 3348 N N . VAL B 1 155 ? -25.609 -63.219 -31.172 1 94.88 155 VAL B N 1
ATOM 3349 C CA . VAL B 1 155 ? -25.375 -62.062 -32.031 1 94.88 155 VAL B CA 1
ATOM 3350 C C . VAL B 1 155 ? -25.016 -60.844 -31.203 1 94.88 155 VAL B C 1
ATOM 3352 O O . VAL B 1 155 ? -24.078 -60.125 -31.531 1 94.88 155 VAL B O 1
ATOM 3355 N N . LYS B 1 156 ? -25.703 -60.656 -30.109 1 95.06 156 LYS B N 1
ATOM 3356 C CA . LYS B 1 156 ? -25.453 -59.531 -29.234 1 95.06 156 LYS B CA 1
ATOM 3357 C C . LYS B 1 156 ? -24.078 -59.625 -28.578 1 95.06 156 LYS B C 1
ATOM 3359 O O . LYS B 1 156 ? -23.391 -58.594 -28.406 1 95.06 156 LYS B O 1
ATOM 3364 N N . LEU B 1 157 ? -23.688 -60.75 -28.125 1 95.62 157 LEU B N 1
ATOM 3365 C CA . LEU B 1 157 ? -22.375 -60.969 -27.547 1 95.62 157 LEU B CA 1
ATOM 3366 C C . LEU B 1 157 ? -21.281 -60.656 -28.562 1 95.62 157 LEU B C 1
ATOM 3368 O O . LEU B 1 157 ? -20.297 -60 -28.219 1 95.62 157 LEU B O 1
ATOM 3372 N N . HIS B 1 158 ? -21.484 -61.188 -29.797 1 95.31 158 HIS B N 1
ATOM 3373 C CA . HIS B 1 158 ? -20.516 -60.938 -30.859 1 95.31 158 HIS B CA 1
ATOM 3374 C C . HIS B 1 158 ? -20.391 -59.438 -31.141 1 95.31 158 HIS B C 1
ATOM 3376 O O . HIS B 1 158 ? -19.266 -58.906 -31.266 1 95.31 158 HIS B O 1
ATOM 3382 N N . GLN B 1 159 ? -21.5 -58.75 -31.156 1 95.62 159 GLN B N 1
ATOM 3383 C CA . GLN B 1 159 ? -21.516 -57.312 -31.391 1 95.62 159 GLN B CA 1
ATOM 3384 C C . GLN B 1 159 ? -20.844 -56.562 -30.234 1 95.62 159 GLN B C 1
ATOM 3386 O O . GLN B 1 159 ? -20.109 -55.594 -30.469 1 95.62 159 GLN B O 1
ATOM 3391 N N . SER B 1 160 ? -21.109 -56.938 -29.078 1 96.06 160 SER B N 1
ATOM 3392 C CA . SER B 1 160 ? -20.531 -56.312 -27.891 1 96.06 160 SER B CA 1
ATOM 3393 C C . SER B 1 160 ? -19.016 -56.5 -27.844 1 96.06 160 SER B C 1
ATOM 3395 O O . SER B 1 160 ? -18.281 -55.562 -27.484 1 96.06 160 SER B O 1
ATOM 3397 N N . ARG B 1 161 ? -18.562 -57.625 -28.203 1 95.25 161 ARG B N 1
ATOM 3398 C CA . ARG B 1 161 ? -17.125 -57.906 -28.234 1 95.25 161 ARG B CA 1
ATOM 3399 C C . ARG B 1 161 ? -16.422 -57.094 -29.297 1 95.25 161 ARG B C 1
ATOM 3401 O O . ARG B 1 161 ? -15.305 -56.594 -29.062 1 95.25 161 ARG B O 1
ATOM 3408 N N . LYS B 1 162 ? -17.109 -56.906 -30.422 1 96.12 162 LYS B N 1
ATOM 3409 C CA . LYS B 1 162 ? -16.562 -56.125 -31.516 1 96.12 162 LYS B CA 1
ATOM 3410 C C . LYS B 1 162 ? -16.406 -54.656 -31.125 1 96.12 162 LYS B C 1
ATOM 3412 O O . LYS B 1 162 ? -15.469 -54 -31.547 1 96.12 162 LYS B O 1
ATOM 3417 N N . SER B 1 163 ? -17.281 -54.219 -30.234 1 96.31 163 SER B N 1
ATOM 3418 C CA . SER B 1 163 ? -17.281 -52.812 -29.844 1 96.31 163 SER B CA 1
ATOM 3419 C C . SER B 1 163 ? -16.391 -52.562 -28.625 1 96.31 163 SER B C 1
ATOM 3421 O O . SER B 1 163 ? -15.984 -51.438 -28.359 1 96.31 163 SER B O 1
ATOM 3423 N N . LEU B 1 164 ? -16.109 -53.625 -27.906 1 96.31 164 LEU B N 1
ATOM 3424 C CA . LEU B 1 164 ? -15.328 -53.531 -26.672 1 96.31 164 LEU B CA 1
ATOM 3425 C C . LEU B 1 164 ? -13.883 -53.156 -26.984 1 96.31 164 LEU B C 1
ATOM 3427 O O . LEU B 1 164 ? -13.305 -52.281 -26.328 1 96.31 164 LEU B O 1
ATOM 3431 N N . GLN B 1 165 ? -13.312 -53.844 -27.953 1 95.06 165 GLN B N 1
ATOM 3432 C CA . GLN B 1 165 ? -11.898 -53.656 -28.25 1 95.06 165 GLN B CA 1
ATOM 3433 C C . GLN B 1 165 ? -11.602 -52.219 -28.641 1 95.06 165 GLN B C 1
ATOM 3435 O O . GLN B 1 165 ? -10.703 -51.562 -28.078 1 95.06 165 GLN B O 1
ATOM 3440 N N . PRO B 1 166 ? -12.414 -51.594 -29.594 1 96.94 166 PRO B N 1
ATOM 3441 C CA . PRO B 1 166 ? -12.172 -50.188 -29.922 1 96.94 166 PRO B CA 1
ATOM 3442 C C . PRO B 1 166 ? -12.391 -49.25 -28.734 1 96.94 166 PRO B C 1
ATOM 3444 O O . PRO B 1 166 ? -11.688 -48.25 -28.594 1 96.94 166 PRO B O 1
ATOM 3447 N N . ALA B 1 167 ? -13.297 -49.469 -27.922 1 96.81 167 ALA B N 1
ATOM 3448 C CA . ALA B 1 167 ? -13.562 -48.656 -26.734 1 96.81 167 ALA B CA 1
ATOM 3449 C C . ALA B 1 167 ? -12.398 -48.719 -25.75 1 96.81 167 ALA B C 1
ATOM 3451 O O . ALA B 1 167 ? -12.008 -47.688 -25.188 1 96.81 167 ALA B O 1
ATOM 3452 N N . LYS B 1 168 ? -11.883 -49.875 -25.547 1 95.69 168 LYS B N 1
ATOM 3453 C CA . LYS B 1 168 ? -10.719 -50.094 -24.688 1 95.69 168 LYS B CA 1
ATOM 3454 C C . LYS B 1 168 ? -9.508 -49.312 -25.219 1 95.69 168 LYS B C 1
ATOM 3456 O O . LYS B 1 168 ? -8.812 -48.656 -24.453 1 95.69 168 LYS B O 1
ATOM 3461 N N . GLU B 1 169 ? -9.297 -49.469 -26.5 1 96.44 169 GLU B N 1
ATOM 3462 C CA . GLU B 1 169 ? -8.156 -48.812 -27.141 1 96.44 169 GLU B CA 1
ATOM 3463 C C . GLU B 1 169 ? -8.258 -47.312 -27.031 1 96.44 169 GLU B C 1
ATOM 3465 O O . GLU B 1 169 ? -7.27 -46.625 -26.734 1 96.44 169 GLU B O 1
ATOM 3470 N N . GLU B 1 170 ? -9.438 -46.812 -27.203 1 96.62 170 GLU B N 1
ATOM 3471 C CA . GLU B 1 170 ? -9.648 -45.375 -27.109 1 96.62 170 GLU B CA 1
ATOM 3472 C C . GLU B 1 170 ? -9.383 -44.844 -25.703 1 96.62 170 GLU B C 1
ATOM 3474 O O . GLU B 1 170 ? -8.727 -43.844 -25.516 1 96.62 170 GLU B O 1
ATOM 3479 N N . PHE B 1 171 ? -9.883 -45.531 -24.766 1 96.81 171 PHE B N 1
ATOM 3480 C CA . PHE B 1 171 ? -9.68 -45.156 -23.375 1 96.81 171 PHE B CA 1
ATOM 3481 C C . PHE B 1 171 ? -8.195 -45.156 -23.016 1 96.81 171 PHE B C 1
ATOM 3483 O O . PHE B 1 171 ? -7.676 -44.156 -22.5 1 96.81 171 PHE B O 1
ATOM 3490 N N . TYR B 1 172 ? -7.543 -46.219 -23.312 1 95.62 172 TYR B N 1
ATOM 3491 C CA . TYR B 1 172 ? -6.16 -46.375 -22.875 1 95.62 172 TYR B CA 1
ATOM 3492 C C . TYR B 1 172 ? -5.246 -45.406 -23.625 1 95.62 172 TYR B C 1
ATOM 3494 O O . TYR B 1 172 ? -4.246 -44.938 -23.078 1 95.62 172 TYR B O 1
ATOM 3502 N N . GLU B 1 173 ? -5.645 -45.125 -24.859 1 95.5 173 GLU B N 1
ATOM 3503 C CA . GLU B 1 173 ? -4.906 -44.094 -25.578 1 95.5 173 GLU B CA 1
ATOM 3504 C C . GLU B 1 173 ? -4.957 -42.75 -24.844 1 95.5 173 GLU B C 1
ATOM 3506 O O . GLU B 1 173 ? -3.918 -42.125 -24.609 1 95.5 173 GLU B O 1
ATOM 3511 N N . GLN B 1 174 ? -6.141 -42.312 -24.469 1 95.62 174 GLN B N 1
ATOM 3512 C CA . GLN B 1 174 ? -6.316 -41.062 -23.75 1 95.62 174 GLN B CA 1
ATOM 3513 C C . GLN B 1 174 ? -5.672 -41.125 -22.359 1 95.62 174 GLN B C 1
ATOM 3515 O O . GLN B 1 174 ? -5.027 -40.188 -21.922 1 95.62 174 GLN B O 1
ATOM 3520 N N . HIS B 1 175 ? -5.855 -42.281 -21.75 1 95.62 175 HIS B N 1
ATOM 3521 C CA . HIS B 1 175 ? -5.297 -42.5 -20.422 1 95.62 175 HIS B CA 1
ATOM 3522 C C . HIS B 1 175 ? -3.777 -42.375 -20.438 1 95.62 175 HIS B C 1
ATOM 3524 O O . HIS B 1 175 ? -3.201 -41.688 -19.594 1 95.62 175 HIS B O 1
ATOM 3530 N N . TYR B 1 176 ? -3.156 -42.969 -21.406 1 95 176 TYR B N 1
ATOM 3531 C CA . TYR B 1 176 ? -1.698 -42.969 -21.438 1 95 176 TYR B CA 1
ATOM 3532 C C . TYR B 1 176 ? -1.143 -41.625 -21.812 1 95 176 TYR B C 1
ATOM 3534 O O . TYR B 1 176 ? -0.099 -41.188 -21.297 1 95 176 TYR B O 1
ATOM 3542 N N . ILE B 1 177 ? -1.858 -40.906 -22.641 1 94.75 177 ILE B N 1
ATOM 3543 C CA . ILE B 1 177 ? -1.453 -39.531 -22.984 1 94.75 177 ILE B CA 1
ATOM 3544 C C . ILE B 1 177 ? -1.454 -38.656 -21.734 1 94.75 177 ILE B C 1
ATOM 3546 O O . ILE B 1 177 ? -0.486 -37.969 -21.469 1 94.75 177 ILE B O 1
ATOM 3550 N N . LEU B 1 178 ? -2.496 -38.75 -20.953 1 96.25 178 LEU B N 1
ATOM 3551 C CA . LEU B 1 178 ? -2.625 -37.969 -19.734 1 96.25 178 LEU B CA 1
ATOM 3552 C C . LEU B 1 178 ? -1.579 -38.406 -18.703 1 96.25 178 LEU B C 1
ATOM 3554 O O . LEU B 1 178 ? -0.969 -37.562 -18.047 1 96.25 178 LEU B O 1
ATOM 3558 N N . MET B 1 179 ? -1.331 -39.688 -18.625 1 95.75 179 MET B N 1
ATOM 3559 C CA . MET B 1 179 ? -0.405 -40.219 -17.641 1 95.75 179 MET B CA 1
ATOM 3560 C C . MET B 1 179 ? 1.037 -39.875 -18 1 95.75 179 MET B C 1
ATOM 3562 O O . MET B 1 179 ? 1.917 -39.875 -17.141 1 95.75 179 MET B O 1
ATOM 3566 N N . GLU B 1 180 ? 1.239 -39.562 -19.234 1 94.19 180 GLU B N 1
ATOM 3567 C CA . GLU B 1 180 ? 2.562 -39.125 -19.688 1 94.19 180 GLU B CA 1
ATOM 3568 C C . GLU B 1 180 ? 2.744 -37.625 -19.5 1 94.19 180 GLU B C 1
ATOM 3570 O O . GLU B 1 180 ? 3.768 -37.156 -18.969 1 94.19 180 GLU B O 1
ATOM 3575 N N . ASP B 1 181 ? 1.718 -36.906 -19.766 1 93.81 181 ASP B N 1
ATOM 3576 C CA . ASP B 1 181 ? 1.866 -35.438 -19.891 1 93.81 181 ASP B CA 1
ATOM 3577 C C . ASP B 1 181 ? 1.601 -34.75 -18.547 1 93.81 181 ASP B C 1
ATOM 3579 O O . ASP B 1 181 ? 2.162 -33.688 -18.281 1 93.81 181 ASP B O 1
ATOM 3583 N N . MET B 1 182 ? 0.765 -35.25 -17.719 1 94.06 182 MET B N 1
ATOM 3584 C CA . MET B 1 182 ? 0.446 -34.594 -16.453 1 94.06 182 MET B CA 1
ATOM 3585 C C . MET B 1 182 ? 1.687 -34.5 -15.578 1 94.06 182 MET B C 1
ATOM 3587 O O . MET B 1 182 ? 2.014 -33.406 -15.094 1 94.06 182 MET B O 1
ATOM 3591 N N . PRO B 1 183 ? 2.412 -35.594 -15.375 1 93.31 183 PRO B N 1
ATOM 3592 C CA . PRO B 1 183 ? 3.637 -35.469 -14.578 1 93.31 183 PRO B CA 1
ATOM 3593 C C . PRO B 1 183 ? 4.656 -34.531 -15.219 1 93.31 183 PRO B C 1
ATOM 3595 O O . PRO B 1 183 ? 5.367 -33.812 -14.508 1 93.31 183 PRO B O 1
ATOM 3598 N N . LYS B 1 184 ? 4.742 -34.531 -16.531 1 91.94 184 LYS B N 1
ATOM 3599 C CA . LYS B 1 184 ? 5.645 -33.625 -17.219 1 91.94 184 LYS B CA 1
ATOM 3600 C C . LYS B 1 184 ? 5.262 -32.156 -16.969 1 91.94 184 LYS B C 1
ATOM 3602 O O . LYS B 1 184 ? 6.125 -31.328 -16.672 1 91.94 184 LYS B O 1
ATOM 3607 N N . LEU B 1 185 ? 3.998 -31.922 -17.109 1 91.69 185 LEU B N 1
ATOM 3608 C CA . LEU B 1 185 ? 3.494 -30.578 -16.828 1 91.69 185 LEU B CA 1
ATOM 3609 C C . LEU B 1 185 ? 3.814 -30.172 -15.398 1 91.69 185 LEU B C 1
ATOM 3611 O O . LEU B 1 185 ? 4.285 -29.062 -15.148 1 91.69 185 LEU B O 1
ATOM 3615 N N . TYR B 1 186 ? 3.574 -31.062 -14.508 1 91.31 186 TYR B N 1
ATOM 3616 C CA . TYR B 1 186 ? 3.846 -30.797 -13.102 1 91.31 186 TYR B CA 1
ATOM 3617 C C . TYR B 1 186 ? 5.324 -30.5 -12.875 1 91.31 186 TYR B C 1
ATOM 3619 O O . TYR B 1 186 ? 5.676 -29.562 -12.148 1 91.31 186 TYR B O 1
ATOM 3627 N N . ASP B 1 187 ? 6.191 -31.188 -13.484 1 89.38 187 ASP B N 1
ATOM 3628 C CA . ASP B 1 187 ? 7.633 -31.031 -13.305 1 89.38 187 ASP B CA 1
ATOM 3629 C C . ASP B 1 187 ? 8.125 -29.734 -13.953 1 89.38 187 ASP B C 1
ATOM 3631 O O . ASP B 1 187 ? 9.094 -29.125 -13.477 1 89.38 187 ASP B O 1
ATOM 3635 N N . CYS B 1 188 ? 7.477 -29.344 -15.031 1 88 188 CYS B N 1
ATOM 3636 C CA . CYS B 1 188 ? 7.855 -28.141 -15.734 1 88 188 CYS B CA 1
ATOM 3637 C C . CYS B 1 188 ? 7.594 -26.906 -14.883 1 88 188 CYS B C 1
ATOM 3639 O O . CYS B 1 188 ? 8.172 -25.844 -15.125 1 88 188 CYS B O 1
ATOM 3641 N N . ARG B 1 189 ? 6.789 -27.062 -13.844 1 89.06 189 ARG B N 1
ATOM 3642 C CA . ARG B 1 189 ? 6.434 -25.906 -13.023 1 89.06 189 ARG B CA 1
ATOM 3643 C C . ARG B 1 189 ? 7.672 -25.281 -12.383 1 89.06 189 ARG B C 1
ATOM 3645 O O . ARG B 1 189 ? 7.75 -24.062 -12.219 1 89.06 189 ARG B O 1
ATOM 3652 N N . ILE B 1 190 ? 8.633 -26.094 -12.031 1 85.62 190 ILE B N 1
ATOM 3653 C CA . ILE B 1 190 ? 9.836 -25.625 -11.352 1 85.62 190 ILE B CA 1
ATOM 3654 C C . ILE B 1 190 ? 10.633 -24.703 -12.273 1 85.62 190 ILE B C 1
ATOM 3656 O O . ILE B 1 190 ? 10.961 -23.578 -11.914 1 85.62 190 ILE B O 1
ATOM 3660 N N . ASP B 1 191 ? 10.836 -25.266 -13.461 1 87.69 191 ASP B N 1
ATOM 3661 C CA . ASP B 1 191 ? 11.617 -24.516 -14.438 1 87.69 191 ASP B CA 1
ATOM 3662 C C . ASP B 1 191 ? 10.883 -23.25 -14.883 1 87.69 191 ASP B C 1
ATOM 3664 O O . ASP B 1 191 ? 11.508 -22.266 -15.297 1 87.69 191 ASP B O 1
ATOM 3668 N N . TYR B 1 192 ? 9.625 -23.281 -14.766 1 91 192 TYR B N 1
ATOM 3669 C CA . TYR B 1 192 ? 8.812 -22.156 -15.203 1 91 192 TYR B CA 1
ATOM 3670 C C . TYR B 1 192 ? 8.734 -21.078 -14.125 1 91 192 TYR B C 1
ATOM 3672 O O . TYR B 1 192 ? 8.891 -19.891 -14.414 1 91 192 TYR B O 1
ATOM 3680 N N . PHE B 1 193 ? 8.633 -21.469 -12.852 1 89.88 193 PHE B N 1
ATOM 3681 C CA . PHE B 1 193 ? 8.305 -20.5 -11.812 1 89.88 193 PHE B CA 1
ATOM 3682 C C . PHE B 1 193 ? 9.562 -20.016 -11.109 1 89.88 193 PHE B C 1
ATOM 3684 O O . PHE B 1 193 ? 9.578 -18.938 -10.531 1 89.88 193 PHE B O 1
ATOM 3691 N N . GLN B 1 194 ? 10.633 -20.797 -11.148 1 88.38 194 GLN B N 1
ATOM 3692 C CA . GLN B 1 194 ? 11.875 -20.391 -10.492 1 88.38 194 GLN B CA 1
ATOM 3693 C C . GLN B 1 194 ? 12.398 -19.078 -11.07 1 88.38 194 GLN B C 1
ATOM 3695 O O . GLN B 1 194 ? 12.672 -18.125 -10.328 1 88.38 194 GLN B O 1
ATOM 3700 N N . PRO B 1 195 ? 12.453 -18.969 -12.375 1 90.5 195 PRO B N 1
ATOM 3701 C CA . PRO B 1 195 ? 12.898 -17.688 -12.914 1 90.5 195 PRO B CA 1
ATOM 3702 C C . PRO B 1 195 ? 11.922 -16.547 -12.617 1 90.5 195 PRO B C 1
ATOM 3704 O O . PRO B 1 195 ? 12.336 -15.391 -12.492 1 90.5 195 PRO B O 1
ATOM 3707 N N . CYS B 1 196 ? 10.648 -16.828 -12.523 1 90.75 196 CYS B N 1
ATOM 3708 C CA . CYS B 1 196 ? 9.656 -15.828 -12.156 1 90.75 196 CYS B CA 1
ATOM 3709 C C . CYS B 1 196 ? 9.961 -15.25 -10.781 1 90.75 196 CYS B C 1
ATOM 3711 O O . CYS B 1 196 ? 9.977 -14.031 -10.602 1 90.75 196 CYS B O 1
ATOM 3713 N N . LEU B 1 197 ? 10.25 -16.078 -9.883 1 89.69 197 LEU B N 1
ATOM 3714 C CA . LEU B 1 197 ? 10.562 -15.68 -8.516 1 89.69 197 LEU B CA 1
ATOM 3715 C C . LEU B 1 197 ? 11.867 -14.891 -8.469 1 89.69 197 LEU B C 1
ATOM 3717 O O . LEU B 1 197 ? 11.945 -13.859 -7.797 1 89.69 197 LEU B O 1
ATOM 3721 N N . GLU B 1 198 ? 12.828 -15.375 -9.172 1 90.75 198 GLU B N 1
ATOM 3722 C CA . GLU B 1 198 ? 14.117 -14.688 -9.211 1 90.75 198 GLU B CA 1
ATOM 3723 C C . GLU B 1 198 ? 13.969 -13.273 -9.773 1 90.75 198 GLU B C 1
ATOM 3725 O O . GLU B 1 198 ? 14.547 -12.328 -9.234 1 90.75 198 GLU B O 1
ATOM 3730 N N . ALA B 1 199 ? 13.242 -13.195 -10.859 1 91.75 199 ALA B N 1
ATOM 3731 C CA . ALA B 1 199 ? 13.008 -11.891 -11.484 1 91.75 199 ALA B CA 1
ATOM 3732 C C . ALA B 1 199 ? 12.297 -10.945 -10.523 1 91.75 199 ALA B C 1
ATOM 3734 O O . ALA B 1 199 ? 12.602 -9.75 -10.477 1 91.75 199 ALA B O 1
ATOM 3735 N N . LEU B 1 200 ? 11.328 -11.477 -9.805 1 91.12 200 LEU B N 1
ATOM 3736 C CA . LEU B 1 200 ? 10.594 -10.688 -8.82 1 91.12 200 LEU B CA 1
ATOM 3737 C C . LEU B 1 200 ? 11.531 -10.133 -7.762 1 91.12 200 LEU B C 1
ATOM 3739 O O . LEU B 1 200 ? 11.516 -8.938 -7.473 1 91.12 200 LEU B O 1
ATOM 3743 N N . ILE B 1 201 ? 12.352 -10.945 -7.258 1 90.75 201 ILE B N 1
ATOM 3744 C CA . ILE B 1 201 ? 13.281 -10.555 -6.199 1 90.75 201 ILE B CA 1
ATOM 3745 C C . ILE B 1 201 ? 14.281 -9.539 -6.742 1 90.75 201 ILE B C 1
ATOM 3747 O O . ILE B 1 201 ? 14.578 -8.547 -6.082 1 90.75 201 ILE B O 1
ATOM 3751 N N . LYS B 1 202 ? 14.742 -9.797 -7.887 1 91.56 202 LYS B N 1
ATOM 3752 C CA . LYS B 1 202 ? 15.688 -8.875 -8.508 1 91.56 202 LYS B CA 1
ATOM 3753 C C . LYS B 1 202 ? 15.062 -7.5 -8.711 1 91.56 202 LYS B C 1
ATOM 3755 O O . LYS B 1 202 ? 15.711 -6.473 -8.5 1 91.56 202 LYS B O 1
ATOM 3760 N N . SER B 1 203 ? 13.859 -7.484 -9.164 1 92.5 203 SER B N 1
ATOM 3761 C CA . SER B 1 203 ? 13.148 -6.227 -9.359 1 92.5 203 SER B CA 1
ATOM 3762 C C . SER B 1 203 ? 12.992 -5.469 -8.039 1 92.5 203 SER B C 1
ATOM 3764 O O . SER B 1 203 ? 13.117 -4.242 -8.008 1 92.5 203 SER B O 1
ATOM 3766 N N . GLN B 1 204 ? 12.766 -6.215 -6.969 1 91.44 204 GLN B N 1
ATOM 3767 C CA . GLN B 1 204 ? 12.656 -5.609 -5.641 1 91.44 204 GLN B CA 1
ATOM 3768 C C . GLN B 1 204 ? 13.992 -5.012 -5.203 1 91.44 204 GLN B C 1
ATOM 3770 O O . GLN B 1 204 ? 14.031 -3.918 -4.641 1 91.44 204 GLN B O 1
ATOM 3775 N N . VAL B 1 205 ? 15.078 -5.711 -5.465 1 91.5 205 VAL B N 1
ATOM 3776 C CA . VAL B 1 205 ? 16.406 -5.219 -5.125 1 91.5 205 VAL B CA 1
ATOM 3777 C C . VAL B 1 205 ? 16.672 -3.896 -5.844 1 91.5 205 VAL B C 1
ATOM 3779 O O . VAL B 1 205 ? 17.109 -2.924 -5.23 1 91.5 205 VAL B O 1
ATOM 3782 N N . THR B 1 206 ? 16.359 -3.898 -7.113 1 93.06 206 THR B N 1
ATOM 3783 C CA . THR B 1 206 ? 16.609 -2.705 -7.918 1 93.06 206 THR B CA 1
ATOM 3784 C C . THR B 1 206 ? 15.781 -1.527 -7.395 1 93.06 206 THR B C 1
ATOM 3786 O O . THR B 1 206 ? 16.312 -0.428 -7.219 1 93.06 206 THR B O 1
ATOM 3789 N N . TYR B 1 207 ? 14.555 -1.748 -7.133 1 95.19 207 TYR B N 1
ATOM 3790 C CA . TYR B 1 207 ? 13.688 -0.679 -6.648 1 95.19 207 TYR B CA 1
ATOM 3791 C C . TYR B 1 207 ? 14.172 -0.153 -5.301 1 95.19 207 TYR B C 1
ATOM 3793 O O . TYR B 1 207 ? 14.273 1.06 -5.102 1 95.19 207 TYR B O 1
ATOM 3801 N N . ASN B 1 208 ? 14.422 -1.01 -4.383 1 93.44 208 ASN B N 1
ATOM 3802 C CA . ASN B 1 208 ? 14.805 -0.593 -3.039 1 93.44 208 ASN B CA 1
ATOM 3803 C C . ASN B 1 208 ? 16.172 0.09 -3.033 1 93.44 208 ASN B C 1
ATOM 3805 O O . ASN B 1 208 ? 16.422 0.975 -2.213 1 93.44 208 ASN B O 1
ATOM 3809 N N . SER B 1 209 ? 17.016 -0.354 -3.957 1 94.88 209 SER B N 1
ATOM 3810 C CA . SER B 1 209 ? 18.281 0.35 -4.117 1 94.88 209 SER B CA 1
ATOM 3811 C C . SER B 1 209 ? 18.062 1.807 -4.508 1 94.88 209 SER B C 1
ATOM 3813 O O . SER B 1 209 ? 18.641 2.711 -3.908 1 94.88 209 SER B O 1
ATOM 3815 N N . GLU B 1 210 ? 17.234 2.006 -5.488 1 96.31 210 GLU B N 1
ATOM 3816 C CA . GLU B 1 210 ? 16.938 3.357 -5.953 1 96.31 210 GLU B CA 1
ATOM 3817 C C . GLU B 1 210 ? 16.203 4.16 -4.887 1 96.31 210 GLU B C 1
ATOM 3819 O O . GLU B 1 210 ? 16.469 5.348 -4.695 1 96.31 210 GLU B O 1
ATOM 3824 N N . ALA B 1 211 ? 15.219 3.498 -4.234 1 94.75 211 ALA B N 1
ATOM 3825 C CA . ALA B 1 211 ? 14.477 4.168 -3.168 1 94.75 211 ALA B CA 1
ATOM 3826 C C . ALA B 1 211 ? 15.414 4.641 -2.061 1 94.75 211 ALA B C 1
ATOM 3828 O O . ALA B 1 211 ? 15.305 5.773 -1.588 1 94.75 211 ALA B O 1
ATOM 3829 N N . TYR B 1 212 ? 16.359 3.814 -1.705 1 95.44 212 TYR B N 1
ATOM 3830 C CA . TYR B 1 212 ? 17.344 4.172 -0.681 1 95.44 212 TYR B CA 1
ATOM 3831 C C . TYR B 1 212 ? 18.172 5.379 -1.111 1 95.44 212 TYR B C 1
ATOM 3833 O O . TYR B 1 212 ? 18.375 6.305 -0.326 1 95.44 212 TYR B O 1
ATOM 3841 N N . LYS B 1 213 ? 18.609 5.383 -2.281 1 96.38 213 LYS B N 1
ATOM 3842 C CA . LYS B 1 213 ? 19.391 6.492 -2.805 1 96.38 213 LYS B CA 1
ATOM 3843 C C . LYS B 1 213 ? 18.594 7.793 -2.799 1 96.38 213 LYS B C 1
ATOM 3845 O O . LYS B 1 213 ? 19.094 8.828 -2.361 1 96.38 213 LYS B O 1
ATOM 3850 N N . ILE B 1 214 ? 17.406 7.711 -3.232 1 96.62 214 ILE B N 1
ATOM 3851 C CA . ILE B 1 214 ? 16.547 8.891 -3.369 1 96.62 214 ILE B CA 1
ATOM 3852 C C . ILE B 1 214 ? 16.266 9.477 -1.991 1 96.62 214 ILE B C 1
ATOM 3854 O O . ILE B 1 214 ? 16.422 10.68 -1.779 1 96.62 214 ILE B O 1
ATOM 3858 N N . TYR B 1 215 ? 15.891 8.672 -1.03 1 94.38 215 TYR B N 1
ATOM 3859 C CA . TYR B 1 215 ? 15.578 9.172 0.304 1 94.38 215 TYR B CA 1
ATOM 3860 C C . TYR B 1 215 ? 16.828 9.656 1.021 1 94.38 215 TYR B C 1
ATOM 3862 O O . TYR B 1 215 ? 16.781 10.602 1.804 1 94.38 215 TYR B O 1
ATOM 3870 N N . SER B 1 216 ? 17.953 8.969 0.732 1 94.12 216 SER B N 1
ATOM 3871 C CA . SER B 1 216 ? 19.203 9.422 1.317 1 94.12 216 SER B CA 1
ATOM 3872 C C . SER B 1 216 ? 19.578 10.812 0.815 1 94.12 216 SER B C 1
ATOM 3874 O O . SER B 1 216 ? 19.984 11.672 1.598 1 94.12 216 SER B O 1
ATOM 3876 N N . GLU B 1 217 ? 19.406 10.938 -0.454 1 94.94 217 GLU B N 1
ATOM 3877 C CA . GLU B 1 217 ? 19.672 12.25 -1.039 1 94.94 217 GLU B CA 1
ATOM 3878 C C . GLU B 1 217 ? 18.734 13.312 -0.462 1 94.94 217 GLU B C 1
ATOM 3880 O O . GLU B 1 217 ? 19.172 14.414 -0.127 1 94.94 217 GLU B O 1
ATOM 3885 N N . LEU B 1 218 ? 17.484 12.984 -0.344 1 93.44 218 LEU B N 1
ATOM 3886 C CA . LEU B 1 218 ? 16.5 13.898 0.223 1 93.44 218 LEU B CA 1
ATOM 3887 C C . LEU B 1 218 ? 16.859 14.258 1.661 1 93.44 218 LEU B C 1
ATOM 3889 O O . LEU B 1 218 ? 16.828 15.438 2.035 1 93.44 218 LEU B O 1
ATOM 3893 N N . ALA B 1 219 ? 17.172 13.297 2.451 1 92.31 219 ALA B N 1
ATOM 3894 C CA . ALA B 1 219 ? 17.562 13.516 3.842 1 92.31 219 ALA B CA 1
ATOM 3895 C C . ALA B 1 219 ? 18.797 14.414 3.932 1 92.31 219 ALA B C 1
ATOM 3897 O O . ALA B 1 219 ? 18.875 15.281 4.805 1 92.31 219 ALA B O 1
ATOM 3898 N N . GLY B 1 220 ? 19.719 14.172 3.031 1 91.12 220 GLY B N 1
ATOM 3899 C CA . GLY B 1 220 ? 20.922 14.992 3.004 1 91.12 220 GLY B CA 1
ATOM 3900 C C . GLY B 1 220 ? 20.641 16.453 2.711 1 91.12 220 GLY B C 1
ATOM 3901 O O . GLY B 1 220 ? 21.344 17.344 3.195 1 91.12 220 GLY B O 1
ATOM 3902 N N . GLN B 1 221 ? 19.578 16.719 2.035 1 88.06 221 GLN B N 1
ATOM 3903 C CA . GLN B 1 221 ? 19.219 18.078 1.649 1 88.06 221 GLN B CA 1
ATOM 3904 C C . GLN B 1 221 ? 18.422 18.766 2.754 1 88.06 221 GLN B C 1
ATOM 3906 O O . GLN B 1 221 ? 18.5 19.984 2.914 1 88.06 221 GLN B O 1
ATOM 3911 N N . LEU B 1 222 ? 17.672 17.938 3.461 1 85.38 222 LEU B N 1
ATOM 3912 C CA . LEU B 1 222 ? 16.672 18.531 4.336 1 85.38 222 LEU B CA 1
ATOM 3913 C C . LEU B 1 222 ? 17.109 18.453 5.797 1 85.38 222 LEU B C 1
ATOM 3915 O O . LEU B 1 222 ? 16.719 19.297 6.609 1 85.38 222 LEU B O 1
ATOM 3919 N N . ILE B 1 223 ? 17.812 17.438 6.133 1 80.81 223 ILE B N 1
ATOM 3920 C CA . ILE B 1 223 ? 18.109 17.172 7.539 1 80.81 223 ILE B CA 1
ATOM 3921 C C . ILE B 1 223 ? 19.516 17.672 7.875 1 80.81 223 ILE B C 1
ATOM 3923 O O . ILE B 1 223 ? 20.5 17.219 7.293 1 80.81 223 ILE B O 1
ATOM 3927 N N . GLN B 1 224 ? 19.5 18.703 8.648 1 76.06 224 GLN B N 1
ATOM 3928 C CA . GLN B 1 224 ? 20.766 19.312 9.016 1 76.06 224 GLN B CA 1
ATOM 3929 C C . GLN B 1 224 ? 21.391 18.625 10.234 1 76.06 224 GLN B C 1
ATOM 3931 O O . GLN B 1 224 ? 22.609 18.484 10.32 1 76.06 224 GLN B O 1
ATOM 3936 N N . GLU B 1 225 ? 20.5 18.281 11.164 1 76.31 225 GLU B N 1
ATOM 3937 C CA . GLU B 1 225 ? 20.969 17.641 12.383 1 76.31 225 GLU B CA 1
ATOM 3938 C C . GLU B 1 225 ? 20.531 16.172 12.438 1 76.31 225 GLU B C 1
ATOM 3940 O O . GLU B 1 225 ? 19.406 15.844 12.062 1 76.31 225 GLU B O 1
ATOM 3945 N N . ASN B 1 226 ? 21.484 15.484 12.75 1 75 226 ASN B N 1
ATOM 3946 C CA . ASN B 1 226 ? 21.188 14.062 12.844 1 75 226 ASN B CA 1
ATOM 3947 C C . ASN B 1 226 ? 20.531 13.711 14.18 1 75 226 ASN B C 1
ATOM 3949 O O . ASN B 1 226 ? 21.203 13.281 15.117 1 75 226 ASN B O 1
ATOM 3953 N N . LEU B 1 227 ? 19.234 13.844 14.195 1 81.38 227 LEU B N 1
ATOM 3954 C CA . LEU B 1 227 ? 18.469 13.555 15.398 1 81.38 227 LEU B CA 1
ATOM 3955 C C . LEU B 1 227 ? 17.797 12.188 15.297 1 81.38 227 LEU B C 1
ATOM 3957 O O . LEU B 1 227 ? 17.5 11.719 14.195 1 81.38 227 LEU B O 1
ATOM 3961 N N . THR B 1 228 ? 17.688 11.617 16.469 1 81.12 228 THR B N 1
ATOM 3962 C CA . THR B 1 228 ? 16.906 10.383 16.531 1 81.12 228 THR B CA 1
ATOM 3963 C C . THR B 1 228 ? 15.414 10.68 16.562 1 81.12 228 THR B C 1
ATOM 3965 O O . THR B 1 228 ? 15.016 11.828 16.766 1 81.12 228 THR B O 1
ATOM 3968 N N . ALA B 1 229 ? 14.633 9.688 16.359 1 79.75 229 ALA B N 1
ATOM 3969 C CA . ALA B 1 229 ? 13.18 9.836 16.438 1 79.75 229 ALA B CA 1
ATOM 3970 C C . ALA B 1 229 ? 12.75 10.359 17.797 1 79.75 229 ALA B C 1
ATOM 3972 O O . ALA B 1 229 ? 11.836 11.18 17.891 1 79.75 229 ALA B O 1
ATOM 3973 N N . GLU B 1 230 ? 13.453 9.891 18.797 1 82.88 230 GLU B N 1
ATOM 3974 C CA . GLU B 1 230 ? 13.133 10.32 20.156 1 82.88 230 GLU B CA 1
ATOM 3975 C C . GLU B 1 230 ? 13.453 11.797 20.359 1 82.88 230 GLU B C 1
ATOM 3977 O O . GLU B 1 230 ? 12.711 12.516 21.031 1 82.88 230 GLU B O 1
ATOM 3982 N N . ASN B 1 231 ? 14.508 12.203 19.703 1 88.19 231 ASN B N 1
ATOM 3983 C CA . ASN B 1 231 ? 14.859 13.617 19.75 1 88.19 231 ASN B CA 1
ATOM 3984 C C . ASN B 1 231 ? 13.812 14.484 19.062 1 88.19 231 ASN B C 1
ATOM 3986 O O . ASN B 1 231 ? 13.406 15.523 19.594 1 88.19 231 ASN B O 1
ATOM 3990 N N . TYR B 1 232 ? 13.406 13.984 17.969 1 88.56 232 TYR B N 1
ATOM 3991 C CA . TYR B 1 232 ? 12.375 14.719 17.25 1 88.56 232 TYR B CA 1
ATOM 3992 C C . TYR B 1 232 ? 11.086 14.789 18.062 1 88.56 232 TYR B C 1
ATOM 3994 O O . TYR B 1 232 ? 10.461 15.852 18.156 1 88.56 232 TYR B O 1
ATOM 4002 N N . ALA B 1 233 ? 10.719 13.703 18.688 1 87.75 233 ALA B N 1
ATOM 4003 C CA . ALA B 1 233 ? 9.5 13.672 19.5 1 87.75 233 ALA B CA 1
ATOM 4004 C C . ALA B 1 233 ? 9.578 14.664 20.641 1 87.75 233 ALA B C 1
ATOM 4006 O O . ALA B 1 233 ? 8.602 15.352 20.953 1 87.75 233 ALA B O 1
ATOM 4007 N N . GLY B 1 234 ? 10.75 14.695 21.203 1 89.12 234 GLY B N 1
ATOM 4008 C CA . GLY B 1 234 ? 10.953 15.648 22.281 1 89.12 234 GLY B CA 1
ATOM 4009 C C . GLY B 1 234 ? 10.844 17.094 21.828 1 89.12 234 GLY B C 1
ATOM 4010 O O . GLY B 1 234 ? 10.234 17.922 22.516 1 89.12 234 GLY B O 1
ATOM 4011 N N . LEU B 1 235 ? 11.469 17.359 20.703 1 88.81 235 LEU B N 1
ATOM 4012 C CA . LEU B 1 235 ? 11.414 18.703 20.125 1 88.81 235 LEU B CA 1
ATOM 4013 C C . LEU B 1 235 ? 9.969 19.094 19.812 1 88.81 235 LEU B C 1
ATOM 4015 O O . LEU B 1 235 ? 9.539 20.203 20.141 1 88.81 235 LEU B O 1
ATOM 4019 N N . ILE B 1 236 ? 9.227 18.219 19.281 1 91.06 236 ILE B N 1
ATOM 4020 C CA . ILE B 1 236 ? 7.844 18.453 18.875 1 91.06 236 ILE B CA 1
ATOM 4021 C C . ILE B 1 236 ? 6.98 18.688 20.109 1 91.06 236 ILE B C 1
ATOM 4023 O O . ILE B 1 236 ? 6.145 19.594 20.141 1 91.06 236 ILE B O 1
ATOM 4027 N N . GLN B 1 237 ? 7.262 17.859 21.109 1 89.94 237 GLN B N 1
ATOM 4028 C CA . GLN B 1 237 ? 6.508 18.016 22.359 1 89.94 237 GLN B CA 1
ATOM 4029 C C . GLN B 1 237 ? 6.773 19.375 23 1 89.94 237 GLN B C 1
ATOM 4031 O O . GLN B 1 237 ? 5.855 20 23.531 1 89.94 237 GLN B O 1
ATOM 4036 N N . GLN B 1 238 ? 7.961 19.797 22.969 1 92.19 238 GLN B N 1
ATOM 4037 C CA . GLN B 1 238 ? 8.305 21.109 23.516 1 92.19 238 GLN B CA 1
ATOM 4038 C C . GLN B 1 238 ? 7.602 22.219 22.75 1 92.19 238 GLN B C 1
ATOM 4040 O O . GLN B 1 238 ? 7.102 23.172 23.344 1 92.19 238 GLN B O 1
ATOM 4045 N N . LYS B 1 239 ? 7.609 22.094 21.469 1 90.69 239 LYS B N 1
ATOM 4046 C CA . LYS B 1 239 ? 6.938 23.094 20.641 1 90.69 239 LYS B CA 1
ATOM 4047 C C . LYS B 1 239 ? 5.434 23.109 20.906 1 90.69 239 LYS B C 1
ATOM 4049 O O . LYS B 1 239 ? 4.805 24.172 20.906 1 90.69 239 LYS B O 1
ATOM 4054 N N . LEU B 1 240 ? 4.906 21.953 21.188 1 90.38 240 LEU B N 1
ATOM 4055 C CA . LEU B 1 240 ? 3.488 21.844 21.516 1 90.38 240 LEU B CA 1
ATOM 4056 C C . LEU B 1 240 ? 3.18 22.578 22.812 1 90.38 240 LEU B C 1
ATOM 4058 O O . LEU B 1 240 ? 2.154 23.25 22.922 1 90.38 240 LEU B O 1
ATOM 4062 N N . GLN B 1 241 ? 4.066 22.422 23.734 1 89.81 241 GLN B N 1
ATOM 4063 C CA . GLN B 1 241 ? 3.877 23.094 25.016 1 89.81 241 GLN B CA 1
ATOM 4064 C C . GLN B 1 241 ? 3.896 24.609 24.844 1 89.81 241 GLN B C 1
ATOM 4066 O O . GLN B 1 241 ? 3.141 25.328 25.5 1 89.81 241 GLN B O 1
ATOM 4071 N N . ASP B 1 242 ? 4.727 25.047 23.922 1 88.5 242 ASP B N 1
ATOM 4072 C CA . ASP B 1 242 ? 4.77 26.484 23.625 1 88.5 242 ASP B CA 1
ATOM 4073 C C . ASP B 1 242 ? 3.441 26.953 23.031 1 88.5 242 ASP B C 1
ATOM 4075 O O . ASP B 1 242 ? 2.959 28.031 23.375 1 88.5 242 ASP B O 1
ATOM 4079 N N . ILE B 1 243 ? 2.879 26.156 22.234 1 89.12 243 ILE B N 1
ATOM 4080 C CA . ILE B 1 243 ? 1.624 26.484 21.578 1 89.12 243 ILE B CA 1
ATOM 4081 C C . ILE B 1 243 ? 0.484 26.484 22.594 1 89.12 243 ILE B C 1
ATOM 4083 O O . ILE B 1 243 ? -0.371 27.375 22.578 1 89.12 243 ILE B O 1
ATOM 4087 N N . LYS B 1 244 ? 0.548 25.531 23.484 1 87 244 LYS B N 1
ATOM 4088 C CA . LYS B 1 244 ? -0.496 25.406 24.5 1 87 244 LYS B CA 1
ATOM 4089 C C . LYS B 1 244 ? -0.424 26.562 25.5 1 87 244 LYS B C 1
ATOM 4091 O O . LYS B 1 244 ? -1.392 26.828 26.219 1 87 244 LYS B O 1
ATOM 4096 N N . GLY B 1 245 ? 0.702 27.219 25.531 1 85.94 245 GLY B N 1
ATOM 4097 C CA . GLY B 1 245 ? 0.874 28.359 26.422 1 85.94 245 GLY B CA 1
ATOM 4098 C C . GLY B 1 245 ? 0.207 29.625 25.922 1 85.94 245 GLY B C 1
ATOM 4099 O O . GLY B 1 245 ? 0.114 30.625 26.641 1 85.94 245 GLY B O 1
ATOM 4100 N N . LEU B 1 246 ? -0.269 29.484 24.688 1 84.19 246 LEU B N 1
ATOM 4101 C CA . LEU B 1 246 ? -0.974 30.641 24.141 1 84.19 246 LEU B CA 1
ATOM 4102 C C . LEU B 1 246 ? -2.311 30.844 24.844 1 84.19 246 LEU B C 1
ATOM 4104 O O . LEU B 1 246 ? -2.957 29.875 25.266 1 84.19 246 LEU B O 1
ATOM 4108 N N . SER B 1 247 ? -2.725 32.031 25.016 1 80.81 247 SER B N 1
ATOM 4109 C CA . SER B 1 247 ? -3.916 32.406 25.781 1 80.81 247 SER B CA 1
ATOM 4110 C C . SER B 1 247 ? -5.18 31.875 25.109 1 80.81 247 SER B C 1
ATOM 4112 O O . SER B 1 247 ? -6.199 31.672 25.781 1 80.81 247 SER B O 1
ATOM 4114 N N . ILE B 1 248 ? -5.066 31.688 23.844 1 80.62 248 ILE B N 1
ATOM 4115 C CA . ILE B 1 248 ? -6.266 31.297 23.109 1 80.62 248 ILE B CA 1
ATOM 4116 C C . ILE B 1 248 ? -6.426 29.781 23.125 1 80.62 248 ILE B C 1
ATOM 4118 O O . ILE B 1 248 ? -7.395 29.25 22.578 1 80.62 248 ILE B O 1
ATOM 4122 N N . VAL B 1 249 ? -5.484 29.141 23.688 1 72 249 VAL B N 1
ATOM 4123 C CA . VAL B 1 249 ? -5.523 27.672 23.703 1 72 249 VAL B CA 1
ATOM 4124 C C . VAL B 1 249 ? -5.977 27.188 25.078 1 72 249 VAL B C 1
ATOM 4126 O O . VAL B 1 249 ? -5.309 27.453 26.094 1 72 249 VAL B O 1
ATOM 4129 N N . ASP B 1 250 ? -6.777 27.797 25.969 1 60.56 250 ASP B N 1
ATOM 4130 C CA . ASP B 1 250 ? -7.184 27.266 27.266 1 60.56 250 ASP B CA 1
ATOM 4131 C C . ASP B 1 250 ? -8.023 26 27.125 1 60.56 250 ASP B C 1
ATOM 4133 O O . ASP B 1 250 ? -8.781 25.859 26.156 1 60.56 250 ASP B O 1
#

InterPro domains:
  IPR004148 BAR domain [PF03114] (17-222)
  IPR004148 BAR domain [PS51021] (8-231)
  IPR004148 BAR domain [SM00721] (1-224)
  IPR027267 AH/BAR domain superfamily [G3DSA:1.20.1270.60] (19-230)
  IPR027267 AH/BAR domain superfamily [SSF103657] (21-221)
  IPR046982 Bridging integrator 3/RVS161-like [PTHR47174] (9-249)

Organism: Acanthosepion pharaonis (NCBI:txid158019)